Protein AF-0000000078661920 (afdb_homodimer)

Foldseek 3Di:
DVVVVVVLVVVLVVLLVLQLVVCLQPHLVPDDLCVSCVSSVHDSVVVCVNPVDSVRSVVVNLLCLCVVLLVQLVVLLPDPDQLLVSVLSNLVVQQVVLLVVCVVPVVSSVSSVVNNVVSPVSVVVNVVSSLVSNLVSVVRLVVVPFAEPDDSNVLSVVLCVLCVLRPPPVNVSVCVVPDDSVVSSVSSVCSRVPHYPDDPPPPDVPPPDPD/DVVVVVVLVVVLVVLLVLQLVVCLQPHLVPDDLVVSCVSSVHDSVVVCVNPVDSVRSVVVNLLCLCVVLLVQLVVLLPDPDQLLVSVLSNLVVQQVVLLVVCVVPVVSSVSSVVNNVVSPVSVVVNVVSSLVSNLVSVVRLVVVPFAEPDDSNVLSVVLCVLCVLRPPVVNVSVCVVPDDSVVSSVSSVCSRVPHYPDDDPPPDVPPPPPD

Structure (mmCIF, N/CA/C/O backbone):
data_AF-0000000078661920-model_v1
#
loop_
_entity.id
_entity.type
_entity.pdbx_description
1 polymer 'Transcriptional regulator, TetR family'
#
loop_
_atom_site.group_PDB
_atom_site.id
_atom_site.type_symbol
_atom_site.label_atom_id
_atom_site.label_alt_id
_atom_site.label_comp_id
_atom_site.label_asym_id
_atom_site.label_entity_id
_atom_site.label_seq_id
_atom_site.pdbx_PDB_ins_code
_atom_site.Cartn_x
_atom_site.Cartn_y
_atom_site.Cartn_z
_atom_site.occupancy
_atom_site.B_iso_or_equiv
_atom_site.auth_seq_id
_atom_site.auth_comp_id
_atom_site.auth_asym_id
_atom_site.auth_atom_id
_atom_site.pdbx_PDB_model_num
ATOM 1 N N . MET A 1 1 ? -9.711 45.312 19.031 1 32.97 1 MET A N 1
ATOM 2 C CA . MET A 1 1 ? -10.641 44.688 18.109 1 32.97 1 MET A CA 1
ATOM 3 C C . MET A 1 1 ? -10 43.469 17.438 1 32.97 1 MET A C 1
ATOM 5 O O . MET A 1 1 ? -10.695 42.562 17.016 1 32.97 1 MET A O 1
ATOM 9 N N . ALA A 1 2 ? -8.688 43.531 17.156 1 51.38 2 ALA A N 1
ATOM 10 C CA . ALA A 1 2 ? -7.848 42.5 16.562 1 51.38 2 ALA A CA 1
ATOM 11 C C . ALA A 1 2 ? -7.754 41.281 17.453 1 51.38 2 ALA A C 1
ATOM 13 O O . ALA A 1 2 ? -7.754 40.156 16.969 1 51.38 2 ALA A O 1
ATOM 14 N N . SER A 1 3 ? -7.75 41.531 18.562 1 56.12 3 SER A N 1
ATOM 15 C CA . SER A 1 3 ? -7.637 40.562 19.641 1 56.12 3 SER A CA 1
ATOM 16 C C . SER A 1 3 ? -8.914 39.75 19.781 1 56.12 3 SER A C 1
ATOM 18 O O . SER A 1 3 ? -8.867 38.531 20.062 1 56.12 3 SER A O 1
ATOM 20 N N . SER A 1 4 ? -10.008 40.406 19.562 1 59.62 4 SER A N 1
ATOM 21 C CA . SER A 1 4 ? -11.32 39.781 19.656 1 59.62 4 SER A CA 1
ATOM 22 C C . SER A 1 4 ? -11.539 38.781 18.516 1 59.62 4 SER A C 1
ATOM 24 O O . SER A 1 4 ? -12.109 37.688 18.734 1 59.62 4 SER A O 1
ATOM 26 N N . GLY A 1 5 ? -10.93 39.062 17.406 1 67.38 5 GLY A N 1
ATOM 27 C CA . GLY A 1 5 ? -11.023 38.188 16.234 1 67.38 5 GLY A CA 1
ATOM 28 C C . GLY A 1 5 ? -10.25 36.875 16.406 1 67.38 5 GLY A C 1
ATOM 29 O O . GLY A 1 5 ? -10.758 35.812 16.062 1 67.38 5 GLY A O 1
ATOM 30 N N . THR A 1 6 ? -9.195 37.156 17.016 1 75.81 6 THR A N 1
ATOM 31 C CA . THR A 1 6 ? -8.32 36.031 17.234 1 75.81 6 THR A CA 1
ATOM 32 C C . THR A 1 6 ? -8.938 35.062 18.266 1 75.81 6 THR A C 1
ATOM 34 O O . THR A 1 6 ? -8.898 33.844 18.078 1 75.81 6 THR A O 1
ATOM 37 N N . GLU A 1 7 ? -9.586 35.719 19.219 1 83.06 7 GLU A N 1
ATOM 38 C CA . GLU A 1 7 ? -10.227 34.906 20.25 1 83.06 7 GLU A CA 1
ATOM 39 C C . GLU A 1 7 ? -11.453 34.188 19.688 1 83.06 7 GLU A C 1
ATOM 41 O O . GLU A 1 7 ? -11.711 33.031 20.031 1 83.06 7 GLU A O 1
ATOM 46 N N . HIS A 1 8 ? -12.148 34.969 18.875 1 86.88 8 HIS A N 1
ATOM 47 C CA . HIS A 1 8 ? -13.32 34.375 18.234 1 86.88 8 HIS A CA 1
ATOM 48 C C . HIS A 1 8 ? -12.922 33.219 17.359 1 86.88 8 HIS A C 1
ATOM 50 O O . HIS A 1 8 ? -13.547 32.156 17.422 1 86.88 8 HIS A O 1
ATOM 56 N N . ASP A 1 9 ? -11.867 33.438 16.656 1 87 9 ASP A N 1
ATOM 57 C CA . ASP A 1 9 ? -11.391 32.375 15.75 1 87 9 ASP A CA 1
ATOM 58 C C . ASP A 1 9 ? -10.883 31.172 16.531 1 87 9 ASP A C 1
ATOM 60 O O . ASP A 1 9 ? -11.094 30.031 16.141 1 87 9 ASP A O 1
ATOM 64 N N . ALA A 1 10 ? -10.312 31.469 17.594 1 88.94 10 ALA A N 1
ATOM 65 C CA . ALA A 1 10 ? -9.789 30.391 18.438 1 88.94 10 ALA A CA 1
ATOM 66 C C . ALA A 1 10 ? -10.922 29.562 19.031 1 88.94 10 ALA A C 1
ATOM 68 O O . ALA A 1 10 ? -10.836 28.328 19.094 1 88.94 10 ALA A O 1
ATOM 69 N N . MET A 1 11 ? -11.906 30.266 19.469 1 90.5 11 MET A N 1
ATOM 70 C CA . MET A 1 11 ? -13.055 29.562 20.047 1 90.5 11 MET A CA 1
ATOM 71 C C . MET A 1 11 ? -13.781 28.75 18.969 1 90.5 11 MET A C 1
ATOM 73 O O . MET A 1 11 ? -14.164 27.609 19.219 1 90.5 11 MET A O 1
ATOM 77 N N . ARG A 1 12 ? -13.898 29.312 17.875 1 90.94 12 ARG A N 1
ATOM 78 C CA . ARG A 1 12 ? -14.539 28.594 16.766 1 90.94 12 ARG A CA 1
ATOM 79 C C . ARG A 1 12 ? -13.781 27.328 16.438 1 90.94 12 ARG A C 1
ATOM 81 O O . ARG A 1 12 ? -14.391 26.266 16.234 1 90.94 12 ARG A O 1
ATOM 88 N N . ALA A 1 13 ? -12.523 27.438 16.406 1 88.62 13 ALA A N 1
ATOM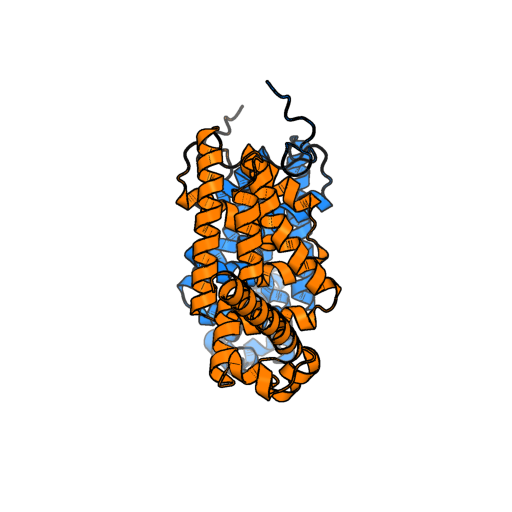 89 C CA . ALA A 1 13 ? -11.68 26.281 16.125 1 88.62 13 ALA A CA 1
ATOM 90 C C . ALA A 1 13 ? -11.828 25.203 17.203 1 88.62 13 ALA A C 1
ATOM 92 O O . ALA A 1 13 ? -11.875 24.016 16.891 1 88.62 13 ALA A O 1
ATOM 93 N N . ARG A 1 14 ? -11.883 25.656 18.359 1 90.69 14 ARG A N 1
ATOM 94 C CA . ARG A 1 14 ? -12.062 24.734 19.469 1 90.69 14 ARG A CA 1
ATOM 95 C C . ARG A 1 14 ? -13.391 23.984 19.344 1 90.69 14 ARG A C 1
ATOM 97 O O . ARG A 1 14 ? -13.453 22.766 19.562 1 90.69 14 ARG A O 1
ATOM 104 N N . LEU A 1 15 ? -14.414 24.688 19.047 1 93.69 15 LEU A N 1
ATOM 105 C CA . LEU A 1 15 ? -15.734 24.094 18.906 1 93.69 15 LEU A CA 1
ATOM 106 C C . LEU A 1 15 ? -15.734 23.062 17.766 1 93.69 15 LEU A C 1
ATOM 108 O O . LEU A 1 15 ? -16.344 22 17.875 1 93.69 15 LEU A O 1
ATOM 112 N N . VAL A 1 16 ? -15.047 23.422 16.734 1 93.38 16 VAL A N 1
ATOM 113 C CA . VAL A 1 16 ? -14.961 22.5 15.602 1 93.38 16 VAL A CA 1
ATOM 114 C C . VAL A 1 16 ? -14.211 21.234 16.016 1 93.38 16 VAL A C 1
ATOM 116 O O . VAL A 1 16 ? -14.602 20.125 15.648 1 93.38 16 VAL A O 1
ATOM 119 N N . ASP A 1 17 ? -13.227 21.359 16.797 1 90.12 17 ASP A N 1
ATOM 120 C CA . ASP A 1 17 ? -12.453 20.234 17.312 1 90.12 17 ASP A CA 1
ATOM 121 C C . ASP A 1 17 ? -13.336 19.297 18.141 1 90.12 17 ASP A C 1
ATOM 123 O O . ASP A 1 17 ? -13.289 18.078 17.969 1 90.12 17 ASP A O 1
ATOM 127 N N . VAL A 1 18 ? -14.086 19.906 19 1 90.44 18 VAL A N 1
ATOM 128 C CA . VAL A 1 18 ? -14.984 19.125 19.844 1 90.44 18 VAL A CA 1
ATOM 129 C C . VAL A 1 18 ? -16.031 18.438 18.984 1 90.44 18 VAL A C 1
ATOM 131 O O . VAL A 1 18 ? -16.344 17.266 19.203 1 90.44 18 VAL A O 1
ATOM 134 N N . ALA A 1 19 ? -16.547 19.172 18.047 1 93.31 19 ALA A N 1
ATOM 135 C CA . ALA A 1 19 ? -17.578 18.609 17.156 1 93.31 19 ALA A CA 1
ATOM 136 C C . ALA A 1 19 ? -17.016 17.453 16.344 1 93.31 19 ALA A C 1
ATOM 138 O O . ALA A 1 19 ? -17.703 16.453 16.109 1 93.31 19 ALA A O 1
ATOM 139 N N . GLN A 1 20 ? -15.805 17.594 15.859 1 90 20 GLN A N 1
ATOM 140 C CA . GLN A 1 20 ? -15.156 16.547 15.086 1 90 20 GLN A CA 1
ATOM 141 C C . GLN A 1 20 ? -15.031 15.258 15.898 1 90 20 GLN A C 1
ATOM 143 O O . GLN A 1 20 ? -15.242 14.164 15.375 1 90 20 GLN A O 1
ATOM 148 N N . ALA A 1 21 ? -14.711 15.406 17.109 1 86.69 21 ALA A N 1
ATOM 149 C CA . ALA A 1 21 ? -14.594 14.242 17.984 1 86.69 21 ALA A CA 1
ATOM 150 C C . ALA A 1 21 ? -15.922 13.508 18.109 1 86.69 21 ALA A C 1
ATOM 152 O O . ALA A 1 21 ? -15.953 12.273 18.125 1 86.69 21 ALA A O 1
ATOM 153 N N . ILE A 1 22 ? -16.953 14.242 18.141 1 87.69 22 ILE A N 1
ATOM 154 C CA . ILE A 1 22 ? -18.297 13.656 18.219 1 87.69 22 ILE A CA 1
ATOM 155 C C . ILE A 1 22 ? -18.609 12.906 16.922 1 87.69 22 ILE A C 1
ATOM 157 O O . ILE A 1 22 ? -19.078 11.766 16.953 1 87.69 22 ILE A O 1
ATOM 161 N N . VAL A 1 23 ? -18.266 13.516 15.828 1 90.5 23 VAL A N 1
ATOM 162 C CA . VAL A 1 23 ? -18.547 12.945 14.516 1 90.5 23 VAL A CA 1
ATOM 163 C C . VAL A 1 23 ? -17.688 11.703 14.297 1 90.5 23 VAL A C 1
ATOM 165 O O . VAL A 1 23 ? -18.141 10.727 13.688 1 90.5 23 VAL A O 1
ATOM 168 N N . GLU A 1 24 ? -16.484 11.711 14.797 1 85.44 24 GLU A N 1
ATOM 169 C CA . GLU A 1 24 ? -15.578 10.562 14.68 1 85.44 24 GLU A CA 1
ATOM 170 C C . GLU A 1 24 ? -16.156 9.336 15.375 1 85.44 24 GLU A C 1
ATOM 172 O O . GLU A 1 24 ? -15.914 8.203 14.945 1 85.44 24 GLU A O 1
ATOM 177 N N . GLU A 1 25 ? -16.891 9.57 16.438 1 77.31 25 GLU A N 1
ATOM 178 C CA . GLU A 1 25 ? -17.406 8.484 17.266 1 77.31 25 GLU A CA 1
ATOM 179 C C . GLU A 1 25 ? -18.703 7.914 16.703 1 77.31 25 GLU A C 1
ATOM 181 O O . GLU A 1 25 ? -18.906 6.699 16.719 1 77.31 25 GLU A O 1
ATOM 186 N N . ARG A 1 26 ? -19.547 8.828 16.125 1 78.06 26 ARG A N 1
ATOM 187 C CA . ARG A 1 26 ? -20.906 8.375 15.852 1 78.06 26 ARG A CA 1
ATOM 188 C C . ARG A 1 26 ? -21.344 8.789 14.445 1 78.06 26 ARG A C 1
ATOM 190 O O . ARG A 1 26 ? -22.484 8.539 14.047 1 78.06 26 ARG A O 1
ATOM 197 N N . GLY A 1 27 ? -20.5 9.32 13.766 1 79.62 27 GLY A N 1
ATOM 198 C CA . GLY A 1 27 ? -20.906 9.859 12.484 1 79.62 27 GLY A CA 1
ATOM 199 C C . GLY A 1 27 ? -21.578 11.211 12.594 1 79.62 27 GLY A C 1
ATOM 200 O O . GLY A 1 27 ? -21.922 11.656 13.688 1 79.62 27 GLY A O 1
ATOM 201 N N . GLY A 1 28 ? -21.828 11.859 11.453 1 79.69 28 GLY A N 1
ATOM 202 C CA . GLY A 1 28 ? -22.391 13.195 11.398 1 79.69 28 GLY A CA 1
ATOM 203 C C . GLY A 1 28 ? -23.859 13.234 11.805 1 79.69 28 GLY A C 1
ATOM 204 O O . GLY A 1 28 ? -24.328 14.258 12.305 1 79.69 28 GLY A O 1
ATOM 205 N N . ALA A 1 29 ? -24.453 12.102 11.586 1 79.81 29 ALA A N 1
ATOM 206 C CA . ALA A 1 29 ? -25.875 12.062 11.867 1 79.81 29 ALA A CA 1
ATOM 207 C C . ALA A 1 29 ? -26.141 12.195 13.367 1 79.81 29 ALA A C 1
ATOM 209 O O . ALA A 1 29 ? -27.172 12.734 13.773 1 79.81 29 ALA A O 1
ATOM 210 N N . GLY A 1 30 ? -25.188 11.953 14.133 1 79.94 30 GLY A N 1
ATOM 211 C CA . GLY A 1 30 ? -25.359 11.969 15.578 1 79.94 30 GLY A CA 1
ATOM 212 C C . GLY A 1 30 ? -25 13.297 16.219 1 79.94 30 GLY A C 1
ATOM 213 O O . GLY A 1 30 ? -25.188 13.492 17.422 1 79.94 30 GLY A O 1
ATOM 214 N N . LEU A 1 31 ? -24.562 14.227 15.414 1 88.25 31 LEU A N 1
ATOM 215 C CA . LEU A 1 31 ? -24.125 15.5 15.977 1 88.25 31 LEU A CA 1
ATOM 216 C C . LEU A 1 31 ? -25.297 16.469 16.078 1 88.25 31 LEU A C 1
ATOM 218 O O . LEU A 1 31 ? -25.984 16.734 15.094 1 88.25 31 LEU A O 1
ATOM 222 N N . THR A 1 32 ? -25.562 16.953 17.391 1 89.44 32 THR A N 1
ATOM 223 C CA . THR A 1 32 ? -26.547 18.016 17.594 1 89.44 32 THR A CA 1
ATOM 224 C C . THR A 1 32 ? -25.891 19.234 18.234 1 89.44 32 THR A C 1
ATOM 226 O O . THR A 1 32 ? -24.875 19.094 18.938 1 89.44 32 THR A O 1
ATOM 229 N N . LEU A 1 33 ? -26.531 20.344 17.984 1 92.38 33 LEU A N 1
ATOM 230 C CA . LEU A 1 33 ? -26 21.578 18.578 1 92.38 33 LEU A CA 1
ATOM 231 C C . LEU A 1 33 ? -26.094 21.531 20.094 1 92.38 33 LEU A C 1
ATOM 233 O O . LEU A 1 33 ? -25.219 22.031 20.797 1 92.38 33 LEU A O 1
ATOM 237 N N . SER A 1 34 ? -27.109 20.844 20.594 1 92.38 34 SER A N 1
ATOM 238 C CA . SER A 1 34 ? -27.297 20.703 22.031 1 92.38 34 SER A CA 1
ATOM 239 C C . SER A 1 34 ? -26.172 19.875 22.656 1 92.38 34 SER A C 1
ATOM 241 O O . SER A 1 34 ? -25.609 20.234 23.688 1 92.38 34 SER A O 1
ATOM 243 N N . GLU A 1 35 ? -25.859 18.844 22.047 1 91.69 35 GLU A N 1
ATOM 244 C CA . GLU A 1 35 ? -24.781 17.984 22.531 1 91.69 35 GLU A CA 1
ATOM 245 C C . GLU A 1 35 ? -23.438 18.688 22.469 1 91.69 35 GLU A C 1
ATOM 247 O O . GLU A 1 35 ? -22.625 18.578 23.391 1 91.69 35 GLU A O 1
ATOM 252 N N . LEU A 1 36 ? -23.188 19.391 21.375 1 94.69 36 LEU A N 1
ATOM 253 C CA . LEU A 1 36 ? -21.938 20.125 21.234 1 94.69 36 LEU A CA 1
ATOM 254 C C . LEU A 1 36 ? -21.781 21.172 22.328 1 94.69 36 LEU A C 1
ATOM 256 O O . LEU A 1 36 ? -20.734 21.281 22.953 1 94.69 36 LEU A O 1
ATOM 260 N N . ALA A 1 37 ? -22.859 21.891 22.562 1 95.31 37 ALA A N 1
ATOM 261 C CA . ALA A 1 37 ? -22.828 22.906 23.609 1 95.31 37 ALA A CA 1
ATOM 262 C C . ALA A 1 37 ? -22.516 22.297 24.969 1 95.31 37 ALA A C 1
ATOM 264 O O . ALA A 1 37 ? -21.672 22.797 25.719 1 95.31 37 ALA A O 1
ATOM 265 N N . ALA A 1 38 ? -23.141 21.172 25.266 1 94.38 38 ALA A N 1
ATOM 266 C CA . ALA A 1 38 ? -22.938 20.469 26.531 1 94.38 38 ALA A CA 1
ATOM 267 C C . ALA A 1 38 ? -21.5 20 26.688 1 94.38 38 ALA A C 1
ATOM 269 O O . ALA A 1 38 ? -20.875 20.203 27.734 1 94.38 38 ALA A O 1
ATOM 270 N N . ARG A 1 39 ? -20.922 19.5 25.656 1 92.38 39 ARG A N 1
ATOM 271 C CA . ARG A 1 39 ? -19.562 18.969 25.688 1 92.38 39 ARG A CA 1
ATOM 272 C C . ARG A 1 39 ? -18.531 20.078 25.781 1 92.38 39 ARG A C 1
ATOM 274 O O . ARG A 1 39 ? -17.484 19.906 26.406 1 92.38 39 ARG A O 1
ATOM 281 N N . ALA A 1 40 ? -18.891 21.172 25.141 1 94.62 40 ALA A N 1
ATOM 282 C CA . ALA A 1 40 ? -17.984 22.328 25.141 1 94.62 40 ALA A CA 1
ATOM 283 C C . ALA A 1 40 ? -18.141 23.156 26.406 1 94.62 40 ALA A C 1
ATOM 285 O O . ALA A 1 40 ? -17.359 24.078 26.656 1 94.62 40 ALA A O 1
ATOM 286 N N . GLY A 1 41 ? -19.141 22.922 27.203 1 94.88 41 GLY A N 1
ATOM 287 C CA . GLY A 1 41 ? -19.375 23.641 28.438 1 94.88 41 GLY A CA 1
ATOM 288 C C . GLY A 1 41 ? -19.875 25.047 28.234 1 94.88 41 GLY A C 1
ATOM 289 O O . GLY A 1 41 ? -19.516 25.969 28.969 1 94.88 41 GLY A O 1
ATOM 290 N N . ILE A 1 42 ? -20.562 25.219 27.188 1 94.94 42 ILE A N 1
ATOM 291 C CA . ILE A 1 42 ? -21.141 26.531 26.922 1 94.94 42 ILE A CA 1
ATOM 292 C C . ILE A 1 42 ? -22.641 26.391 26.672 1 94.94 42 ILE A C 1
ATOM 294 O O . ILE A 1 42 ? -23.156 25.281 26.516 1 94.94 42 ILE A O 1
ATOM 298 N N . SER A 1 43 ? -23.359 27.562 26.703 1 94.12 43 SER A N 1
ATOM 299 C CA . SER A 1 43 ? -24.781 27.547 26.422 1 94.12 43 SER A CA 1
ATOM 300 C C . SER A 1 43 ? -25.047 27.469 24.922 1 94.12 43 SER A C 1
ATOM 302 O O . SER A 1 43 ? -24.203 27.828 24.109 1 94.12 43 SER A O 1
ATOM 304 N N . GLN A 1 44 ? -26.219 27.031 24.562 1 92.5 44 GLN A N 1
ATOM 305 C CA . GLN A 1 44 ? -26.609 27 23.156 1 92.5 44 GLN A CA 1
ATOM 306 C C . GLN A 1 44 ? -26.641 28.406 22.578 1 92.5 44 GLN A C 1
ATOM 308 O O . GLN A 1 44 ? -26.344 28.609 21.391 1 92.5 44 GLN A O 1
ATOM 313 N N . ALA A 1 45 ? -27.062 29.312 23.406 1 92.62 45 ALA A N 1
ATOM 314 C CA . ALA A 1 45 ? -27.094 30.703 22.953 1 92.62 45 ALA A CA 1
ATOM 315 C C . ALA A 1 45 ? -25.688 31.188 22.578 1 92.62 45 ALA A C 1
ATOM 317 O O . ALA A 1 45 ? -25.516 31.859 21.578 1 92.62 45 ALA A O 1
ATOM 318 N N . ASN A 1 46 ? -24.797 30.844 23.328 1 94.12 46 ASN A N 1
ATOM 319 C CA . ASN A 1 46 ? -23.406 31.203 23.047 1 94.12 46 ASN A CA 1
ATOM 320 C C . ASN A 1 46 ? -22.906 30.5 21.797 1 94.12 46 ASN A C 1
ATOM 322 O O . ASN A 1 46 ? -22.203 31.109 20.984 1 94.12 46 ASN A O 1
ATOM 326 N N . LEU A 1 47 ? -23.219 29.219 21.625 1 95.69 47 LEU A N 1
ATOM 327 C CA . LEU A 1 47 ? -22.812 28.438 20.453 1 95.69 47 LEU A CA 1
ATOM 328 C C . LEU A 1 47 ? -23.328 29.062 19.172 1 95.69 47 LEU A C 1
ATOM 330 O O . LEU A 1 47 ? -22.641 29.078 18.156 1 95.69 47 LEU A O 1
ATOM 334 N N . SER A 1 48 ? -24.469 29.703 19.281 1 93.38 48 SER A N 1
ATOM 335 C CA . SER A 1 48 ? -25.125 30.266 18.109 1 93.38 48 SER A CA 1
ATOM 336 C C . SER A 1 48 ? -24.375 31.469 17.578 1 93.38 48 SER A C 1
ATOM 338 O O . SER A 1 48 ? -24.547 31.859 16.422 1 93.38 48 SER A O 1
ATOM 340 N N . ARG A 1 49 ? -23.516 32.031 18.391 1 93.38 49 ARG A N 1
ATOM 341 C CA . ARG A 1 49 ? -22.672 33.156 17.969 1 93.38 49 ARG A CA 1
ATOM 342 C C . ARG A 1 49 ? -21.594 32.688 17 1 93.38 49 ARG A C 1
ATOM 344 O O . ARG A 1 49 ? -21.047 33.5 16.234 1 93.38 49 ARG A O 1
ATOM 351 N N . TYR A 1 50 ? -21.312 31.406 17.031 1 94.19 50 TYR A N 1
ATOM 352 C CA . TYR A 1 50 ? -20.266 30.859 16.188 1 94.19 50 TYR A CA 1
ATOM 353 C C . TYR A 1 50 ? -20.844 30.062 15.031 1 94.19 50 TYR A C 1
ATOM 355 O O . TYR A 1 50 ? -20.281 30.078 13.93 1 94.19 50 TYR A O 1
ATOM 363 N N . PHE A 1 51 ? -21.922 29.328 15.312 1 94.81 51 PHE A N 1
ATOM 364 C CA . PHE A 1 51 ? -22.609 28.531 14.305 1 94.81 51 PHE A CA 1
ATOM 365 C C . PHE A 1 51 ? -24.125 28.703 14.398 1 94.81 51 PHE A C 1
ATOM 367 O O . PHE A 1 51 ? -24.734 28.266 15.375 1 94.81 51 PHE A O 1
ATOM 374 N N . GLU A 1 52 ? -24.562 29.188 13.281 1 90.44 52 GLU A N 1
ATOM 375 C CA . GLU A 1 52 ? -25.984 29.484 13.273 1 90.44 52 GLU A CA 1
ATOM 376 C C . GLU A 1 52 ? -26.828 28.219 13.062 1 90.44 52 GLU A C 1
ATOM 378 O O . GLU A 1 52 ? -27.906 28.078 13.633 1 90.44 52 GLU A O 1
ATOM 383 N N . THR A 1 53 ? -26.297 27.375 12.125 1 91.94 53 THR A N 1
ATOM 384 C CA . THR A 1 53 ? -27.031 26.156 11.82 1 91.94 53 THR A CA 1
ATOM 385 C C . THR A 1 53 ? -26.141 24.938 11.93 1 91.94 53 THR A C 1
ATOM 387 O O . THR A 1 53 ? -24.906 25.062 11.977 1 91.94 53 THR A O 1
ATOM 390 N N . ARG A 1 54 ? -26.766 23.812 12.016 1 91.56 54 ARG A N 1
ATOM 391 C CA . ARG A 1 54 ? -26.031 22.547 11.992 1 91.56 54 ARG A CA 1
ATOM 392 C C . ARG A 1 54 ? -25.234 22.406 10.688 1 91.56 54 ARG A C 1
ATOM 394 O O . ARG A 1 54 ? -24.125 21.891 10.688 1 91.56 54 ARG A O 1
ATOM 401 N N . GLU A 1 55 ? -25.859 22.938 9.648 1 91.88 55 GLU A N 1
ATOM 402 C CA . GLU A 1 55 ? -25.219 22.875 8.336 1 91.88 55 GLU A CA 1
ATOM 403 C C . GLU A 1 55 ? -23.922 23.688 8.328 1 91.88 55 GLU A C 1
ATOM 405 O O . GLU A 1 55 ? -22.906 23.25 7.766 1 91.88 55 GLU A O 1
ATOM 410 N N . ASP A 1 56 ? -23.953 24.781 8.969 1 93.38 56 ASP A N 1
ATOM 411 C CA . ASP A 1 56 ? -22.766 25.594 9.086 1 93.38 56 ASP A CA 1
ATOM 412 C C . ASP A 1 56 ? -21.656 24.859 9.844 1 93.38 56 ASP A C 1
ATOM 414 O O . ASP A 1 56 ? -20.484 24.922 9.461 1 93.38 56 ASP A O 1
ATOM 418 N N . LEU A 1 57 ? -22.094 24.234 10.859 1 93.38 57 LEU A N 1
ATOM 419 C CA . LEU A 1 57 ? -21.141 23.484 11.68 1 93.38 57 LEU A CA 1
ATOM 420 C C . LEU A 1 57 ? -20.562 22.312 10.898 1 93.38 57 LEU A C 1
ATOM 422 O O . LEU A 1 57 ? -19.344 22.094 10.914 1 93.38 57 LEU A O 1
ATOM 426 N N . MET A 1 58 ? -21.391 21.641 10.156 1 92.06 58 MET A N 1
ATOM 427 C CA . MET A 1 58 ? -20.953 20.484 9.367 1 92.06 58 MET A CA 1
ATOM 428 C C . MET A 1 58 ? -19.953 20.906 8.289 1 92.06 58 MET A C 1
ATOM 430 O O . MET A 1 58 ? -18.984 20.203 8.031 1 92.06 58 MET A O 1
ATOM 434 N N . GLU A 1 59 ? -20.219 22.016 7.723 1 92 59 GLU A N 1
ATOM 435 C CA . GLU A 1 59 ? -19.312 22.547 6.719 1 92 59 GLU A CA 1
ATOM 436 C C . GLU A 1 59 ? -17.953 22.891 7.328 1 92 59 GLU A C 1
ATOM 438 O O . GLU A 1 59 ? -16.906 22.625 6.727 1 92 59 GLU A O 1
ATOM 443 N N . ALA A 1 60 ? -18.031 23.438 8.5 1 93.06 60 ALA A N 1
ATOM 444 C CA . ALA A 1 60 ? -16.797 23.797 9.195 1 93.06 60 ALA A CA 1
ATOM 445 C C . ALA A 1 60 ? -16 22.547 9.562 1 93.06 60 ALA A C 1
ATOM 447 O O . ALA A 1 60 ? -14.773 22.531 9.453 1 93.06 60 ALA A O 1
ATOM 448 N N . ILE A 1 61 ? -16.672 21.5 9.922 1 92.38 61 ILE A N 1
ATOM 449 C CA . ILE A 1 61 ? -16.031 20.234 10.25 1 92.38 61 ILE A CA 1
ATOM 450 C C . ILE A 1 61 ? -15.359 19.672 9 1 92.38 61 ILE A C 1
ATOM 452 O O . ILE A 1 61 ? -14.211 19.234 9.039 1 92.38 61 ILE A O 1
ATOM 456 N N . ALA A 1 62 ? -16.047 19.703 7.918 1 91.81 62 ALA A N 1
ATOM 457 C CA . ALA A 1 62 ? -15.5 19.203 6.652 1 91.81 62 ALA A CA 1
ATOM 458 C C . ALA A 1 62 ? -14.227 19.953 6.273 1 91.81 62 ALA A C 1
ATOM 460 O O . ALA A 1 62 ? -13.219 19.328 5.93 1 91.81 62 ALA A O 1
ATOM 461 N N . ASP A 1 63 ? -14.289 21.234 6.449 1 90.56 63 ASP A N 1
ATOM 462 C CA . ASP A 1 63 ? -13.156 22.078 6.086 1 90.56 63 ASP A CA 1
ATOM 463 C C . ASP A 1 63 ? -11.961 21.812 6.996 1 90.56 63 ASP A C 1
ATOM 465 O O . ASP A 1 63 ? -10.812 21.953 6.57 1 90.56 63 ASP A O 1
ATOM 469 N N . TYR A 1 64 ? -12.234 21.375 8.133 1 90.69 64 TYR A N 1
ATOM 470 C CA . TYR A 1 64 ? -11.195 21.25 9.148 1 90.69 64 TYR A CA 1
ATOM 471 C C . TYR A 1 64 ? -10.711 19.812 9.25 1 90.69 64 TYR A C 1
ATOM 473 O O . TYR A 1 64 ? -9.656 19.547 9.844 1 90.69 64 TYR A O 1
ATOM 481 N N . TRP A 1 65 ? -11.375 18.906 8.719 1 90.69 65 TRP A N 1
ATOM 482 C CA . TRP A 1 65 ? -11.211 17.484 8.984 1 90.69 65 TRP A CA 1
ATOM 483 C C . TRP A 1 65 ? -9.742 17.078 8.859 1 90.69 65 TRP A C 1
ATOM 485 O O . TRP A 1 65 ? -9.227 16.328 9.695 1 90.69 65 TRP A O 1
ATOM 495 N N . PHE A 1 66 ? -9.055 17.625 7.844 1 93.69 66 PHE A N 1
ATOM 496 C CA . PHE A 1 66 ? -7.703 17.172 7.551 1 93.69 66 PHE A CA 1
ATOM 497 C C . PHE A 1 66 ? -6.672 18.172 8.062 1 93.69 66 PHE A C 1
ATOM 499 O O . PHE A 1 66 ? -5.469 17.969 7.902 1 93.69 66 PHE A O 1
ATOM 506 N N . HIS A 1 67 ? -7.07 19.234 8.703 1 91.5 67 HIS A N 1
ATOM 507 C CA . HIS A 1 67 ? -6.199 20.328 9.109 1 91.5 67 HIS A CA 1
ATOM 508 C C . HIS A 1 67 ? -5.094 19.828 10.047 1 91.5 67 HIS A C 1
ATOM 510 O O . HIS A 1 67 ? -3.932 20.219 9.891 1 91.5 67 HIS A O 1
ATOM 516 N N . PRO A 1 68 ? -5.414 18.922 11 1 91.31 68 PRO A N 1
ATOM 517 C CA . PRO A 1 68 ? -4.348 18.438 11.883 1 91.31 68 PRO A CA 1
ATOM 518 C C . PRO A 1 68 ? -3.227 17.734 11.125 1 91.31 68 PRO A C 1
ATOM 520 O O . PRO A 1 68 ? -2.051 17.891 11.469 1 91.31 68 PRO A O 1
ATOM 523 N N . MET A 1 69 ? -3.572 16.953 10.102 1 95.69 69 MET A N 1
ATOM 524 C CA . MET A 1 69 ? -2.566 16.266 9.297 1 95.69 69 MET A CA 1
ATOM 525 C C . MET A 1 69 ? -1.752 17.266 8.477 1 95.69 69 MET A C 1
ATOM 527 O O . MET A 1 69 ? -0.541 17.094 8.32 1 95.69 69 MET A O 1
ATOM 531 N N . VAL A 1 70 ? -2.416 18.281 7.98 1 96.69 70 VAL A N 1
ATOM 532 C CA . VAL A 1 70 ? -1.752 19.328 7.207 1 96.69 70 VAL A CA 1
ATOM 533 C C . VAL A 1 70 ? -0.754 20.078 8.094 1 96.69 70 VAL A C 1
ATOM 535 O O . VAL A 1 70 ? 0.377 20.344 7.68 1 96.69 70 VAL A O 1
ATOM 538 N N . GLU A 1 71 ? -1.187 20.359 9.289 1 95.38 71 GLU A N 1
ATOM 539 C CA . GLU A 1 71 ? -0.309 21.062 10.227 1 95.38 71 GLU A CA 1
ATOM 540 C C . GLU A 1 71 ? 0.955 20.25 10.5 1 95.38 71 GLU A C 1
ATOM 542 O O . GLU A 1 71 ? 2.045 20.812 10.625 1 95.38 71 GLU A O 1
ATOM 547 N N . ILE A 1 72 ? 0.802 18.969 10.602 1 97.5 72 ILE A N 1
ATOM 548 C CA . ILE A 1 72 ? 1.946 18.094 10.805 1 97.5 72 ILE A CA 1
ATOM 549 C C . ILE A 1 72 ? 2.93 18.25 9.648 1 97.5 72 ILE A C 1
ATOM 551 O O . ILE A 1 72 ? 4.133 18.406 9.859 1 97.5 72 ILE A O 1
ATOM 555 N N . MET A 1 73 ? 2.447 18.219 8.445 1 98.38 73 MET A N 1
ATOM 556 C CA . MET A 1 73 ? 3.307 18.328 7.273 1 98.38 73 MET A CA 1
ATOM 557 C C . MET A 1 73 ? 3.984 19.688 7.219 1 98.38 73 MET A C 1
ATOM 559 O O . MET A 1 73 ? 5.172 19.797 6.906 1 98.38 73 MET A O 1
ATOM 563 N N . GLU A 1 74 ? 3.248 20.719 7.559 1 98.12 74 GLU A N 1
ATOM 564 C CA . GLU A 1 74 ? 3.785 22.078 7.535 1 98.12 74 GLU A CA 1
ATOM 565 C C . GLU A 1 74 ? 4.898 22.25 8.562 1 98.12 74 GLU A C 1
ATOM 567 O O . GLU A 1 74 ? 5.918 22.875 8.289 1 98.12 74 GLU A O 1
ATOM 572 N N . ASP A 1 75 ? 4.668 21.656 9.695 1 98.19 75 ASP A N 1
ATOM 573 C CA . ASP A 1 75 ? 5.688 21.719 10.742 1 98.19 75 ASP A CA 1
ATOM 574 C C . ASP A 1 75 ? 6.977 21.031 10.289 1 98.19 75 ASP A C 1
ATOM 576 O O . ASP A 1 75 ? 8.07 21.531 10.562 1 98.19 75 ASP A O 1
ATOM 580 N N . VAL A 1 76 ? 6.891 19.906 9.617 1 98.25 76 VAL A N 1
ATOM 581 C CA . VAL A 1 76 ? 8.055 19.188 9.109 1 98.25 76 VAL A CA 1
ATOM 582 C C . VAL A 1 76 ? 8.789 20.047 8.078 1 98.25 76 VAL A C 1
ATOM 584 O O . VAL A 1 76 ? 10.008 20.188 8.141 1 98.25 76 VAL A O 1
ATOM 587 N N . LEU A 1 77 ? 8.055 20.641 7.172 1 98 77 LEU A N 1
ATOM 588 C CA . LEU A 1 77 ? 8.648 21.453 6.109 1 98 77 LEU A CA 1
ATOM 589 C C . LEU A 1 77 ? 9.352 22.672 6.684 1 98 77 LEU A C 1
ATOM 591 O O . LEU A 1 77 ? 10.367 23.109 6.145 1 98 77 LEU A O 1
ATOM 595 N N . ALA A 1 78 ? 8.812 23.188 7.758 1 97.81 78 ALA A N 1
ATOM 596 C CA . ALA A 1 78 ? 9.344 24.406 8.359 1 97.81 78 ALA A CA 1
ATOM 597 C C . ALA A 1 78 ? 10.602 24.125 9.172 1 97.81 78 ALA A C 1
ATOM 599 O O . ALA A 1 78 ? 11.328 25.031 9.555 1 97.81 78 ALA A O 1
ATOM 600 N N . SER A 1 79 ? 10.852 22.844 9.422 1 97.19 79 SER A N 1
ATOM 601 C CA . SER A 1 79 ? 11.992 22.484 10.242 1 97.19 79 SER A CA 1
ATOM 602 C C . SER A 1 79 ? 13.305 22.641 9.477 1 97.19 79 SER A C 1
ATOM 604 O O . SER A 1 79 ? 13.297 22.828 8.258 1 97.19 79 SER A O 1
ATOM 606 N N . ASP A 1 80 ? 14.453 22.547 10.234 1 95.75 80 ASP A N 1
ATOM 607 C CA . ASP A 1 80 ? 15.781 22.625 9.633 1 95.75 80 ASP A CA 1
ATOM 608 C C . ASP A 1 80 ? 16.391 21.234 9.445 1 95.75 80 ASP A C 1
ATOM 610 O O . ASP A 1 80 ? 17.609 21.094 9.352 1 95.75 80 ASP A O 1
ATOM 614 N N . LEU A 1 81 ? 15.531 20.266 9.453 1 96.31 81 LEU A N 1
ATOM 615 C CA . LEU A 1 81 ? 16 18.891 9.289 1 96.31 81 LEU A CA 1
ATOM 616 C C . LEU A 1 81 ? 16.484 18.641 7.863 1 96.31 81 LEU A C 1
ATOM 618 O O . LEU A 1 81 ? 16.016 19.281 6.922 1 96.31 81 LEU A O 1
ATOM 622 N N . PRO A 1 82 ? 17.516 17.734 7.711 1 96.75 82 PRO A N 1
ATOM 623 C CA . PRO A 1 82 ? 17.891 17.359 6.348 1 96.75 82 PRO A CA 1
ATOM 624 C C . PRO A 1 82 ? 16.781 16.625 5.605 1 96.75 82 PRO A C 1
ATOM 626 O O . PRO A 1 82 ? 15.883 16.047 6.238 1 96.75 82 PRO A O 1
ATOM 629 N N . PRO A 1 83 ? 16.781 16.625 4.297 1 97.69 83 PRO A N 1
ATOM 630 C CA . PRO A 1 83 ? 15.695 16.078 3.486 1 97.69 83 PRO A CA 1
ATOM 631 C C . PRO A 1 83 ? 15.352 14.633 3.844 1 97.69 83 PRO A C 1
ATOM 633 O O . PRO A 1 83 ? 14.18 14.273 3.906 1 97.69 83 PRO A O 1
ATOM 636 N N . ARG A 1 84 ? 16.328 13.828 4.102 1 97.81 84 ARG A N 1
ATOM 637 C CA . ARG A 1 84 ? 16.078 12.438 4.465 1 97.81 84 ARG A CA 1
ATOM 638 C C . ARG A 1 84 ? 15.258 12.344 5.75 1 97.81 84 ARG A C 1
ATOM 640 O O . ARG A 1 84 ? 14.266 11.609 5.812 1 97.81 84 ARG A O 1
ATOM 647 N N . ARG A 1 85 ? 15.664 13.07 6.742 1 97.94 85 ARG A N 1
ATOM 648 C CA . ARG A 1 85 ? 14.945 13.109 8.016 1 97.94 85 ARG A CA 1
ATOM 649 C C . ARG A 1 85 ? 13.57 13.758 7.844 1 97.94 85 ARG A C 1
ATOM 651 O O . ARG A 1 85 ? 12.602 13.32 8.461 1 97.94 85 ARG A O 1
ATOM 658 N N . LYS A 1 86 ? 13.492 14.812 7.055 1 98.25 86 LYS A N 1
ATOM 659 C CA . LYS A 1 86 ? 12.203 15.438 6.777 1 98.25 86 LYS A CA 1
ATOM 660 C C . LYS A 1 86 ? 11.211 14.43 6.191 1 98.25 86 LYS A C 1
ATOM 662 O O . LYS A 1 86 ? 10.055 14.375 6.605 1 98.25 86 LYS A O 1
ATOM 667 N N . MET A 1 87 ? 11.695 13.641 5.234 1 98.75 87 MET A N 1
ATOM 668 C CA . MET A 1 87 ? 10.805 12.664 4.609 1 98.75 87 MET A CA 1
ATOM 669 C C . MET A 1 87 ? 10.328 11.633 5.625 1 98.75 87 MET A C 1
ATOM 671 O O . MET A 1 87 ? 9.141 11.281 5.645 1 98.75 87 MET A O 1
ATOM 675 N N . TYR A 1 88 ? 11.273 11.172 6.434 1 98.69 88 TYR A N 1
ATOM 676 C CA . TYR A 1 88 ? 10.883 10.242 7.488 1 98.69 88 TYR A CA 1
ATOM 677 C C . TYR A 1 88 ? 9.797 10.844 8.375 1 98.69 88 TYR A C 1
ATOM 679 O O . TYR A 1 88 ? 8.75 10.234 8.594 1 98.69 88 TYR A O 1
ATOM 687 N N . GLU A 1 89 ? 9.992 12.047 8.867 1 98.69 89 GLU A N 1
ATOM 688 C CA . GLU A 1 89 ? 9.055 12.703 9.773 1 98.69 89 GLU A CA 1
ATOM 689 C C . GLU A 1 89 ? 7.715 12.953 9.086 1 98.69 89 GLU A C 1
ATOM 691 O O . GLU A 1 89 ? 6.66 12.891 9.719 1 98.69 89 GLU A O 1
ATOM 696 N N . PHE A 1 90 ? 7.84 13.289 7.785 1 98.75 90 PHE A N 1
ATOM 697 C CA . PHE A 1 90 ? 6.668 13.555 6.961 1 98.75 90 PHE A CA 1
ATOM 698 C C . PHE A 1 90 ? 5.684 12.391 7.023 1 98.75 90 PHE A C 1
ATOM 700 O O . PHE A 1 90 ? 4.48 12.594 7.203 1 98.75 90 PHE A O 1
ATOM 707 N N . PHE A 1 91 ? 6.148 11.164 6.953 1 98.81 91 PHE A N 1
ATOM 708 C CA . PHE A 1 91 ? 5.312 9.969 7.012 1 98.81 91 PHE A CA 1
ATOM 709 C C . PHE A 1 91 ? 5.109 9.523 8.453 1 98.81 91 PHE A C 1
ATOM 711 O O . PHE A 1 91 ? 3.992 9.18 8.852 1 98.81 91 PHE A O 1
ATOM 718 N N . ALA A 1 92 ? 6.113 9.578 9.273 1 98.75 92 ALA A N 1
ATOM 719 C CA . ALA A 1 92 ? 6.117 8.992 10.609 1 98.75 92 ALA A CA 1
ATOM 720 C C . ALA A 1 92 ? 5.113 9.695 11.516 1 98.75 92 ALA A C 1
ATOM 722 O O . ALA A 1 92 ? 4.359 9.039 12.242 1 98.75 92 ALA A O 1
ATOM 723 N N . ARG A 1 93 ? 5.129 10.992 11.516 1 98.62 93 ARG A N 1
ATOM 724 C CA . ARG A 1 93 ? 4.281 11.727 12.445 1 98.62 93 ARG A CA 1
ATOM 725 C C . ARG A 1 93 ? 2.805 11.508 12.125 1 98.62 93 ARG A C 1
ATOM 727 O O . ARG A 1 93 ? 1.978 11.398 13.031 1 98.62 93 ARG A O 1
ATOM 734 N N . ARG A 1 94 ? 2.465 11.461 10.859 1 98.56 94 ARG A N 1
ATOM 735 C CA . ARG A 1 94 ? 1.082 11.172 10.492 1 98.56 94 ARG A CA 1
ATOM 736 C C . ARG A 1 94 ? 0.725 9.719 10.781 1 98.56 94 ARG A C 1
ATOM 738 O O . ARG A 1 94 ? -0.383 9.43 11.242 1 98.56 94 ARG A O 1
ATOM 745 N N . PHE A 1 95 ? 1.696 8.875 10.586 1 98.69 95 PHE A N 1
ATOM 746 C CA . PHE A 1 95 ? 1.503 7.461 10.883 1 98.69 95 PHE A CA 1
ATOM 747 C C . PHE A 1 95 ? 1.233 7.258 12.367 1 98.69 95 PHE A C 1
ATOM 749 O O . PHE A 1 95 ? 0.326 6.512 12.742 1 98.69 95 PHE A O 1
ATOM 756 N N . VAL A 1 96 ? 1.941 7.859 13.234 1 98.44 96 VAL A N 1
ATOM 757 C CA . VAL A 1 96 ? 1.826 7.695 14.68 1 98.44 96 VAL A CA 1
ATOM 758 C C . VAL A 1 96 ? 0.442 8.148 15.141 1 98.44 96 VAL A C 1
ATOM 760 O O . VAL A 1 96 ? -0.157 7.531 16.016 1 98.44 96 VAL A O 1
ATOM 763 N N . VAL A 1 97 ? -0.056 9.227 14.555 1 97.12 97 VAL A N 1
ATOM 764 C CA . VAL A 1 97 ? -1.4 9.688 14.875 1 97.12 97 VAL A CA 1
ATOM 765 C C . VAL A 1 97 ? -2.414 8.586 14.578 1 97.12 97 VAL A C 1
ATOM 767 O O . VAL A 1 97 ? -3.264 8.273 15.414 1 97.12 97 VAL A O 1
ATOM 770 N N . MET A 1 98 ? -2.322 7.988 13.422 1 97.62 98 MET A N 1
ATOM 771 C CA . MET A 1 98 ? -3.258 6.945 13.008 1 97.62 98 MET A CA 1
ATOM 772 C C . MET A 1 98 ? -3.062 5.68 13.836 1 97.62 98 MET A C 1
ATOM 774 O O . MET A 1 98 ? -4.031 4.988 14.164 1 97.62 98 MET A O 1
ATOM 778 N N . ARG A 1 99 ? -1.823 5.379 14.141 1 98.31 99 ARG A N 1
ATOM 779 C CA . ARG A 1 99 ? -1.523 4.227 14.977 1 98.31 99 ARG A CA 1
ATOM 780 C C . ARG A 1 99 ? -2.191 4.355 16.344 1 98.31 99 ARG A C 1
ATOM 782 O O . ARG A 1 99 ? -2.756 3.389 16.859 1 98.31 99 ARG A O 1
ATOM 789 N N . ARG A 1 100 ? -2.109 5.496 16.922 1 97.25 100 ARG A N 1
ATOM 790 C CA . ARG A 1 100 ? -2.738 5.73 18.203 1 97.25 100 ARG A CA 1
ATOM 791 C C . ARG A 1 100 ? -4.246 5.535 18.125 1 97.25 100 ARG A C 1
ATOM 793 O O . ARG A 1 100 ? -4.848 4.938 19.031 1 97.25 100 ARG A O 1
ATOM 800 N N . LYS A 1 101 ? -4.812 6.09 17.109 1 94.62 101 LYS A N 1
ATOM 801 C CA . LYS A 1 101 ? -6.25 5.895 16.906 1 94.62 101 LYS A CA 1
ATOM 802 C C . LYS A 1 101 ? -6.59 4.418 16.766 1 94.62 101 LYS A C 1
ATOM 804 O O . LYS A 1 101 ? -7.578 3.941 17.328 1 94.62 101 LYS A O 1
ATOM 809 N N . TRP A 1 102 ? -5.777 3.725 16.031 1 97.44 102 TRP A N 1
ATOM 810 C CA . TRP A 1 102 ? -5.988 2.299 15.797 1 97.44 102 TRP A CA 1
ATOM 811 C C . TRP A 1 102 ? -5.875 1.516 17.094 1 97.44 102 TRP A C 1
ATOM 813 O O . TRP A 1 102 ? -6.699 0.644 17.375 1 97.44 102 TRP A O 1
ATOM 823 N N . GLU A 1 103 ? -4.848 1.783 17.891 1 97.69 103 GLU A N 1
ATOM 824 C CA . GLU A 1 103 ? -4.621 1.097 19.156 1 97.69 103 GLU A CA 1
ATOM 825 C C . GLU A 1 103 ? -5.766 1.345 20.141 1 97.69 103 GLU A C 1
ATOM 827 O O . GLU A 1 103 ? -6.125 0.462 20.922 1 97.69 103 GLU A O 1
ATOM 832 N N . ALA A 1 104 ? -6.266 2.529 20.047 1 95.06 104 ALA A N 1
ATOM 833 C CA . ALA A 1 104 ? -7.391 2.855 20.922 1 95.06 104 ALA A CA 1
ATOM 834 C C . ALA A 1 104 ? -8.641 2.086 20.516 1 95.06 104 ALA A C 1
ATOM 836 O O . ALA A 1 104 ? -9.32 1.5 21.359 1 95.06 104 ALA A O 1
ATOM 837 N N . ASP A 1 105 ? -8.992 2.098 19.234 1 94.38 105 ASP A N 1
ATOM 838 C CA . ASP A 1 105 ? -10.18 1.396 18.75 1 94.38 105 ASP A CA 1
ATOM 839 C C . ASP A 1 105 ? -10.156 1.266 17.234 1 94.38 105 ASP A C 1
ATOM 841 O O . ASP A 1 105 ? -10.555 2.191 16.516 1 94.38 105 ASP A O 1
ATOM 845 N N . PRO A 1 106 ? -9.82 0.11 16.688 1 95.06 106 PRO A N 1
ATOM 846 C CA . PRO A 1 106 ? -9.734 -0.063 15.242 1 95.06 106 PRO A CA 1
ATOM 847 C C . PRO A 1 106 ? -11.055 0.209 14.539 1 95.06 106 PRO A C 1
ATOM 849 O O . PRO A 1 106 ? -11.07 0.665 13.391 1 95.06 106 PRO A O 1
ATOM 852 N N . VAL A 1 107 ? -12.141 -0.089 15.188 1 91.94 107 VAL A N 1
ATOM 853 C CA . VAL A 1 107 ? -13.453 0.13 14.602 1 91.94 107 VAL A CA 1
ATOM 854 C C . VAL A 1 107 ? -13.719 1.629 14.477 1 91.94 107 VAL A C 1
ATOM 856 O O . VAL A 1 107 ? -14.227 2.092 13.453 1 91.94 107 VAL A O 1
ATOM 859 N N . LYS A 1 108 ? -13.32 2.357 15.469 1 90.88 108 LYS A N 1
ATOM 860 C CA . LYS A 1 108 ? -13.492 3.809 15.422 1 90.88 108 LYS A CA 1
ATOM 861 C C . LYS A 1 108 ? -12.594 4.43 14.352 1 90.88 108 LYS A C 1
ATOM 863 O O . LYS A 1 108 ? -12.977 5.406 13.711 1 90.88 108 LYS A O 1
ATOM 868 N N . LEU A 1 109 ? -11.414 3.887 14.188 1 93.81 109 LEU A N 1
ATOM 869 C CA . LEU A 1 109 ? -10.539 4.371 13.117 1 93.81 109 LEU A CA 1
ATOM 870 C C . LEU A 1 109 ? -11.188 4.16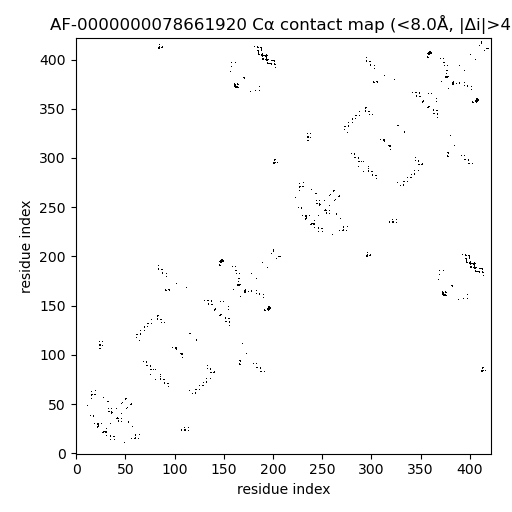 11.758 1 93.81 109 LEU A C 1
ATOM 872 O O . LEU A 1 109 ? -11.133 5.047 10.898 1 93.81 109 LEU A O 1
ATOM 876 N N . GLN A 1 110 ? -11.781 3.049 11.586 1 92.38 110 GLN A N 1
ATOM 877 C CA . GLN A 1 110 ? -12.453 2.77 10.32 1 92.38 110 GLN A CA 1
ATOM 878 C C . GLN A 1 110 ? -13.57 3.77 10.062 1 92.38 110 GLN A C 1
ATOM 880 O O . GLN A 1 110 ? -13.758 4.219 8.93 1 92.38 110 GLN A O 1
ATOM 885 N N . THR A 1 111 ? -14.297 4.102 11.078 1 89.69 111 THR A N 1
ATOM 886 C CA . THR A 1 111 ? -15.344 5.105 10.961 1 89.69 111 THR A CA 1
ATOM 887 C C . THR A 1 111 ? -14.758 6.469 10.609 1 89.69 111 THR A C 1
ATOM 889 O O . THR A 1 111 ? -15.281 7.172 9.742 1 89.69 111 THR A O 1
ATOM 892 N N . TYR A 1 112 ? -13.672 6.816 11.273 1 91.06 112 TYR A N 1
ATOM 893 C CA . TYR A 1 112 ? -12.953 8.055 10.992 1 91.06 112 TYR A CA 1
ATOM 894 C C . TYR A 1 112 ? -12.578 8.141 9.516 1 91.06 112 TYR A C 1
ATOM 896 O O . TYR A 1 112 ? -12.781 9.172 8.875 1 91.06 112 TYR A O 1
ATOM 904 N N . ILE A 1 113 ? -12.086 7.07 8.969 1 93.06 113 ILE A N 1
ATOM 905 C CA . ILE A 1 113 ? -11.641 7.012 7.582 1 93.06 113 ILE A CA 1
ATOM 906 C C . ILE A 1 113 ? -12.844 7.141 6.648 1 93.06 113 ILE A C 1
ATOM 908 O O . ILE A 1 113 ? -12.805 7.898 5.68 1 93.06 113 ILE A O 1
ATOM 912 N N . GLU A 1 114 ? -13.914 6.508 6.977 1 91.38 114 GLU A N 1
ATOM 913 C CA . GLU A 1 114 ? -15.117 6.516 6.152 1 91.38 114 GLU A CA 1
ATOM 914 C C . GLU A 1 114 ? -15.742 7.906 6.102 1 91.38 114 GLU A C 1
ATOM 916 O O . GLU A 1 114 ? -16.141 8.375 5.035 1 91.38 114 GLU A O 1
ATOM 921 N N . VAL A 1 115 ? -15.781 8.5 7.203 1 89.69 115 VAL A N 1
ATOM 922 C CA . VAL A 1 115 ? -16.344 9.844 7.27 1 89.69 115 VAL A CA 1
ATOM 923 C C . VAL A 1 115 ? -15.484 10.805 6.457 1 89.69 115 VAL A C 1
ATOM 925 O O . VAL A 1 115 ? -16 11.609 5.68 1 89.69 115 VAL A O 1
ATOM 928 N N . GLY A 1 116 ? -14.172 10.711 6.664 1 91.5 116 GLY A N 1
ATOM 929 C CA . GLY A 1 116 ? -13.273 11.555 5.895 1 91.5 116 GLY A CA 1
ATOM 930 C C . GLY A 1 116 ? -13.422 11.375 4.398 1 91.5 116 GLY A C 1
ATOM 931 O O . GLY A 1 116 ? -13.344 12.344 3.641 1 91.5 116 GLY A O 1
ATOM 932 N N . ASN A 1 117 ? -13.672 10.188 3.986 1 92.31 117 ASN A N 1
ATOM 933 C CA . ASN A 1 117 ? -13.805 9.875 2.566 1 92.31 117 ASN A CA 1
ATOM 934 C C . ASN A 1 117 ? -15.062 10.508 1.975 1 92.31 117 ASN A C 1
ATOM 936 O O . ASN A 1 117 ? -15.156 10.688 0.759 1 92.31 117 ASN A O 1
ATOM 940 N N . ASP A 1 118 ? -15.992 10.836 2.814 1 90.06 118 ASP A N 1
ATOM 941 C CA . ASP A 1 118 ? -17.219 11.461 2.354 1 90.06 118 ASP A CA 1
ATOM 942 C C . ASP A 1 118 ? -17 12.93 1.988 1 90.06 118 ASP A C 1
ATOM 944 O O . ASP A 1 118 ? -17.844 13.539 1.329 1 90.06 118 ASP A O 1
ATOM 948 N N . TYR A 1 119 ? -15.859 13.438 2.475 1 90.31 119 TYR A N 1
ATOM 949 C CA . TYR A 1 119 ? -15.516 14.812 2.127 1 90.31 119 TYR A CA 1
ATOM 950 C C . TYR A 1 119 ? -14.625 14.852 0.892 1 90.31 119 TYR A C 1
ATOM 952 O O . TYR A 1 119 ? -13.461 15.258 0.97 1 90.31 119 TYR A O 1
ATOM 960 N N . PHE A 1 120 ? -15.203 14.633 -0.272 1 90.81 120 PHE A N 1
ATOM 961 C CA . PHE A 1 120 ? -14.484 14.336 -1.508 1 90.81 120 PHE A CA 1
ATOM 962 C C . PHE A 1 120 ? -13.562 15.492 -1.887 1 90.81 120 PHE A C 1
ATOM 964 O O . PHE A 1 120 ? -12.383 15.281 -2.17 1 90.81 120 PHE A O 1
ATOM 971 N N . GLU A 1 121 ? -14.086 16.672 -1.857 1 93.44 121 GLU A N 1
ATOM 972 C CA . GLU A 1 121 ? -13.297 17.844 -2.238 1 93.44 121 GLU A CA 1
ATOM 973 C C . GLU A 1 121 ? -12.133 18.062 -1.273 1 93.44 121 GLU A C 1
ATOM 975 O O . GLU A 1 121 ? -11.016 18.359 -1.696 1 93.44 121 GLU A O 1
ATOM 980 N N . GLN A 1 122 ? -12.422 17.844 -0.011 1 93.94 122 GLN A N 1
ATOM 981 C CA . GLN A 1 122 ? -11.391 18.047 1.003 1 93.94 122 GLN A CA 1
ATOM 982 C C . GLN A 1 122 ? -10.336 16.953 0.946 1 93.94 122 GLN A C 1
ATOM 984 O O . GLN A 1 122 ? -9.148 17.203 1.167 1 93.94 122 GLN A O 1
ATOM 989 N N . VAL A 1 123 ? -10.727 15.75 0.641 1 94.69 123 VAL A N 1
ATOM 990 C CA . VAL A 1 123 ? -9.789 14.648 0.456 1 94.69 123 VAL A CA 1
ATOM 991 C C . VAL A 1 123 ? -8.852 14.961 -0.707 1 94.69 123 VAL A C 1
ATOM 993 O O . VAL A 1 123 ? -7.629 14.836 -0.579 1 94.69 123 VAL A O 1
ATOM 996 N N . ARG A 1 124 ? -9.453 15.383 -1.8 1 95.5 124 ARG A N 1
ATOM 997 C CA . ARG A 1 124 ? -8.656 15.719 -2.977 1 95.5 124 ARG A CA 1
ATOM 998 C C . ARG A 1 124 ? -7.66 16.828 -2.666 1 95.5 124 ARG A C 1
ATOM 1000 O O . ARG A 1 124 ? -6.488 16.734 -3.035 1 95.5 124 ARG A O 1
ATOM 1007 N N . SER A 1 125 ? -8.141 17.812 -2.031 1 95.75 125 SER A N 1
ATOM 1008 C CA . SER A 1 125 ? -7.273 18.938 -1.653 1 95.75 125 SER A CA 1
ATOM 1009 C C . SER A 1 125 ? -6.141 18.469 -0.742 1 95.75 125 SER A C 1
ATOM 1011 O O . SER A 1 125 ? -4.996 18.891 -0.901 1 95.75 125 SER A O 1
ATOM 1013 N N . TYR A 1 126 ? -6.461 17.641 0.164 1 96.69 126 TYR A N 1
ATOM 1014 C CA . TYR A 1 126 ? -5.469 17.109 1.085 1 96.69 126 TYR A CA 1
ATOM 1015 C C . TYR A 1 126 ? -4.398 16.328 0.334 1 96.69 126 TYR A C 1
ATOM 1017 O O . TYR A 1 126 ? -3.201 16.516 0.571 1 96.69 126 TYR A O 1
ATOM 1025 N N . ILE A 1 127 ? -4.773 15.484 -0.556 1 96.44 127 ILE A N 1
ATOM 1026 C CA . ILE A 1 127 ? -3.852 14.664 -1.331 1 96.44 127 ILE A CA 1
ATOM 1027 C C . ILE A 1 127 ? -2.947 15.562 -2.176 1 96.44 127 ILE A C 1
ATOM 1029 O O . ILE A 1 127 ? -1.733 15.352 -2.23 1 96.44 127 ILE A O 1
ATOM 1033 N N . ASP A 1 128 ? -3.492 16.531 -2.816 1 96.88 128 ASP A N 1
ATOM 1034 C CA . ASP A 1 128 ? -2.725 17.469 -3.625 1 96.88 128 ASP A CA 1
ATOM 1035 C C . ASP A 1 128 ? -1.679 18.188 -2.779 1 96.88 128 ASP A C 1
ATOM 1037 O O . ASP A 1 128 ? -0.532 18.344 -3.203 1 96.88 128 ASP A O 1
ATOM 1041 N N . LEU A 1 129 ? -2.121 18.609 -1.624 1 97.44 129 LEU A N 1
ATOM 1042 C CA . LEU A 1 129 ? -1.213 19.312 -0.727 1 97.44 129 LEU A CA 1
ATOM 1043 C C . LEU A 1 129 ? -0.095 18.391 -0.249 1 97.44 129 LEU A C 1
ATOM 1045 O O . LEU A 1 129 ? 1.068 18.797 -0.198 1 97.44 129 LEU A O 1
ATOM 1049 N N . ALA A 1 130 ? -0.439 17.188 0.094 1 98.19 130 ALA A N 1
ATOM 1050 C CA . ALA A 1 130 ? 0.554 16.219 0.519 1 98.19 130 ALA A CA 1
ATOM 1051 C C . ALA A 1 130 ? 1.587 15.969 -0.578 1 98.19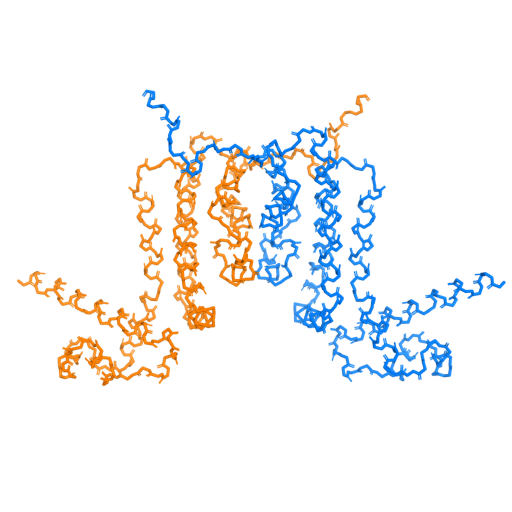 130 ALA A C 1
ATOM 1053 O O . ALA A 1 130 ? 2.789 15.93 -0.31 1 98.19 130 ALA A O 1
ATOM 1054 N N . ASP A 1 131 ? 1.121 15.828 -1.785 1 98.31 131 ASP A N 1
ATOM 1055 C CA . ASP A 1 131 ? 2.025 15.641 -2.914 1 98.31 131 ASP A CA 1
ATOM 1056 C C . ASP A 1 131 ? 2.926 16.859 -3.107 1 98.31 131 ASP A C 1
ATOM 1058 O O . ASP A 1 131 ? 4.113 16.719 -3.4 1 98.31 131 ASP A O 1
ATOM 1062 N N . HIS A 1 132 ? 2.318 18.016 -2.973 1 98.38 132 HIS A N 1
ATOM 1063 C CA . HIS A 1 132 ? 3.094 19.25 -3.098 1 98.38 132 HIS A CA 1
ATOM 1064 C C . HIS A 1 132 ? 4.199 19.312 -2.049 1 98.38 132 HIS A C 1
ATOM 1066 O O . HIS A 1 132 ? 5.355 19.578 -2.375 1 98.38 132 HIS A O 1
ATOM 1072 N N . TYR A 1 133 ? 3.877 19.047 -0.824 1 98.62 133 TYR A N 1
ATOM 1073 C CA . TYR A 1 133 ? 4.844 19.094 0.266 1 98.62 133 TYR A CA 1
ATOM 1074 C C . TYR A 1 133 ? 5.914 18.016 0.097 1 98.62 133 TYR A C 1
ATOM 1076 O O . TYR A 1 133 ? 7.102 18.281 0.311 1 98.62 133 TYR A O 1
ATOM 1084 N N . LEU A 1 134 ? 5.496 16.828 -0.28 1 98.75 134 LEU A N 1
ATOM 1085 C CA . LEU A 1 134 ? 6.477 15.797 -0.573 1 98.75 134 LEU A CA 1
ATOM 1086 C C . LEU A 1 134 ? 7.41 16.234 -1.696 1 98.75 134 LEU A C 1
ATOM 1088 O O . LEU A 1 134 ? 8.617 15.969 -1.644 1 98.75 134 LEU A O 1
ATOM 1092 N N . GLY A 1 135 ? 6.852 16.875 -2.684 1 98.75 135 GLY A N 1
ATOM 1093 C CA . GLY A 1 135 ? 7.652 17.406 -3.781 1 98.75 135 GLY A CA 1
ATOM 1094 C C . GLY A 1 135 ? 8.719 18.375 -3.328 1 98.75 135 GLY A C 1
ATOM 1095 O O . GLY A 1 135 ? 9.828 18.391 -3.867 1 98.75 135 GLY A O 1
ATOM 1096 N N . GLU A 1 136 ? 8.359 19.219 -2.363 1 98.56 136 GLU A N 1
ATOM 1097 C CA . GLU A 1 136 ? 9.328 20.156 -1.816 1 98.56 136 GLU A CA 1
ATOM 1098 C C . GLU A 1 136 ? 10.492 19.438 -1.149 1 98.56 136 GLU A C 1
ATOM 1100 O O . GLU A 1 136 ? 11.656 19.797 -1.34 1 98.56 136 GLU A O 1
ATOM 1105 N N . ILE A 1 137 ? 10.211 18.438 -0.433 1 98.56 137 ILE A N 1
ATOM 1106 C CA . ILE A 1 137 ? 11.242 17.641 0.23 1 98.56 137 ILE A CA 1
ATOM 1107 C C . ILE A 1 137 ? 12.117 16.953 -0.815 1 98.56 137 ILE A C 1
ATOM 1109 O O . ILE A 1 137 ? 13.344 16.969 -0.704 1 98.56 137 ILE A O 1
ATOM 1113 N N . ILE A 1 138 ? 11.508 16.391 -1.823 1 98.75 138 ILE A N 1
ATOM 1114 C CA . ILE A 1 138 ? 12.211 15.695 -2.895 1 98.75 138 ILE A CA 1
ATOM 1115 C C . ILE A 1 138 ? 13.086 16.688 -3.66 1 98.75 138 ILE A C 1
ATOM 1117 O O . ILE A 1 138 ? 14.227 16.359 -4.016 1 98.75 138 ILE A O 1
ATOM 1121 N N . GLY A 1 139 ? 12.539 17.891 -3.914 1 98.25 139 GLY A N 1
ATOM 1122 C CA . GLY A 1 139 ? 13.336 18.906 -4.559 1 98.25 139 GLY A CA 1
ATOM 1123 C C . GLY A 1 139 ? 14.609 19.25 -3.799 1 98.25 139 GLY A C 1
ATOM 1124 O O . GLY A 1 139 ? 15.68 19.359 -4.395 1 98.25 139 GLY A O 1
ATOM 1125 N N . GLU A 1 140 ? 14.477 19.406 -2.506 1 97.75 140 GLU A N 1
ATOM 1126 C CA . GLU A 1 140 ? 15.648 19.641 -1.666 1 97.75 140 GLU A CA 1
ATOM 1127 C C . GLU A 1 140 ? 16.625 18.469 -1.741 1 97.75 140 GLU A C 1
ATOM 1129 O O . GLU A 1 140 ? 17.828 18.672 -1.856 1 97.75 140 GLU A O 1
ATOM 1134 N N . ALA A 1 141 ? 16.109 17.297 -1.67 1 98.12 141 ALA A N 1
ATOM 1135 C CA . ALA A 1 141 ? 16.938 16.094 -1.744 1 98.12 141 ALA A CA 1
ATOM 1136 C C . ALA A 1 141 ? 17.688 16.031 -3.07 1 98.12 141 ALA A C 1
ATOM 1138 O O . ALA A 1 141 ? 18.859 15.648 -3.109 1 98.12 141 ALA A O 1
ATOM 1139 N N . MET A 1 142 ? 17.047 16.375 -4.117 1 97.81 142 MET A N 1
ATOM 1140 C CA . MET A 1 142 ? 17.656 16.344 -5.445 1 97.81 142 MET A CA 1
ATOM 1141 C C . MET A 1 142 ? 18.766 17.375 -5.551 1 97.81 142 MET A C 1
ATOM 1143 O O . MET A 1 142 ? 19.781 17.141 -6.207 1 97.81 142 MET A O 1
ATOM 1147 N N . SER A 1 143 ? 18.531 18.484 -4.941 1 96.62 143 SER A N 1
ATOM 1148 C CA . SER A 1 143 ? 19.578 19.516 -4.922 1 96.62 143 SER A CA 1
ATOM 1149 C C . SER A 1 143 ? 20.828 19.016 -4.203 1 96.62 143 SER A C 1
ATOM 1151 O O . SER A 1 143 ? 21.938 19.453 -4.512 1 96.62 143 SER A O 1
ATOM 1153 N N . ASP A 1 144 ? 20.641 18.016 -3.328 1 95.44 144 ASP A N 1
ATOM 1154 C CA . ASP A 1 144 ? 21.734 17.406 -2.58 1 95.44 144 ASP A CA 1
ATOM 1155 C C . ASP A 1 144 ? 22.297 16.188 -3.314 1 95.44 144 ASP A C 1
ATOM 1157 O O . ASP A 1 144 ? 23.188 15.508 -2.811 1 95.44 144 ASP A O 1
ATOM 1161 N N . GLY A 1 145 ? 21.656 15.836 -4.434 1 96.06 145 GLY A N 1
ATOM 1162 C CA . GLY A 1 145 ? 22.219 14.797 -5.285 1 96.06 145 GLY A CA 1
ATOM 1163 C C . GLY A 1 145 ? 21.438 13.492 -5.227 1 96.06 145 GLY A C 1
ATOM 1164 O O . GLY A 1 145 ? 21.828 12.5 -5.844 1 96.06 145 GLY A O 1
ATOM 1165 N N . ALA A 1 146 ? 20.375 13.516 -4.477 1 96.94 146 ALA A N 1
ATOM 1166 C CA . ALA A 1 146 ? 19.562 12.305 -4.383 1 96.94 146 ALA A CA 1
ATOM 1167 C C . ALA A 1 146 ? 18.719 12.117 -5.633 1 96.94 146 ALA A C 1
ATOM 1169 O O . ALA A 1 146 ? 18.469 13.07 -6.371 1 96.94 146 ALA A O 1
ATOM 1170 N N . PHE A 1 147 ? 18.375 10.859 -5.938 1 98.06 147 PHE A N 1
ATOM 1171 C CA . PHE A 1 147 ? 17.406 10.484 -6.953 1 98.06 147 PHE A CA 1
ATOM 1172 C C . PHE A 1 147 ? 17.906 10.844 -8.344 1 98.06 147 PHE A C 1
ATOM 1174 O O . PHE A 1 147 ? 17.188 11.445 -9.141 1 98.06 147 PHE A O 1
ATOM 1181 N N . SER A 1 148 ? 19.141 10.438 -8.625 1 97 148 SER A N 1
ATOM 1182 C CA . SER A 1 148 ? 19.797 10.797 -9.883 1 97 148 SER A CA 1
ATOM 1183 C C . SER A 1 148 ? 18.969 10.336 -11.078 1 97 148 SER A C 1
ATOM 1185 O O . SER A 1 148 ? 18.547 9.18 -11.133 1 97 148 SER A O 1
ATOM 1187 N N . GLY A 1 149 ? 18.672 11.25 -12.016 1 97 149 GLY A N 1
ATOM 1188 C CA . GLY A 1 149 ? 18.031 10.938 -13.289 1 97 149 GLY A CA 1
ATOM 1189 C C . GLY A 1 149 ? 16.516 10.93 -13.219 1 97 149 GLY A C 1
ATOM 1190 O O . GLY A 1 149 ? 15.844 10.797 -14.242 1 97 149 GLY A O 1
ATOM 1191 N N . LEU A 1 150 ? 15.961 11.094 -12.055 1 97.81 150 LEU A N 1
ATOM 1192 C CA . LEU A 1 150 ? 14.516 11.078 -11.914 1 97.81 150 LEU A CA 1
ATOM 1193 C C . LEU A 1 150 ? 13.953 12.492 -11.898 1 97.81 150 LEU A C 1
ATOM 1195 O O . LEU A 1 150 ? 14.594 13.414 -11.383 1 97.81 150 LEU A O 1
ATOM 1199 N N . GLU A 1 151 ? 12.773 12.57 -12.43 1 97.56 151 GLU A N 1
ATOM 1200 C CA . GLU A 1 151 ? 12.023 13.82 -12.312 1 97.56 151 GLU A CA 1
ATOM 1201 C C . GLU A 1 151 ? 11.227 13.859 -11.008 1 97.56 151 GLU A C 1
ATOM 1203 O O . GLU A 1 151 ? 10.93 12.82 -10.422 1 97.56 151 GLU A O 1
ATOM 1208 N N . VAL A 1 152 ? 10.906 15.07 -10.609 1 97.69 152 VAL A N 1
ATOM 1209 C CA . VAL A 1 152 ? 10.242 15.281 -9.32 1 97.69 152 VAL A CA 1
ATOM 1210 C C . VAL A 1 152 ? 8.93 14.5 -9.281 1 97.69 152 VAL A C 1
ATOM 1212 O O . VAL A 1 152 ? 8.68 13.75 -8.328 1 97.69 152 VAL A O 1
ATOM 1215 N N . ASP A 1 153 ? 8.102 14.594 -10.32 1 97.69 153 ASP A N 1
ATOM 1216 C CA . ASP A 1 153 ? 6.797 13.945 -10.336 1 97.69 153 ASP A CA 1
ATOM 1217 C C . ASP A 1 153 ? 6.934 12.43 -10.258 1 97.69 153 ASP A C 1
ATOM 1219 O O . ASP A 1 153 ? 6.176 11.766 -9.547 1 97.69 153 ASP A O 1
ATOM 1223 N N . GLU A 1 154 ? 7.863 11.906 -10.977 1 97.81 154 GLU A N 1
ATOM 1224 C CA . GLU A 1 154 ? 8.109 10.469 -10.938 1 97.81 154 GLU A CA 1
ATOM 1225 C C . GLU A 1 154 ? 8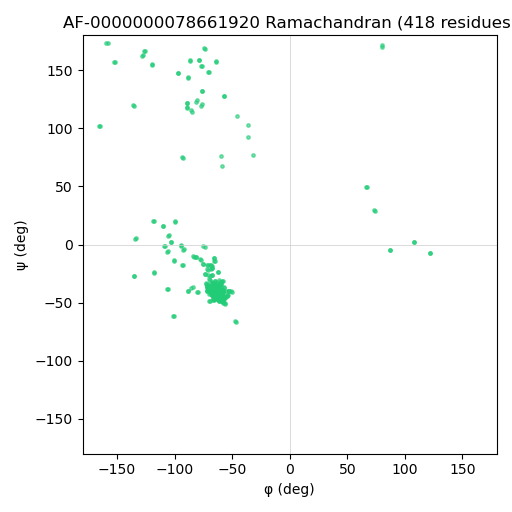.602 10.023 -9.562 1 97.81 154 GLU A C 1
ATOM 1227 O O . GLU A 1 154 ? 8.203 8.969 -9.062 1 97.81 154 GLU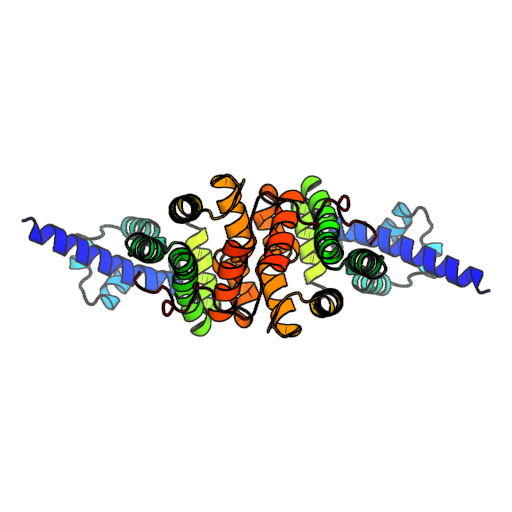 A O 1
ATOM 1232 N N . THR A 1 155 ? 9.469 10.836 -9.016 1 98.69 155 THR A N 1
ATOM 1233 C CA . THR A 1 155 ? 10.008 10.516 -7.691 1 98.69 155 THR A CA 1
ATOM 1234 C C . THR A 1 155 ? 8.898 10.539 -6.645 1 98.69 155 THR A C 1
ATOM 1236 O O . THR A 1 155 ? 8.844 9.664 -5.777 1 98.69 155 THR A O 1
ATOM 1239 N N . ILE A 1 156 ? 7.961 11.5 -6.711 1 98.69 156 ILE A N 1
ATOM 1240 C CA . ILE A 1 156 ? 6.809 11.555 -5.816 1 98.69 156 ILE A CA 1
ATOM 1241 C C . ILE A 1 156 ? 6.012 10.258 -5.93 1 98.69 156 ILE A C 1
ATOM 1243 O O . ILE A 1 156 ? 5.672 9.641 -4.918 1 98.69 156 ILE A O 1
ATOM 1247 N N . SER A 1 157 ? 5.785 9.828 -7.145 1 98.5 157 SER A N 1
ATOM 1248 C CA . SER A 1 157 ? 5.016 8.617 -7.41 1 98.5 157 SER A CA 1
ATOM 1249 C C . SER A 1 157 ? 5.699 7.391 -6.828 1 98.5 157 SER A C 1
ATOM 1251 O O . SER A 1 157 ? 5.062 6.578 -6.156 1 98.5 157 SER A O 1
ATOM 1253 N N . LEU A 1 158 ? 6.992 7.27 -7.035 1 98.75 158 LEU A N 1
ATOM 1254 C CA . LEU A 1 158 ? 7.77 6.129 -6.559 1 98.75 158 LEU A CA 1
ATOM 1255 C C . LEU A 1 158 ? 7.805 6.094 -5.035 1 98.75 158 LEU A C 1
ATOM 1257 O O . LEU A 1 158 ? 7.598 5.039 -4.43 1 98.75 158 LEU A O 1
ATOM 1261 N N . VAL A 1 159 ? 8.039 7.234 -4.402 1 98.88 159 VAL A N 1
ATOM 1262 C CA . VAL A 1 159 ? 8.125 7.309 -2.945 1 98.88 159 VAL A CA 1
ATOM 1263 C C . VAL A 1 159 ? 6.766 6.969 -2.332 1 98.88 159 VAL A C 1
ATOM 1265 O O . VAL A 1 159 ? 6.688 6.215 -1.359 1 98.88 159 VAL A O 1
ATOM 1268 N N . ASN A 1 160 ? 5.711 7.492 -2.902 1 98.62 160 ASN A N 1
ATOM 1269 C CA . ASN A 1 160 ? 4.371 7.176 -2.416 1 98.62 160 ASN A CA 1
ATOM 1270 C C . ASN A 1 160 ? 4.066 5.688 -2.545 1 98.62 160 ASN A C 1
ATOM 1272 O O . ASN A 1 160 ? 3.42 5.102 -1.673 1 98.62 160 ASN A O 1
ATOM 1276 N N . GLN A 1 161 ? 4.484 5.082 -3.637 1 98.69 161 GLN A N 1
ATOM 1277 C CA . GLN A 1 161 ? 4.281 3.646 -3.811 1 98.69 161 GLN A CA 1
ATOM 1278 C C . GLN A 1 161 ? 5.07 2.85 -2.775 1 98.69 161 GLN A C 1
ATOM 1280 O O . GLN A 1 161 ? 4.531 1.949 -2.131 1 98.69 161 GLN A O 1
ATOM 1285 N N . MET A 1 162 ? 6.285 3.219 -2.494 1 98.75 162 MET A N 1
ATOM 1286 C CA . MET A 1 162 ? 7.164 2.486 -1.585 1 98.75 162 MET A CA 1
ATOM 1287 C C . MET A 1 162 ? 6.73 2.684 -0.136 1 98.75 162 MET A C 1
ATOM 1289 O O . MET A 1 162 ? 7.004 1.84 0.719 1 98.75 162 MET A O 1
ATOM 1293 N N . CYS A 1 163 ? 6.059 3.791 0.132 1 98.81 163 CYS A N 1
ATOM 1294 C CA . CYS A 1 163 ? 5.629 4.121 1.486 1 98.81 163 CYS A CA 1
ATOM 1295 C C . CYS A 1 163 ? 4.113 4.012 1.62 1 98.81 163 CYS A C 1
ATOM 1297 O O . CYS A 1 163 ? 3.537 4.496 2.596 1 98.81 163 CYS A O 1
ATOM 1299 N N . ALA A 1 164 ? 3.475 3.355 0.685 1 98.62 164 ALA A N 1
ATOM 1300 C CA . ALA A 1 164 ? 2.018 3.307 0.606 1 98.62 164 ALA A CA 1
ATOM 1301 C C . ALA A 1 164 ? 1.412 2.854 1.932 1 98.62 164 ALA A C 1
ATOM 1303 O O . ALA A 1 164 ? 0.457 3.457 2.424 1 98.62 164 ALA A O 1
ATOM 1304 N N . PRO A 1 165 ? 1.999 1.85 2.672 1 98.69 165 PRO A N 1
ATOM 1305 C CA . PRO A 1 165 ? 1.399 1.426 3.939 1 98.69 165 PRO A CA 1
ATOM 1306 C C . PRO A 1 165 ? 1.448 2.516 5.008 1 98.69 165 PRO A C 1
ATOM 1308 O O . PRO A 1 165 ? 0.792 2.396 6.047 1 98.69 165 PRO A O 1
ATOM 1311 N N . TYR A 1 166 ? 2.203 3.561 4.762 1 98.75 166 TYR A N 1
ATOM 1312 C CA . TYR A 1 166 ? 2.357 4.602 5.77 1 98.75 166 TYR A CA 1
ATOM 1313 C C . TYR A 1 166 ? 1.632 5.879 5.355 1 98.75 166 TYR A C 1
ATOM 1315 O O . TYR A 1 166 ? 1.672 6.883 6.066 1 98.75 166 TYR A O 1
ATOM 1323 N N . CYS A 1 167 ? 1.005 5.887 4.152 1 96.88 167 CYS A N 1
ATOM 1324 C CA . CYS A 1 167 ? 0.349 7.125 3.748 1 96.88 167 CYS A CA 1
ATOM 1325 C C . CYS A 1 167 ? -1.033 6.844 3.17 1 96.88 167 CYS A C 1
ATOM 1327 O O . CYS A 1 167 ? -1.897 7.723 3.164 1 96.88 167 CYS A O 1
ATOM 1329 N N . ALA A 1 168 ? -1.283 5.703 2.617 1 96.5 168 ALA A N 1
ATOM 1330 C CA . ALA A 1 168 ? -2.613 5.297 2.17 1 96.5 168 ALA A CA 1
ATOM 1331 C C . ALA A 1 168 ? -3.373 4.59 3.287 1 96.5 168 ALA A C 1
ATOM 1333 O O . ALA A 1 168 ? -3.037 3.461 3.66 1 96.5 168 ALA A O 1
ATOM 1334 N N . LEU A 1 169 ? -4.484 5.129 3.725 1 96.69 169 LEU A N 1
ATOM 1335 C CA . LEU A 1 169 ? -5.078 4.746 5 1 96.69 169 LEU A CA 1
ATOM 1336 C C . LEU A 1 169 ? -5.645 3.33 4.93 1 96.69 169 LEU A C 1
ATOM 1338 O O . LEU A 1 169 ? -5.555 2.574 5.902 1 96.69 169 LEU A O 1
ATOM 1342 N N . ASN A 1 170 ? -6.305 3.023 3.822 1 94.69 170 ASN A N 1
ATOM 1343 C CA . ASN A 1 170 ? -6.812 1.662 3.689 1 94.69 170 ASN A CA 1
ATOM 1344 C C . ASN A 1 170 ? -5.684 0.635 3.721 1 94.69 170 ASN A C 1
ATOM 1346 O O . ASN A 1 170 ? -5.812 -0.415 4.352 1 94.69 170 ASN A O 1
ATOM 1350 N N . THR A 1 171 ? -4.605 0.928 3.078 1 97.06 171 THR A N 1
ATOM 1351 C CA . THR A 1 171 ? -3.43 0.067 3.119 1 97.06 171 THR A CA 1
ATOM 1352 C C . THR A 1 171 ? -2.836 0.031 4.523 1 97.06 171 THR A C 1
ATOM 1354 O O . THR A 1 171 ? -2.488 -1.039 5.031 1 97.06 171 THR A O 1
ATOM 1357 N N . MET A 1 172 ? -2.795 1.159 5.164 1 98.31 172 MET A N 1
ATOM 1358 C CA . MET A 1 172 ? -2.223 1.282 6.5 1 98.31 172 MET A CA 1
ATOM 1359 C C . MET A 1 172 ? -2.941 0.365 7.484 1 98.31 172 MET A C 1
ATOM 1361 O O . MET A 1 172 ? -2.301 -0.393 8.219 1 98.31 172 MET A O 1
ATOM 1365 N N . THR A 1 173 ? -4.246 0.417 7.473 1 97.25 173 THR A N 1
ATOM 1366 C CA . THR A 1 173 ? -5.016 -0.367 8.43 1 97.25 173 THR A CA 1
ATOM 1367 C C . THR A 1 173 ? -4.852 -1.86 8.164 1 97.25 173 THR A C 1
ATOM 1369 O O . THR A 1 173 ? -4.793 -2.66 9.102 1 97.25 173 THR A O 1
ATOM 1372 N N . THR A 1 174 ? -4.707 -2.209 6.879 1 94.62 174 THR A N 1
ATOM 1373 C CA . THR A 1 174 ? -4.527 -3.602 6.488 1 94.62 174 THR A CA 1
ATOM 1374 C C . THR A 1 174 ? -3.188 -4.133 6.984 1 94.62 174 THR A C 1
ATOM 1376 O O . THR A 1 174 ? -3.088 -5.293 7.395 1 94.62 174 THR A O 1
ATOM 1379 N N . PHE A 1 175 ? -2.164 -3.295 7.066 1 97.19 175 PHE A N 1
ATOM 1380 C CA . PHE A 1 175 ? -0.805 -3.703 7.398 1 97.19 175 PHE A CA 1
ATOM 1381 C C . PHE A 1 175 ? -0.451 -3.295 8.82 1 97.19 175 PHE A C 1
ATOM 1383 O O . PHE A 1 175 ? 0.68 -3.494 9.273 1 97.19 175 PHE A O 1
ATOM 1390 N N . MET A 1 176 ? -1.349 -2.797 9.617 1 98.19 176 MET A N 1
ATOM 1391 C CA . MET A 1 176 ? -1.055 -2.033 10.82 1 98.19 176 MET A CA 1
ATOM 1392 C C . MET A 1 176 ? -0.195 -2.846 11.789 1 98.19 176 MET A C 1
ATOM 1394 O O . MET A 1 176 ? 0.783 -2.334 12.336 1 98.19 176 MET A O 1
ATOM 1398 N N . GLU A 1 177 ? -0.44 -4.09 11.945 1 96.94 177 GLU A N 1
ATOM 1399 C CA . GLU A 1 177 ? 0.25 -4.922 12.93 1 96.94 177 GLU A CA 1
ATOM 1400 C C . GLU A 1 177 ? 1.712 -5.129 12.547 1 96.94 177 GLU A C 1
ATOM 1402 O O . GLU A 1 177 ? 2.537 -5.477 13.391 1 96.94 177 GLU A O 1
ATOM 1407 N N . ARG A 1 178 ? 2.016 -4.867 11.297 1 97.38 178 ARG A N 1
ATOM 1408 C CA . ARG A 1 178 ? 3.365 -5.133 10.805 1 97.38 178 ARG A CA 1
ATOM 1409 C C . ARG A 1 178 ? 4.145 -3.836 10.617 1 97.38 178 ARG A C 1
ATOM 1411 O O . ARG A 1 178 ? 5.332 -3.861 10.289 1 97.38 178 ARG A O 1
ATOM 1418 N N . LEU A 1 179 ? 3.492 -2.762 10.789 1 98.62 179 LEU A N 1
ATOM 1419 C CA . LEU A 1 179 ? 4.129 -1.468 10.555 1 98.62 179 LEU A CA 1
ATOM 1420 C C . LEU A 1 179 ? 4.824 -0.975 11.82 1 98.62 179 LEU A C 1
ATOM 1422 O O . LEU A 1 179 ? 4.355 -1.228 12.93 1 98.62 179 LEU A O 1
ATOM 1426 N N . SER A 1 180 ? 5.938 -0.33 11.672 1 98.12 180 SER A N 1
ATOM 1427 C CA . SER A 1 180 ? 6.645 0.323 12.766 1 98.12 180 SER A CA 1
ATOM 1428 C C . SER A 1 180 ? 7.469 1.506 12.266 1 98.12 180 SER A C 1
ATOM 1430 O O . SER A 1 180 ? 7.805 1.579 11.086 1 98.12 180 SER A O 1
ATOM 1432 N N . GLU A 1 181 ? 7.738 2.402 13.18 1 97.94 181 GLU A N 1
ATOM 1433 C CA . GLU A 1 181 ? 8.586 3.547 12.875 1 97.94 181 GLU A CA 1
ATOM 1434 C C . GLU A 1 181 ? 9.984 3.1 12.445 1 97.94 181 GLU A C 1
ATOM 1436 O O . GLU A 1 181 ? 10.594 3.709 11.57 1 97.94 181 GLU A O 1
ATOM 1441 N N . ASP A 1 182 ? 10.469 2.043 13.016 1 97.25 182 ASP A N 1
ATOM 1442 C CA . ASP A 1 182 ? 11.781 1.514 12.664 1 97.25 182 ASP A CA 1
ATOM 1443 C C . ASP A 1 182 ? 11.812 1.021 11.219 1 97.25 182 ASP A C 1
ATOM 1445 O O . ASP A 1 182 ? 12.766 1.288 10.484 1 97.25 182 ASP A O 1
ATOM 1449 N N . LYS A 1 183 ? 10.82 0.306 10.836 1 98.12 183 LYS A N 1
ATOM 1450 C CA . LYS A 1 183 ? 10.75 -0.191 9.461 1 98.12 183 LYS A CA 1
ATOM 1451 C C . LYS A 1 183 ? 10.609 0.958 8.469 1 98.12 183 LYS A C 1
ATOM 1453 O O . LYS A 1 183 ? 11.234 0.944 7.402 1 98.12 183 LYS A O 1
ATOM 1458 N N . LEU A 1 184 ? 9.766 1.946 8.883 1 98.69 184 LEU A N 1
ATOM 1459 C CA . LEU A 1 184 ? 9.641 3.121 8.023 1 98.69 184 LEU A CA 1
ATOM 1460 C C . LEU A 1 184 ? 11 3.785 7.816 1 98.69 184 LEU A C 1
ATOM 1462 O O . LEU A 1 184 ? 11.32 4.219 6.707 1 98.69 184 LEU A O 1
ATOM 1466 N N . ALA A 1 185 ? 11.781 3.887 8.867 1 98.19 185 ALA A N 1
ATOM 1467 C CA . ALA A 1 185 ? 13.102 4.492 8.766 1 98.19 185 ALA A CA 1
ATOM 1468 C C . ALA A 1 185 ? 13.977 3.73 7.77 1 98.19 185 ALA A C 1
ATOM 1470 O O . ALA A 1 185 ? 14.68 4.336 6.961 1 98.19 185 ALA A O 1
ATOM 1471 N N . ARG A 1 186 ? 13.945 2.42 7.797 1 97.94 186 ARG A N 1
ATOM 1472 C CA . ARG A 1 186 ? 14.711 1.597 6.867 1 97.94 186 ARG A CA 1
ATOM 1473 C C . ARG A 1 186 ? 14.234 1.806 5.434 1 97.94 186 ARG A C 1
ATOM 1475 O O . ARG A 1 186 ? 15.047 1.835 4.504 1 97.94 186 ARG A O 1
ATOM 1482 N N . ILE A 1 187 ? 12.969 1.954 5.266 1 98.69 187 ILE A N 1
ATOM 1483 C CA . ILE A 1 187 ? 12.391 2.17 3.945 1 98.69 187 ILE A CA 1
ATOM 1484 C C . ILE A 1 187 ? 12.844 3.52 3.395 1 98.69 187 ILE A C 1
ATOM 1486 O O . ILE A 1 187 ? 13.281 3.611 2.244 1 98.69 187 ILE A O 1
ATOM 1490 N N . VAL A 1 188 ? 12.75 4.562 4.223 1 98.69 188 VAL A N 1
ATOM 1491 C CA . VAL A 1 188 ? 13.172 5.895 3.789 1 98.69 188 VAL A CA 1
ATOM 1492 C C . VAL A 1 188 ? 14.664 5.879 3.453 1 98.69 188 VAL A C 1
ATOM 1494 O O . VAL A 1 188 ? 15.086 6.469 2.457 1 98.69 188 VAL A O 1
ATOM 1497 N N . ASP A 1 189 ? 15.477 5.195 4.289 1 97.81 189 ASP A N 1
ATOM 1498 C CA . ASP A 1 189 ? 16.891 5.055 3.975 1 97.81 189 ASP A CA 1
ATOM 1499 C C . ASP A 1 189 ? 17.094 4.359 2.629 1 97.81 189 ASP A C 1
ATOM 1501 O O . ASP A 1 189 ? 17.953 4.758 1.84 1 97.81 189 ASP A O 1
ATOM 1505 N N . ALA A 1 190 ? 16.328 3.336 2.387 1 98 190 ALA A N 1
ATOM 1506 C CA . ALA A 1 190 ? 16.406 2.615 1.118 1 98 190 ALA A CA 1
ATOM 1507 C C . ALA A 1 190 ? 16.016 3.514 -0.051 1 98 190 ALA A C 1
ATOM 1509 O O . ALA A 1 190 ? 16.625 3.447 -1.123 1 98 190 ALA A O 1
ATOM 1510 N N . VAL A 1 191 ? 15 4.355 0.124 1 98.44 191 VAL A N 1
ATOM 1511 C CA . VAL A 1 191 ? 14.57 5.309 -0.89 1 98.44 191 VAL A CA 1
ATOM 1512 C C . VAL A 1 191 ? 15.727 6.23 -1.262 1 98.44 191 VAL A C 1
ATOM 1514 O O . VAL A 1 191 ? 16.062 6.363 -2.439 1 98.44 191 VAL A O 1
ATOM 1517 N N . PHE A 1 192 ? 16.359 6.785 -0.312 1 97.75 192 PHE A N 1
ATOM 1518 C CA . PHE A 1 192 ? 17.391 7.785 -0.552 1 97.75 192 PHE A CA 1
ATOM 1519 C C . PHE A 1 192 ? 18.641 7.145 -1.14 1 97.75 192 PHE A C 1
ATOM 1521 O O . PHE A 1 192 ? 19.312 7.734 -1.992 1 97.75 192 PHE A O 1
ATOM 1528 N N . ASP A 1 193 ? 18.938 5.945 -0.736 1 95.81 193 ASP A N 1
ATOM 1529 C CA . ASP A 1 193 ? 20.188 5.336 -1.138 1 95.81 193 ASP A CA 1
ATOM 1530 C C . ASP A 1 193 ? 20.031 4.496 -2.402 1 95.81 193 ASP A C 1
ATOM 1532 O O . ASP A 1 193 ? 21 4.176 -3.076 1 95.81 193 ASP A O 1
ATOM 1536 N N . GLY A 1 194 ? 18.781 4.16 -2.688 1 95.94 194 GLY A N 1
ATOM 1537 C CA . GLY A 1 194 ? 18.609 3.168 -3.736 1 95.94 194 GLY A CA 1
ATOM 1538 C C . GLY A 1 194 ? 17.844 3.691 -4.938 1 95.94 194 GLY A C 1
ATOM 1539 O O . GLY A 1 194 ? 17.953 3.146 -6.035 1 95.94 194 GLY A O 1
ATOM 1540 N N . LEU A 1 195 ? 17.047 4.688 -4.793 1 96.88 195 LEU A N 1
ATOM 1541 C CA . LEU A 1 195 ? 16.156 5.117 -5.867 1 96.88 195 LEU A CA 1
ATOM 1542 C C . LEU A 1 195 ? 16.891 5.992 -6.871 1 96.88 195 LEU A C 1
ATOM 1544 O O . LEU A 1 195 ? 17.531 6.977 -6.492 1 96.88 195 LEU A O 1
ATOM 1548 N N . SER A 1 196 ? 16.906 5.629 -8.086 1 95.44 196 SER A N 1
ATOM 1549 C CA . SER A 1 196 ? 17.469 6.367 -9.211 1 95.44 196 SER A CA 1
ATOM 1550 C C . SER A 1 196 ? 16.859 5.918 -10.539 1 95.44 196 SER A C 1
ATOM 1552 O O . SER A 1 196 ? 16.078 4.969 -10.57 1 95.44 196 SER A O 1
ATOM 1554 N N . ALA A 1 197 ? 17.188 6.594 -11.594 1 93.69 197 ALA A N 1
ATOM 1555 C CA . ALA A 1 197 ? 16.672 6.258 -12.914 1 93.69 197 ALA A CA 1
ATOM 1556 C C . ALA A 1 197 ? 17.453 5.109 -13.539 1 93.69 197 ALA A C 1
ATOM 1558 O O . ALA A 1 197 ? 17.031 4.531 -14.539 1 93.69 197 ALA A O 1
ATOM 1559 N N . GLN A 1 198 ? 18.516 4.77 -12.961 1 89.81 198 GLN A N 1
ATOM 1560 C CA . GLN A 1 198 ? 19.391 3.764 -13.539 1 89.81 198 GLN A CA 1
ATOM 1561 C C . GLN A 1 198 ? 18.828 2.359 -13.352 1 89.81 198 GLN A C 1
ATOM 1563 O O . GLN A 1 198 ? 18.359 2.018 -12.266 1 89.81 198 GLN A O 1
ATOM 1568 N N . ASP A 1 199 ? 18.828 1.631 -14.383 1 88.62 199 ASP A N 1
ATOM 1569 C CA . ASP A 1 199 ? 18.5 0.211 -14.297 1 88.62 199 ASP A CA 1
ATOM 1570 C C . ASP A 1 199 ? 19.688 -0.587 -13.742 1 88.62 199 ASP A C 1
ATOM 1572 O O . ASP A 1 199 ? 20.75 -0.629 -14.359 1 88.62 199 ASP A O 1
ATOM 1576 N N . ARG A 1 200 ? 19.547 -1.211 -12.703 1 88.38 200 ARG A N 1
ATOM 1577 C CA . ARG A 1 200 ? 20.656 -1.906 -12.062 1 88.38 200 ARG A CA 1
ATOM 1578 C C . ARG A 1 200 ? 20.391 -3.406 -11.992 1 88.38 200 ARG A C 1
ATOM 1580 O O . ARG A 1 200 ? 20.922 -4.094 -11.117 1 88.38 200 ARG A O 1
ATOM 1587 N N . GLY A 1 201 ? 19.453 -3.852 -12.867 1 85.44 201 GLY A N 1
ATOM 1588 C CA . GLY A 1 201 ? 19.375 -5.293 -13.031 1 85.44 201 GLY A CA 1
ATOM 1589 C C . GLY A 1 201 ? 18 -5.852 -12.703 1 85.44 201 GLY A C 1
ATOM 1590 O O . GLY A 1 201 ? 17.75 -7.043 -12.898 1 85.44 201 GLY A O 1
ATOM 1591 N N . ALA A 1 202 ? 17.203 -5.023 -12.203 1 90.31 202 ALA A N 1
ATOM 1592 C CA . ALA A 1 202 ? 15.844 -5.52 -11.953 1 90.31 202 ALA A CA 1
ATOM 1593 C C . ALA A 1 202 ? 15.117 -5.805 -13.258 1 90.31 202 ALA A C 1
ATOM 1595 O O . ALA A 1 202 ? 14.469 -6.844 -13.406 1 90.31 202 ALA A O 1
ATOM 1596 N N . ARG A 1 203 ? 15.18 -4.977 -14.25 1 82.31 203 ARG A N 1
ATOM 1597 C CA . ARG A 1 203 ? 14.461 -5.203 -15.5 1 82.31 203 ARG A CA 1
ATOM 1598 C C . ARG A 1 203 ? 15.383 -5.762 -16.578 1 82.31 203 ARG A C 1
ATOM 1600 O O . ARG A 1 203 ? 15.031 -6.73 -17.25 1 82.31 203 ARG A O 1
ATOM 1607 N N . SER A 1 204 ? 16.469 -5.039 -17.016 1 71.44 204 SER A N 1
ATOM 1608 C CA . SER A 1 204 ? 17.328 -5.457 -18.141 1 71.44 204 SER A CA 1
ATOM 1609 C C . SER A 1 204 ? 18.422 -6.406 -17.672 1 71.44 204 SER A C 1
ATOM 1611 O O . SER A 1 204 ? 19.016 -6.207 -16.609 1 71.44 204 SER A O 1
ATOM 1613 N N . LEU A 1 205 ? 18.391 -7.734 -18.172 1 60.5 205 LEU A N 1
ATOM 1614 C CA . LEU A 1 205 ? 19.5 -8.648 -17.922 1 60.5 205 LEU A CA 1
ATOM 1615 C C . LEU A 1 205 ? 20.766 -8.164 -18.625 1 60.5 205 LEU A C 1
ATOM 1617 O O . LEU A 1 205 ? 21.844 -8.742 -18.438 1 60.5 205 LEU A O 1
ATOM 1621 N N . THR A 1 206 ? 20.766 -7.352 -19.438 1 49.75 206 THR A N 1
ATOM 1622 C CA . THR A 1 206 ? 21.906 -7.133 -20.328 1 49.75 206 THR A CA 1
ATOM 1623 C C . THR A 1 206 ? 23.203 -7.07 -19.531 1 49.75 206 THR A C 1
ATOM 1625 O O . THR A 1 206 ? 24.234 -7.605 -19.969 1 49.75 206 THR A O 1
ATOM 1628 N N . GLY A 1 207 ? 23.656 -6.238 -18.656 1 40.66 207 GLY A N 1
ATOM 1629 C CA . GLY A 1 207 ? 25.031 -6.105 -18.203 1 40.66 207 GLY A CA 1
ATOM 1630 C C . GLY A 1 207 ? 25.469 -7.211 -17.25 1 40.66 207 GLY A C 1
ATOM 1631 O O . GLY A 1 207 ? 26.453 -7.074 -16.531 1 40.66 207 GLY A O 1
ATOM 1632 N N . LEU A 1 208 ? 24.859 -8.148 -16.812 1 38.16 208 LEU A N 1
ATOM 1633 C CA . LEU A 1 208 ? 25.484 -9.203 -16.016 1 38.16 208 LEU A CA 1
ATOM 1634 C C . LEU A 1 208 ? 26.594 -9.891 -16.812 1 38.16 208 LEU A C 1
ATOM 1636 O O . LEU A 1 208 ? 26.328 -10.578 -17.797 1 38.16 208 LEU A O 1
ATOM 1640 N N . ARG A 1 209 ? 27.828 -9.305 -17 1 31.27 209 ARG A N 1
ATOM 1641 C CA . ARG A 1 209 ? 29.016 -9.945 -17.547 1 31.27 209 ARG A CA 1
ATOM 1642 C C . ARG A 1 209 ? 29.234 -11.32 -16.922 1 31.27 209 ARG A C 1
ATOM 1644 O O . ARG A 1 209 ? 29.172 -11.477 -15.711 1 31.27 209 ARG A O 1
ATOM 1651 N N . ALA A 1 210 ? 29.047 -12.383 -17.734 1 27.48 210 ALA A N 1
ATOM 1652 C CA . ALA A 1 210 ? 29.703 -13.664 -17.484 1 27.48 210 ALA A CA 1
ATOM 1653 C C . ALA A 1 210 ? 31.109 -13.461 -16.922 1 27.48 210 ALA A C 1
ATOM 1655 O O . ALA A 1 210 ? 31.953 -12.836 -17.578 1 27.48 210 ALA A O 1
ATOM 1656 N N . ALA A 1 211 ? 31.406 -13.422 -15.719 1 21.08 211 ALA A N 1
ATOM 1657 C CA . ALA A 1 211 ? 32.781 -13.664 -15.234 1 21.08 211 ALA A CA 1
ATOM 1658 C C . ALA A 1 211 ? 33.25 -15.07 -15.594 1 21.08 211 ALA A C 1
ATOM 1660 O O . ALA A 1 211 ? 32.469 -16.031 -15.469 1 21.08 211 ALA A O 1
ATOM 1661 N N . MET B 1 1 ? -2.457 -47.344 -18.281 1 33.12 1 MET B N 1
ATOM 1662 C CA . MET B 1 1 ? -3.299 -46.906 -17.172 1 33.12 1 MET B CA 1
ATOM 1663 C C . MET B 1 1 ? -2.82 -45.562 -16.625 1 33.12 1 MET B C 1
ATOM 1665 O O . MET B 1 1 ? -3.6 -44.812 -16.031 1 33.12 1 MET B O 1
ATOM 1669 N N . ALA B 1 2 ? -1.525 -45.281 -16.625 1 51.06 2 ALA B N 1
ATOM 1670 C CA . ALA B 1 2 ? -0.841 -44.062 -16.172 1 51.06 2 ALA B CA 1
ATOM 1671 C C . ALA B 1 2 ? -1.22 -42.875 -17.047 1 51.06 2 ALA B C 1
ATOM 1673 O O . ALA B 1 2 ? -1.391 -41.75 -16.531 1 51.06 2 ALA B O 1
ATOM 1674 N N . SER B 1 3 ? -1.39 -43.156 -18.141 1 56.59 3 SER B N 1
ATOM 1675 C CA . SER B 1 3 ? -1.724 -42.219 -19.188 1 56.59 3 SER B CA 1
ATOM 1676 C C . SER B 1 3 ? -3.162 -41.719 -19.047 1 56.59 3 SER B C 1
ATOM 1678 O O . SER B 1 3 ? -3.449 -40.562 -19.297 1 56.59 3 SER B O 1
ATOM 1680 N N . SER B 1 4 ? -4.004 -42.594 -18.625 1 59.16 4 SER B N 1
ATOM 1681 C CA . SER B 1 4 ? -5.418 -42.281 -18.438 1 59.16 4 SER B CA 1
ATOM 1682 C C . SER B 1 4 ? -5.625 -41.344 -17.25 1 59.16 4 SER B C 1
ATOM 1684 O O . SER B 1 4 ? -6.445 -40.406 -17.328 1 59.16 4 SER B O 1
ATOM 1686 N N . GLY B 1 5 ? -4.77 -41.438 -16.297 1 67.38 5 GLY B N 1
ATOM 1687 C CA . GLY B 1 5 ? -4.828 -40.594 -15.109 1 67.38 5 GLY B CA 1
ATOM 1688 C C . GLY B 1 5 ? -4.426 -39.156 -15.383 1 67.38 5 GLY B C 1
ATOM 1689 O O . GLY B 1 5 ? -5.086 -38.25 -14.922 1 67.38 5 GLY B O 1
ATOM 1690 N N . THR B 1 6 ? -3.465 -39.219 -16.188 1 75.88 6 THR B N 1
ATOM 1691 C CA . THR B 1 6 ? -2.945 -37.906 -16.547 1 75.88 6 THR B CA 1
ATOM 1692 C C . THR B 1 6 ? -3.951 -37.125 -17.406 1 75.88 6 THR B C 1
ATOM 1694 O O . THR B 1 6 ? -4.164 -35.938 -17.203 1 75.88 6 THR B O 1
ATOM 1697 N N . GLU B 1 7 ? -4.598 -37.938 -18.234 1 83.12 7 GLU B N 1
ATOM 1698 C CA . GLU B 1 7 ? -5.602 -37.312 -19.094 1 83.12 7 GLU B CA 1
ATOM 1699 C C . GLU B 1 7 ? -6.824 -36.906 -18.281 1 83.12 7 GLU B C 1
ATOM 1701 O O . GLU B 1 7 ? -7.406 -35.844 -18.547 1 83.12 7 GLU B O 1
ATOM 1706 N N . HIS B 1 8 ? -7.145 -37.812 -17.375 1 86.75 8 HIS B N 1
ATOM 1707 C CA . HIS B 1 8 ? -8.273 -37.5 -16.5 1 86.75 8 HIS B CA 1
ATOM 1708 C C . HIS B 1 8 ? -7.996 -36.219 -15.68 1 86.75 8 HIS B C 1
ATOM 1710 O O . HIS B 1 8 ? -8.852 -35.344 -15.594 1 86.75 8 HIS B O 1
ATOM 1716 N N . ASP B 1 9 ? -6.809 -36.188 -15.195 1 86.94 9 ASP B N 1
ATOM 1717 C CA . ASP B 1 9 ? -6.414 -35.062 -14.383 1 86.94 9 ASP B CA 1
ATOM 1718 C C . ASP B 1 9 ? -6.359 -33.781 -15.219 1 86.94 9 ASP B C 1
ATOM 1720 O O . ASP B 1 9 ? -6.75 -32.688 -14.75 1 86.94 9 ASP B O 1
ATOM 1724 N N . ALA B 1 10 ? -5.953 -33.938 -16.375 1 88.94 10 ALA B N 1
ATOM 1725 C CA . ALA B 1 10 ? -5.867 -32.781 -17.281 1 88.94 10 ALA B CA 1
ATOM 1726 C C . ALA B 1 10 ? -7.254 -32.25 -17.609 1 88.94 10 ALA B C 1
ATOM 1728 O O . ALA B 1 10 ? -7.465 -31.031 -17.656 1 88.94 10 ALA B O 1
ATOM 1729 N N . MET B 1 11 ? -8.117 -33.156 -17.875 1 90.44 11 MET B N 1
ATOM 1730 C CA . MET B 1 11 ? -9.484 -32.75 -18.188 1 90.44 11 MET B CA 1
ATOM 1731 C C . MET B 1 11 ? -10.156 -32.125 -16.984 1 90.44 11 MET B C 1
ATOM 1733 O O . MET B 1 11 ? -10.836 -31.094 -17.109 1 90.44 11 MET B O 1
ATOM 1737 N N . ARG B 1 12 ? -9.93 -32.656 -15.891 1 91 12 ARG B N 1
ATOM 1738 C CA . ARG B 1 12 ? -10.492 -32.094 -14.664 1 91 12 ARG B CA 1
ATOM 1739 C C . ARG B 1 12 ? -9.992 -30.688 -14.445 1 91 12 ARG B C 1
ATOM 1741 O O . ARG B 1 12 ? -10.781 -29.797 -14.102 1 91 12 ARG B O 1
ATOM 1748 N N . ALA B 1 13 ? -8.766 -30.5 -14.672 1 88.62 13 ALA B N 1
ATOM 1749 C CA . ALA B 1 13 ? -8.172 -29.188 -14.523 1 88.62 13 ALA B CA 1
ATOM 1750 C C . ALA B 1 13 ? -8.766 -28.188 -15.516 1 88.62 13 ALA B C 1
ATOM 1752 O O . ALA B 1 13 ? -9.023 -27.031 -15.172 1 88.62 13 ALA B O 1
ATOM 1753 N N . ARG B 1 14 ? -8.945 -28.672 -16.641 1 90.62 14 ARG B N 1
ATOM 1754 C CA . ARG B 1 14 ? -9.539 -27.828 -17.672 1 90.62 14 ARG B CA 1
ATOM 1755 C C . ARG B 1 14 ? -10.953 -27.406 -17.281 1 90.62 14 ARG B C 1
ATOM 1757 O O . ARG B 1 14 ? -11.328 -26.234 -17.453 1 90.62 14 ARG B O 1
ATOM 1764 N N . LEU B 1 15 ? -11.719 -28.328 -16.812 1 93.69 15 LEU B N 1
ATOM 1765 C CA . LEU B 1 15 ? -13.086 -28.031 -16.406 1 93.69 15 LEU B CA 1
ATOM 1766 C C . LEU B 1 15 ? -13.102 -27.031 -15.258 1 93.69 15 LEU B C 1
ATOM 1768 O O . LEU B 1 15 ? -13.953 -26.125 -15.227 1 93.69 15 LEU B O 1
ATOM 1772 N N . VAL B 1 16 ? -12.164 -27.188 -14.391 1 93.44 16 VAL B N 1
ATOM 1773 C CA . VAL B 1 16 ? -12.07 -26.25 -13.273 1 93.44 16 VAL B CA 1
ATOM 1774 C C . VAL B 1 16 ? -11.727 -24.859 -13.789 1 93.44 16 VAL B C 1
ATOM 1776 O O . VAL B 1 16 ? -12.273 -23.859 -13.32 1 93.44 16 VAL B O 1
ATOM 1779 N N . ASP B 1 17 ? -10.914 -24.766 -14.758 1 90.12 17 ASP B N 1
ATOM 1780 C CA . ASP B 1 17 ? -10.539 -23.5 -15.375 1 90.12 17 ASP B CA 1
ATOM 1781 C C . ASP B 1 17 ? -11.75 -22.812 -15.992 1 90.12 17 ASP B C 1
ATOM 1783 O O . ASP B 1 17 ? -11.953 -21.609 -15.805 1 90.12 17 ASP B O 1
ATOM 1787 N N . VAL B 1 18 ? -12.508 -23.594 -16.703 1 90.5 18 VAL B N 1
ATOM 1788 C CA . VAL B 1 18 ? -13.703 -23.062 -17.344 1 90.5 18 VAL B CA 1
ATOM 1789 C C . VAL B 1 18 ? -14.703 -22.609 -16.281 1 90.5 18 VAL B C 1
ATOM 1791 O O . VAL B 1 18 ? -15.297 -21.531 -16.391 1 90.5 18 VAL B O 1
ATOM 1794 N N . ALA B 1 19 ? -14.844 -23.422 -15.273 1 93.38 19 ALA B N 1
ATOM 1795 C CA . ALA B 1 19 ? -15.766 -23.094 -14.195 1 93.38 19 ALA B CA 1
ATOM 1796 C C . ALA B 1 19 ? -15.336 -21.828 -13.461 1 93.38 19 ALA B C 1
ATOM 1798 O O . ALA B 1 19 ? -16.172 -21 -13.086 1 93.38 19 ALA B O 1
ATOM 1799 N N . GLN B 1 20 ? -14.055 -21.672 -13.234 1 90.06 20 GLN B N 1
ATOM 1800 C CA . GLN B 1 20 ? -13.531 -20.484 -12.57 1 90.06 20 GLN B CA 1
ATOM 1801 C C . GLN B 1 20 ? -13.859 -19.234 -13.359 1 90.06 20 GLN B C 1
ATOM 1803 O O . GLN B 1 20 ? -14.219 -18.203 -12.773 1 90.06 20 GLN B O 1
ATOM 1808 N N . ALA B 1 21 ? -13.766 -19.312 -14.609 1 86.75 21 ALA B N 1
ATOM 1809 C CA . ALA B 1 21 ? -14.086 -18.172 -15.461 1 86.75 21 ALA B CA 1
ATOM 1810 C C . ALA B 1 21 ? -15.547 -17.766 -15.305 1 86.75 21 ALA B C 1
ATOM 1812 O O . ALA B 1 21 ? -15.867 -16.578 -15.289 1 86.75 21 ALA B O 1
ATOM 1813 N N . ILE B 1 22 ? -16.375 -18.719 -15.156 1 87.88 22 ILE B N 1
ATOM 1814 C CA . ILE B 1 22 ? -17.797 -18.453 -14.961 1 87.88 22 ILE B CA 1
ATOM 1815 C C . ILE B 1 22 ? -18.016 -17.781 -13.617 1 87.88 22 ILE B C 1
ATOM 1817 O O . ILE B 1 22 ? -18.734 -16.781 -13.523 1 87.88 22 ILE B O 1
ATOM 1821 N N . VAL B 1 23 ? -17.344 -18.281 -12.617 1 90.69 23 VAL B N 1
ATOM 1822 C CA . VAL B 1 23 ? -17.484 -17.766 -11.266 1 90.69 23 VAL B CA 1
ATOM 1823 C C . VAL B 1 23 ? -16.922 -16.359 -11.18 1 90.69 23 VAL B C 1
ATOM 1825 O O . VAL B 1 23 ? -17.453 -15.5 -10.477 1 90.69 23 VAL B O 1
ATOM 1828 N N . GLU B 1 24 ? -15.844 -16.094 -11.914 1 85.69 24 GLU B N 1
ATOM 1829 C CA . GLU B 1 24 ? -15.227 -14.773 -11.938 1 85.69 24 GLU B CA 1
ATOM 1830 C C . GLU B 1 24 ? -16.188 -13.719 -12.477 1 85.69 24 GLU B C 1
ATOM 1832 O O . GLU B 1 24 ? -16.141 -12.555 -12.062 1 85.69 24 GLU B O 1
ATOM 1837 N N . GLU B 1 25 ? -17.062 -14.133 -13.359 1 77.75 25 GLU B N 1
ATOM 1838 C CA . GLU B 1 25 ? -17.953 -13.203 -14.047 1 77.75 25 GLU B CA 1
ATOM 1839 C C . GLU B 1 25 ? -19.203 -12.938 -13.227 1 77.75 25 GLU B C 1
ATOM 1841 O O . GLU B 1 25 ? -19.688 -11.805 -13.164 1 77.75 25 GLU B O 1
ATOM 1846 N N . ARG B 1 26 ? -19.703 -14.016 -12.539 1 78.38 26 ARG B N 1
ATOM 1847 C CA . ARG B 1 26 ? -21.047 -13.875 -11.992 1 78.38 26 ARG B CA 1
ATOM 1848 C C . ARG B 1 26 ? -21.094 -14.359 -10.539 1 78.38 26 ARG B C 1
ATOM 1850 O O . ARG B 1 26 ? -22.156 -14.375 -9.922 1 78.38 26 ARG B O 1
ATOM 1857 N N . GLY B 1 27 ? -20.031 -14.672 -10.055 1 79.88 27 GLY B N 1
ATOM 1858 C CA . GLY B 1 27 ? -20.047 -15.266 -8.727 1 79.88 27 GLY B CA 1
ATOM 1859 C C . GLY B 1 27 ? -20.406 -16.734 -8.742 1 79.88 27 GLY B C 1
ATOM 1860 O O . GLY B 1 27 ? -20.812 -17.281 -9.773 1 79.88 27 GLY B O 1
ATOM 1861 N N . GLY B 1 28 ? -20.25 -17.406 -7.598 1 80 28 GLY B N 1
ATOM 1862 C CA . GLY B 1 28 ? -20.484 -18.828 -7.469 1 80 28 GLY B CA 1
ATOM 1863 C C . GLY B 1 28 ? -21.938 -19.219 -7.586 1 80 28 GLY B C 1
ATOM 1864 O O . GLY B 1 28 ? -22.266 -20.328 -8.016 1 80 28 GLY B O 1
ATOM 1865 N N . ALA B 1 29 ? -22.734 -18.25 -7.215 1 80.06 29 ALA B N 1
ATOM 1866 C CA . ALA B 1 29 ? -24.156 -18.547 -7.215 1 80.06 29 ALA B CA 1
ATOM 1867 C C . ALA B 1 29 ? -24.672 -18.766 -8.633 1 80.06 29 ALA B C 1
ATOM 1869 O O . ALA B 1 29 ? -25.625 -19.531 -8.852 1 80.06 29 ALA B O 1
ATOM 1870 N N . GLY B 1 30 ? -23.969 -18.297 -9.562 1 80.25 30 GLY B N 1
ATOM 1871 C CA . GLY B 1 30 ? -24.422 -18.375 -10.938 1 80.25 30 GLY B CA 1
ATOM 1872 C C . GLY B 1 30 ? -23.875 -19.594 -11.68 1 80.25 30 GLY B C 1
ATOM 1873 O O . GLY B 1 30 ? -24.25 -19.828 -12.828 1 80.25 30 GLY B O 1
ATOM 1874 N N . LEU B 1 31 ? -23.094 -20.391 -11.016 1 88.5 31 LEU B N 1
ATOM 1875 C CA . LEU B 1 31 ? -22.5 -21.547 -11.695 1 88.5 31 LEU B CA 1
ATOM 1876 C C . LEU B 1 31 ? -23.406 -22.766 -11.594 1 88.5 31 LEU B C 1
ATOM 1878 O O . LEU B 1 31 ? -23.812 -23.156 -10.5 1 88.5 31 LEU B O 1
ATOM 1882 N N . THR B 1 32 ? -23.812 -23.312 -12.836 1 89.56 32 THR B N 1
ATOM 1883 C CA . THR B 1 32 ? -24.531 -24.578 -12.875 1 89.56 32 THR B CA 1
ATOM 1884 C C . THR B 1 32 ? -23.766 -25.625 -13.664 1 89.56 32 THR B C 1
ATOM 1886 O O . THR B 1 32 ? -22.969 -25.281 -14.547 1 89.56 32 THR B O 1
ATOM 1889 N N . LEU B 1 33 ? -24.062 -26.859 -13.312 1 92.56 33 LEU B N 1
ATOM 1890 C CA . LEU B 1 33 ? -23.391 -27.938 -14.031 1 92.56 33 LEU B CA 1
ATOM 1891 C C . LEU B 1 33 ? -23.797 -27.953 -15.5 1 92.56 33 LEU B C 1
ATOM 1893 O O . LEU B 1 33 ? -22.969 -28.25 -16.375 1 92.56 33 LEU B O 1
ATOM 1897 N N . SER B 1 34 ? -25.031 -27.531 -15.773 1 92.44 34 SER B N 1
ATOM 1898 C CA . SER B 1 34 ? -25.5 -27.453 -17.156 1 92.44 34 SER B CA 1
ATOM 1899 C C . SER B 1 34 ? -24.75 -26.406 -17.953 1 92.44 34 SER B C 1
ATOM 1901 O O . SER B 1 34 ? -24.344 -26.656 -19.078 1 92.44 34 SER B O 1
ATOM 1903 N N . GLU B 1 35 ? -24.562 -25.328 -17.391 1 91.69 35 GLU B N 1
ATOM 1904 C CA . GLU B 1 35 ? -23.844 -24.234 -18.062 1 91.69 35 GLU B CA 1
ATOM 1905 C C . GLU B 1 35 ? -22.375 -24.609 -18.281 1 91.69 35 GLU B C 1
ATOM 1907 O O . GLU B 1 35 ? -21.812 -24.328 -19.344 1 91.69 35 GLU B O 1
ATOM 1912 N N . LEU B 1 36 ? -21.766 -25.234 -17.266 1 94.81 36 LEU B N 1
ATOM 1913 C CA . LEU B 1 36 ? -20.375 -25.656 -17.375 1 94.81 36 LEU B CA 1
ATOM 1914 C C . LEU B 1 36 ? -20.203 -26.656 -18.516 1 94.81 36 LEU B C 1
ATOM 1916 O O . LEU B 1 36 ? -19.297 -26.531 -19.328 1 94.81 36 LEU B O 1
ATOM 1920 N N . ALA B 1 37 ? -21.109 -27.609 -18.562 1 95.38 37 ALA B N 1
ATOM 1921 C CA . ALA B 1 37 ? -21.047 -28.609 -19.625 1 95.38 37 ALA B CA 1
ATOM 1922 C C . ALA B 1 37 ? -21.156 -27.969 -21 1 95.38 37 ALA B C 1
ATOM 1924 O O . ALA B 1 37 ? -20.375 -28.281 -21.906 1 95.38 37 ALA B O 1
ATOM 1925 N N . ALA B 1 38 ? -22.062 -27.016 -21.141 1 94.44 38 ALA B N 1
ATOM 1926 C CA . ALA B 1 38 ? -22.281 -26.312 -22.391 1 94.44 38 ALA B CA 1
ATOM 1927 C C . ALA B 1 38 ? -21.047 -25.531 -22.812 1 94.44 38 ALA B C 1
ATOM 1929 O O . ALA B 1 38 ? -20.609 -25.609 -23.969 1 94.44 38 ALA B O 1
ATOM 1930 N N . ARG B 1 39 ? -20.406 -24.891 -21.891 1 92.44 39 ARG B N 1
ATOM 1931 C CA . ARG B 1 39 ? -19.25 -24.062 -22.172 1 92.44 39 ARG B CA 1
ATOM 1932 C C . ARG B 1 39 ? -18.031 -24.906 -22.5 1 92.44 39 ARG B C 1
ATOM 1934 O O . ARG B 1 39 ? -17.188 -24.516 -23.297 1 92.44 39 ARG B O 1
ATOM 1941 N N . ALA B 1 40 ? -18 -26.062 -21.828 1 94.69 40 ALA B N 1
ATOM 1942 C CA . ALA B 1 40 ? -16.859 -26.953 -22.031 1 94.69 40 ALA B CA 1
ATOM 1943 C C . ALA B 1 40 ? -17.062 -27.828 -23.266 1 94.69 40 ALA B C 1
ATOM 1945 O O . ALA B 1 40 ? -16.156 -28.562 -23.672 1 94.69 40 ALA B O 1
ATOM 1946 N N . GLY B 1 41 ? -18.234 -27.844 -23.844 1 94.88 41 GLY B N 1
ATOM 1947 C CA . GLY B 1 41 ? -18.531 -28.625 -25.031 1 94.88 41 GLY B CA 1
ATOM 1948 C C . GLY B 1 41 ? -18.656 -30.109 -24.766 1 94.88 41 GLY B C 1
ATOM 1949 O O . GLY B 1 41 ? -18.234 -30.938 -25.578 1 94.88 41 GLY B O 1
ATOM 1950 N N . ILE B 1 42 ? -19.047 -30.422 -23.609 1 95 42 ILE B N 1
ATOM 1951 C CA . ILE B 1 42 ? -19.25 -31.828 -23.281 1 95 42 ILE B CA 1
ATOM 1952 C C . ILE B 1 42 ? -20.656 -32.031 -22.734 1 95 42 ILE B C 1
ATOM 1954 O O . ILE B 1 42 ? -21.375 -31.078 -22.453 1 95 42 ILE B O 1
ATOM 1958 N N . SER B 1 43 ? -21.062 -33.344 -22.656 1 94.19 43 SER B N 1
ATOM 1959 C CA . SER B 1 43 ? -22.375 -33.656 -22.109 1 94.19 43 SER B CA 1
ATOM 1960 C C . SER B 1 43 ? -22.359 -33.594 -20.578 1 94.19 43 SER B C 1
ATOM 1962 O O . SER B 1 43 ? -21.312 -33.75 -19.969 1 94.19 43 SER B O 1
ATOM 1964 N N . GLN B 1 44 ? -23.5 -33.438 -20 1 92.62 44 GLN B N 1
ATOM 1965 C CA . GLN B 1 44 ? -23.609 -33.469 -18.547 1 92.62 44 GLN B CA 1
ATOM 1966 C C . GLN B 1 44 ? -23.203 -34.844 -18 1 92.62 44 GLN B C 1
ATOM 1968 O O . GLN B 1 44 ? -22.641 -34.938 -16.906 1 92.62 44 GLN B O 1
ATOM 1973 N N . ALA B 1 45 ? -23.562 -35.812 -18.766 1 92.69 45 ALA B N 1
ATOM 1974 C CA . ALA B 1 45 ? -23.188 -37.188 -18.359 1 92.69 45 ALA B CA 1
ATOM 1975 C C . ALA B 1 45 ? -21.672 -37.312 -18.266 1 92.69 45 ALA B C 1
ATOM 1977 O O . ALA B 1 45 ? -21.141 -37.906 -17.328 1 92.69 45 ALA B O 1
ATOM 1978 N N . ASN B 1 46 ? -21.031 -36.812 -19.172 1 94.19 46 ASN B N 1
ATOM 1979 C CA . ASN B 1 46 ? -19.578 -36.812 -19.156 1 94.19 46 ASN B CA 1
ATOM 1980 C C . ASN B 1 46 ? -19 -36 -18.016 1 94.19 46 ASN B C 1
ATOM 1982 O O . ASN B 1 46 ? -18.047 -36.406 -17.359 1 94.19 46 ASN B O 1
ATOM 1986 N N . LEU B 1 47 ? -19.562 -34.812 -17.75 1 95.69 47 LEU B N 1
ATOM 1987 C CA . LEU B 1 47 ? -19.141 -33.938 -16.656 1 95.69 47 LEU B CA 1
ATOM 1988 C C . LEU B 1 47 ? -19.234 -34.625 -15.32 1 95.69 47 LEU B C 1
ATOM 1990 O O . LEU B 1 47 ? -18.375 -34.469 -14.453 1 95.69 47 LEU B O 1
ATOM 1994 N N . SER B 1 48 ? -20.203 -35.531 -15.227 1 93.5 48 SER B N 1
ATOM 1995 C CA . SER B 1 48 ? -20.484 -36.188 -13.969 1 93.5 48 SER B CA 1
ATOM 1996 C C . SER B 1 48 ? -19.375 -37.188 -13.617 1 93.5 48 SER B C 1
ATOM 1998 O O . SER B 1 48 ? -19.234 -37.594 -12.461 1 93.5 48 SER B O 1
ATOM 2000 N N . ARG B 1 49 ? -18.578 -37.562 -14.602 1 93.56 49 ARG B N 1
ATOM 2001 C CA . ARG B 1 49 ? -17.438 -38.438 -14.375 1 93.56 49 ARG B CA 1
ATOM 2002 C C . ARG B 1 49 ? -16.328 -37.719 -13.609 1 93.56 49 ARG B C 1
ATOM 2004 O O . ARG B 1 49 ? -15.484 -38.344 -12.984 1 93.56 49 ARG B O 1
ATOM 2011 N N . TYR B 1 50 ? -16.359 -36.406 -13.672 1 94.25 50 TYR B N 1
ATOM 2012 C CA . TYR B 1 50 ? -15.32 -35.594 -13.039 1 94.25 50 TYR B CA 1
ATOM 2013 C C . TYR B 1 50 ? -15.836 -34.938 -11.766 1 94.25 50 TYR B C 1
ATOM 2015 O O . TYR B 1 50 ? -15.094 -34.812 -10.789 1 94.25 50 TYR B O 1
ATOM 2023 N N . PHE B 1 51 ? -17.094 -34.5 -11.828 1 94.94 51 PHE B N 1
ATOM 2024 C CA . PHE B 1 51 ? -17.734 -33.844 -10.688 1 94.94 51 PHE B CA 1
ATOM 2025 C C . PHE B 1 51 ? -19.156 -34.375 -10.5 1 94.94 51 PHE B C 1
ATOM 2027 O O . PHE B 1 51 ? -20.047 -34.094 -11.32 1 94.94 51 PHE B O 1
ATOM 2034 N N . GLU B 1 52 ? -19.25 -34.906 -9.336 1 90.62 52 GLU B N 1
ATOM 2035 C CA . GLU B 1 52 ? -20.547 -35.531 -9.062 1 90.62 52 GLU B CA 1
ATOM 2036 C C . GLU B 1 52 ? -21.594 -34.5 -8.656 1 90.62 52 GLU B C 1
ATOM 2038 O O . GLU B 1 52 ? -22.766 -34.625 -9.016 1 90.62 52 GLU B O 1
ATOM 2043 N N . THR B 1 53 ? -21.109 -33.531 -7.82 1 92.06 53 THR B N 1
ATOM 2044 C CA . THR B 1 53 ? -22.031 -32.531 -7.344 1 92.06 53 THR B CA 1
ATOM 2045 C C . THR B 1 53 ? -21.469 -31.125 -7.59 1 92.06 53 THR B C 1
ATOM 2047 O O . THR B 1 53 ? -20.281 -30.969 -7.871 1 92.06 53 THR B O 1
ATOM 2050 N N . ARG B 1 54 ? -22.344 -30.172 -7.531 1 91.69 54 ARG B N 1
ATOM 2051 C CA . ARG B 1 54 ? -21.922 -28.781 -7.613 1 91.69 54 ARG B CA 1
ATOM 2052 C C . ARG B 1 54 ? -20.953 -28.422 -6.484 1 91.69 54 ARG B C 1
ATOM 2054 O O . ARG B 1 54 ? -20 -27.672 -6.684 1 91.69 54 ARG B O 1
ATOM 2061 N N . GLU B 1 55 ? -21.219 -29.078 -5.355 1 92.06 55 GLU B N 1
ATOM 2062 C CA . GLU B 1 55 ? -20.359 -28.859 -4.195 1 92.06 55 GLU B CA 1
ATOM 2063 C C . GLU B 1 55 ? -18.938 -29.344 -4.457 1 92.06 55 GLU B C 1
ATOM 2065 O O . GLU B 1 55 ? -17.969 -28.672 -4.086 1 92.06 55 GLU B O 1
ATOM 2070 N N . ASP B 1 56 ? -18.859 -30.422 -5.102 1 93.5 56 ASP B N 1
ATOM 2071 C CA . ASP B 1 56 ? -17.547 -30.953 -5.469 1 93.5 56 ASP B CA 1
ATOM 2072 C C . ASP B 1 56 ? -16.812 -30 -6.402 1 93.5 56 ASP B C 1
ATOM 2074 O O . ASP B 1 56 ? -15.609 -29.766 -6.258 1 93.5 56 ASP B O 1
ATOM 2078 N N . LEU B 1 57 ? -17.562 -29.484 -7.305 1 93.56 57 LEU B N 1
ATOM 2079 C CA . LEU B 1 57 ? -17 -28.547 -8.273 1 93.56 57 LEU B CA 1
ATOM 2080 C C . LEU B 1 57 ? -16.547 -27.266 -7.582 1 93.56 57 LEU B C 1
ATOM 2082 O O . LEU B 1 57 ? -15.445 -26.781 -7.82 1 93.56 57 LEU B O 1
ATOM 2086 N N . MET B 1 58 ? -17.359 -26.781 -6.68 1 92.19 58 MET B N 1
ATOM 2087 C CA . MET B 1 58 ? -17.047 -25.547 -5.965 1 92.19 58 MET B CA 1
ATOM 2088 C C . MET B 1 58 ? -15.805 -25.719 -5.102 1 92.19 58 MET B C 1
ATOM 2090 O O . MET B 1 58 ? -14.984 -24.797 -5.008 1 92.19 58 MET B O 1
ATOM 2094 N N . GLU B 1 59 ? -15.703 -26.844 -4.523 1 92.12 59 GLU B N 1
ATOM 2095 C CA . GLU B 1 59 ? -14.516 -27.141 -3.723 1 92.12 59 GLU B CA 1
ATOM 2096 C C . GLU B 1 59 ? -13.258 -27.172 -4.59 1 92.12 59 GLU B C 1
ATOM 2098 O O . GLU B 1 59 ? -12.211 -26.656 -4.188 1 92.12 59 GLU B O 1
ATOM 2103 N N . ALA B 1 60 ? -13.422 -27.75 -5.742 1 93.19 60 ALA B N 1
ATOM 2104 C CA . ALA B 1 60 ? -12.297 -27.812 -6.672 1 93.19 60 ALA B CA 1
ATOM 2105 C C . ALA B 1 60 ? -11.891 -26.422 -7.141 1 93.19 60 ALA B C 1
ATOM 2107 O O . ALA B 1 60 ? -10.703 -26.125 -7.277 1 93.19 60 ALA B O 1
ATOM 2108 N N . ILE B 1 61 ? -12.844 -25.562 -7.348 1 92.44 61 ILE B N 1
ATOM 2109 C CA . ILE B 1 61 ? -12.578 -24.188 -7.754 1 92.44 61 ILE B CA 1
ATOM 2110 C C . ILE B 1 61 ? -11.836 -23.453 -6.637 1 92.44 61 ILE B C 1
ATOM 2112 O O . ILE B 1 61 ? -10.844 -22.766 -6.887 1 92.44 61 ILE B O 1
ATOM 2116 N N . ALA B 1 62 ? -12.281 -23.641 -5.453 1 91.81 62 ALA B N 1
ATOM 2117 C CA . ALA B 1 62 ? -11.641 -23.016 -4.305 1 91.81 62 ALA B CA 1
ATOM 2118 C C . ALA B 1 62 ? -10.18 -23.438 -4.191 1 91.81 62 ALA B C 1
ATOM 2120 O O . ALA B 1 62 ? -9.289 -22.594 -4.027 1 91.81 62 ALA B O 1
ATOM 2121 N N . ASP B 1 63 ? -9.977 -24.688 -4.383 1 90.5 63 ASP B N 1
ATOM 2122 C CA . ASP B 1 63 ? -8.633 -25.25 -4.262 1 90.5 63 ASP B CA 1
ATOM 2123 C C . ASP B 1 63 ? -7.723 -24.734 -5.371 1 90.5 63 ASP B C 1
ATOM 2125 O O . ASP B 1 63 ? -6.512 -24.594 -5.176 1 90.5 63 ASP B O 1
ATOM 2129 N N . TYR B 1 64 ? -8.312 -24.391 -6.414 1 90.69 64 TYR B N 1
ATOM 2130 C CA . TYR B 1 64 ? -7.539 -24.062 -7.605 1 90.69 64 TYR B CA 1
ATOM 2131 C C . TYR B 1 64 ? -7.422 -22.547 -7.766 1 90.69 64 TYR B C 1
ATOM 2133 O O . TYR B 1 64 ? -6.59 -22.062 -8.539 1 90.69 64 TYR B O 1
ATOM 2141 N N . TRP B 1 65 ? -8.156 -21.812 -7.094 1 90.88 65 TRP B N 1
ATOM 2142 C CA . TRP B 1 65 ? -8.375 -20.391 -7.352 1 90.88 65 TRP B CA 1
ATOM 2143 C C . TRP B 1 65 ? -7.051 -19.656 -7.492 1 90.88 65 TRP B C 1
ATOM 2145 O O . TRP B 1 65 ? -6.887 -18.828 -8.391 1 90.88 65 TRP B O 1
ATOM 2155 N N . PHE B 1 66 ? -6.07 -20 -6.652 1 93.75 66 PHE B N 1
ATOM 2156 C CA . PHE B 1 66 ? -4.828 -19.234 -6.617 1 93.75 66 PHE B CA 1
ATOM 2157 C C . PHE B 1 66 ? -3.713 -19.984 -7.344 1 93.75 66 PHE B C 1
ATOM 2159 O O . PHE B 1 66 ? -2.582 -19.5 -7.418 1 93.75 66 PHE B O 1
ATOM 2166 N N . HIS B 1 67 ? -3.975 -21.125 -7.914 1 91.44 67 HIS B N 1
ATOM 2167 C CA . HIS B 1 67 ? -2.969 -22 -8.508 1 91.44 67 HIS B CA 1
ATOM 2168 C C . HIS B 1 67 ? -2.207 -21.281 -9.617 1 91.44 67 HIS B C 1
ATOM 2170 O O . HIS B 1 67 ? -0.979 -21.375 -9.695 1 91.44 67 HIS B O 1
ATOM 2176 N N . PRO B 1 68 ? -2.9 -20.5 -10.484 1 91.38 68 PRO B N 1
ATOM 2177 C CA . PRO B 1 68 ? -2.158 -19.812 -11.539 1 91.38 68 PRO B CA 1
ATOM 2178 C C . PRO B 1 68 ? -1.104 -18.844 -10.992 1 91.38 68 PRO B C 1
ATOM 2180 O O . PRO B 1 68 ? -0.014 -18.734 -11.555 1 91.38 68 PRO B O 1
ATOM 2183 N N . MET B 1 69 ? -1.412 -18.141 -9.898 1 95.75 69 MET B N 1
ATOM 2184 C CA . MET B 1 69 ? -0.453 -17.219 -9.281 1 95.75 69 MET B CA 1
ATOM 2185 C C . MET B 1 69 ? 0.707 -18 -8.656 1 95.75 69 MET B C 1
ATOM 2187 O O . MET B 1 69 ? 1.856 -17.562 -8.727 1 95.75 69 MET B O 1
ATOM 2191 N N . VAL B 1 70 ? 0.399 -19.141 -8.07 1 96.75 70 VAL B N 1
ATOM 2192 C CA . VAL B 1 70 ? 1.42 -19.984 -7.461 1 96.75 70 VAL B CA 1
ATOM 2193 C C . VAL B 1 70 ? 2.375 -20.5 -8.531 1 96.75 70 VAL B C 1
ATOM 2195 O O . VAL B 1 70 ? 3.594 -20.484 -8.344 1 96.75 70 VAL B O 1
ATOM 2198 N N . GLU B 1 71 ? 1.801 -20.906 -9.633 1 95.38 71 GLU B N 1
ATOM 2199 C CA . GLU B 1 71 ? 2.619 -21.406 -10.734 1 95.38 71 GLU B CA 1
ATOM 2200 C C . GLU B 1 71 ? 3.59 -20.328 -11.227 1 95.38 71 GLU B C 1
ATOM 2202 O O . GLU B 1 71 ? 4.738 -20.625 -11.555 1 95.38 71 GLU B O 1
ATOM 2207 N N . ILE B 1 72 ? 3.131 -19.125 -11.258 1 97.62 72 ILE B N 1
ATOM 2208 C CA . ILE B 1 72 ? 3.982 -18.016 -11.656 1 97.62 72 ILE B CA 1
ATOM 2209 C C . ILE B 1 72 ? 5.172 -17.906 -10.711 1 97.62 72 ILE B C 1
ATOM 2211 O O . ILE B 1 72 ? 6.32 -17.797 -11.148 1 97.62 72 ILE B O 1
ATOM 2215 N N . MET B 1 73 ? 4.934 -17.969 -9.438 1 98.38 73 MET B N 1
ATOM 2216 C CA . MET B 1 73 ? 6 -17.844 -8.453 1 98.38 73 MET B CA 1
ATOM 2217 C C . MET B 1 73 ? 6.973 -19.016 -8.555 1 98.38 73 MET B C 1
ATOM 2219 O O . MET B 1 73 ? 8.188 -18.828 -8.477 1 98.38 73 MET B O 1
ATOM 2223 N N . GLU B 1 74 ? 6.445 -20.188 -8.773 1 98.19 74 GLU B N 1
ATOM 2224 C CA . GLU B 1 74 ? 7.277 -21.391 -8.875 1 98.19 74 GLU B CA 1
ATOM 2225 C C . GLU B 1 74 ? 8.188 -21.328 -10.102 1 98.19 74 GLU B C 1
ATOM 2227 O O . GLU B 1 74 ? 9.359 -21.703 -10.031 1 98.19 74 GLU B O 1
ATOM 2232 N N . ASP B 1 75 ? 7.617 -20.844 -11.164 1 98.25 75 ASP B N 1
ATOM 2233 C CA . ASP B 1 75 ? 8.406 -20.688 -12.383 1 98.25 75 ASP B CA 1
ATOM 2234 C C . ASP B 1 75 ? 9.57 -19.719 -12.164 1 98.25 75 ASP B C 1
ATOM 2236 O O . ASP B 1 75 ? 10.68 -19.953 -12.648 1 98.25 75 ASP B O 1
ATOM 2240 N N . VAL B 1 76 ? 9.359 -18.625 -11.469 1 98.31 76 VAL B N 1
ATOM 2241 C CA . VAL B 1 76 ? 10.398 -17.641 -11.172 1 98.31 76 VAL B CA 1
ATOM 2242 C C . VAL B 1 76 ? 11.492 -18.281 -10.312 1 98.31 76 VAL B C 1
ATOM 2244 O O . VAL B 1 76 ? 12.68 -18.156 -10.609 1 98.31 76 VAL B O 1
ATOM 2247 N N . LEU B 1 77 ? 11.102 -19.016 -9.305 1 98.06 77 LEU B N 1
ATOM 2248 C CA . LEU B 1 77 ? 12.047 -19.641 -8.383 1 98.06 77 LEU B CA 1
ATOM 2249 C C . LEU B 1 77 ? 12.898 -20.688 -9.109 1 98.06 77 LEU B C 1
ATOM 2251 O O . LEU B 1 77 ? 14.07 -20.875 -8.781 1 98.06 77 LEU B O 1
ATOM 2255 N N . ALA B 1 78 ? 12.297 -21.344 -10.062 1 97.88 78 ALA B N 1
ATOM 2256 C CA . ALA B 1 78 ? 12.969 -22.422 -10.789 1 97.88 78 ALA B CA 1
ATOM 2257 C C . ALA B 1 78 ? 13.945 -21.859 -11.812 1 97.88 78 ALA B C 1
ATOM 2259 O O . ALA B 1 78 ? 14.789 -22.594 -12.344 1 97.88 78 ALA B O 1
ATOM 2260 N N . SER B 1 79 ? 13.836 -20.578 -12.078 1 97.31 79 SER B N 1
ATOM 2261 C CA . SER B 1 79 ? 14.688 -19.969 -13.094 1 97.31 79 SER B CA 1
ATOM 2262 C C . SER B 1 79 ? 16.125 -19.812 -12.602 1 97.31 79 SER B C 1
ATOM 2264 O O . SER B 1 79 ? 16.391 -19.969 -11.406 1 97.31 79 SER B O 1
ATOM 2266 N N . ASP B 1 80 ? 17.047 -19.484 -13.555 1 95.88 80 ASP B N 1
ATOM 2267 C CA . ASP B 1 80 ? 18.453 -19.25 -13.219 1 95.88 80 ASP B CA 1
ATOM 2268 C C . ASP B 1 80 ? 18.75 -17.75 -13.125 1 95.88 80 ASP B C 1
ATOM 2270 O O . ASP B 1 80 ? 19.891 -17.328 -13.266 1 95.88 80 ASP B O 1
ATOM 2274 N N . LEU B 1 81 ? 17.719 -17 -12.945 1 96.38 81 LEU B N 1
ATOM 2275 C CA . LEU B 1 81 ? 17.875 -15.555 -12.844 1 96.38 81 LEU B CA 1
ATOM 2276 C C . LEU B 1 81 ? 18.562 -15.172 -11.531 1 96.38 81 LEU B C 1
ATOM 2278 O O . LEU B 1 81 ? 18.422 -15.883 -10.531 1 96.38 81 LEU B O 1
ATOM 2282 N N . PRO B 1 82 ? 19.359 -14.055 -11.555 1 96.81 82 PRO B N 1
ATOM 2283 C CA . PRO B 1 82 ? 19.891 -13.562 -10.281 1 96.81 82 PRO B CA 1
ATOM 2284 C C . PRO B 1 82 ? 18.797 -13.086 -9.328 1 96.81 82 PRO B C 1
ATOM 2286 O O . PRO B 1 82 ? 17.703 -12.734 -9.766 1 96.81 82 PRO B O 1
ATOM 2289 N N . PRO B 1 83 ? 19.062 -13.047 -8.055 1 97.75 83 PRO B N 1
ATOM 2290 C CA . PRO B 1 83 ? 18.047 -12.75 -7.039 1 97.75 83 PRO B CA 1
ATOM 2291 C C . PRO B 1 83 ? 17.328 -11.43 -7.297 1 97.75 83 PRO B C 1
ATOM 2293 O O . PRO B 1 83 ? 16.109 -11.344 -7.121 1 97.75 83 PRO B O 1
ATOM 2296 N N . ARG B 1 84 ? 18.016 -10.43 -7.711 1 97.81 84 ARG B N 1
ATOM 2297 C CA . ARG B 1 84 ? 17.391 -9.141 -7.984 1 97.81 84 ARG B CA 1
ATOM 2298 C C . ARG B 1 84 ? 16.344 -9.266 -9.094 1 97.81 84 ARG B C 1
ATOM 2300 O O . ARG B 1 84 ? 15.227 -8.781 -8.945 1 97.81 84 ARG B O 1
ATOM 2307 N N . ARG B 1 85 ? 16.703 -9.906 -10.156 1 98 85 ARG B N 1
ATOM 2308 C CA . ARG B 1 85 ? 15.789 -10.141 -11.266 1 98 85 ARG B CA 1
ATOM 2309 C C . ARG B 1 85 ? 14.656 -11.078 -10.859 1 98 85 ARG B C 1
ATOM 2311 O O . ARG B 1 85 ? 13.508 -10.883 -11.266 1 98 85 ARG B O 1
ATOM 2318 N N . LYS B 1 86 ? 14.961 -12.102 -10.094 1 98.25 86 LYS B N 1
ATOM 2319 C CA . LYS B 1 86 ? 13.93 -13 -9.586 1 98.25 86 LYS B CA 1
ATOM 2320 C C . LYS B 1 86 ? 12.867 -12.227 -8.805 1 98.25 86 LYS B C 1
ATOM 2322 O O . LYS B 1 86 ? 11.672 -12.445 -8.984 1 98.25 86 LYS B O 1
ATOM 2327 N N . MET B 1 87 ? 13.328 -11.328 -7.934 1 98.81 87 MET B N 1
ATOM 2328 C CA . MET B 1 87 ? 12.383 -10.562 -7.129 1 98.81 87 MET B CA 1
ATOM 2329 C C . MET B 1 87 ? 11.492 -9.695 -8.016 1 98.81 87 MET B C 1
ATOM 2331 O O . MET B 1 87 ? 10.281 -9.625 -7.805 1 98.81 87 MET B O 1
ATOM 2335 N N . TYR B 1 88 ? 12.133 -9.055 -8.977 1 98.69 88 TYR B N 1
ATOM 2336 C CA . TYR B 1 88 ? 11.352 -8.266 -9.922 1 98.69 88 TYR B CA 1
ATOM 2337 C C . TYR B 1 88 ? 10.289 -9.125 -10.602 1 98.69 88 TYR B C 1
ATOM 2339 O O . TYR B 1 88 ? 9.109 -8.773 -10.609 1 98.69 88 TYR B O 1
ATOM 2347 N N . GLU B 1 89 ? 10.656 -10.258 -11.148 1 98.69 89 GLU B N 1
ATOM 2348 C CA . GLU B 1 89 ? 9.742 -11.133 -11.875 1 98.69 89 GLU B CA 1
ATOM 2349 C C . GLU B 1 89 ? 8.648 -11.672 -10.953 1 98.69 89 GLU B C 1
ATOM 2351 O O . GLU B 1 89 ? 7.508 -11.859 -11.375 1 98.69 89 GLU B O 1
ATOM 2356 N N . PHE B 1 90 ? 9.078 -11.93 -9.711 1 98.75 90 PHE B N 1
ATOM 2357 C CA . PHE B 1 90 ? 8.18 -12.445 -8.688 1 98.75 90 PHE B CA 1
ATOM 2358 C C . PHE B 1 90 ? 6.965 -11.539 -8.539 1 98.75 90 PHE B C 1
ATOM 2360 O O . PHE B 1 90 ? 5.828 -12.016 -8.484 1 98.75 90 PHE B O 1
ATOM 2367 N N . PHE B 1 91 ? 7.145 -10.234 -8.531 1 98.81 91 PHE B N 1
ATOM 2368 C CA . PHE B 1 91 ? 6.062 -9.266 -8.406 1 98.81 91 PHE B CA 1
ATOM 2369 C C . PHE B 1 91 ? 5.492 -8.906 -9.773 1 98.81 91 PHE B C 1
ATOM 2371 O O . PHE B 1 91 ? 4.273 -8.836 -9.945 1 98.81 91 PHE B O 1
ATOM 2378 N N . ALA B 1 92 ? 6.312 -8.75 -10.766 1 98.75 92 ALA B N 1
ATOM 2379 C CA . ALA B 1 92 ? 5.93 -8.203 -12.07 1 98.75 92 ALA B CA 1
ATOM 2380 C C . ALA B 1 92 ? 4.957 -9.141 -12.781 1 98.75 92 ALA B C 1
ATOM 2382 O O . ALA B 1 92 ? 3.951 -8.695 -13.336 1 98.75 92 ALA B O 1
ATOM 2383 N N . ARG B 1 93 ? 5.266 -10.398 -12.805 1 98.62 93 ARG B N 1
ATOM 2384 C CA . ARG B 1 93 ? 4.449 -11.336 -13.57 1 98.62 93 ARG B CA 1
ATOM 2385 C C . ARG B 1 93 ? 3.049 -11.453 -12.977 1 98.62 93 ARG B C 1
ATOM 2387 O O . ARG B 1 93 ? 2.062 -11.555 -13.703 1 98.62 93 ARG B O 1
ATOM 2394 N N . ARG B 1 94 ? 2.959 -11.445 -11.664 1 98.56 94 ARG B N 1
ATOM 2395 C CA . ARG B 1 94 ? 1.646 -11.469 -11.031 1 98.56 94 ARG B CA 1
ATOM 2396 C C . ARG B 1 94 ? 0.917 -10.148 -11.219 1 98.56 94 ARG B C 1
ATOM 2398 O O . ARG B 1 94 ? -0.294 -10.125 -11.453 1 98.56 94 ARG B O 1
ATOM 2405 N N . PHE B 1 95 ? 1.691 -9.102 -11.188 1 98.75 95 PHE B N 1
ATOM 2406 C CA . PHE B 1 95 ? 1.127 -7.773 -11.422 1 98.75 95 PHE B CA 1
ATOM 2407 C C . PHE B 1 95 ? 0.542 -7.672 -12.82 1 98.75 95 PHE B C 1
ATOM 2409 O O . PHE B 1 95 ? -0.567 -7.164 -13 1 98.75 95 PHE B O 1
ATOM 2416 N N . VAL B 1 96 ? 1.187 -8.117 -13.82 1 98.44 96 VAL B N 1
ATOM 2417 C CA . VAL B 1 96 ? 0.764 -8.023 -15.211 1 98.44 96 VAL B CA 1
ATOM 2418 C C . VAL B 1 96 ? -0.541 -8.789 -15.414 1 98.44 96 VAL B C 1
ATOM 2420 O O . VAL B 1 96 ? -1.421 -8.344 -16.156 1 98.44 96 VAL B O 1
ATOM 2423 N N . VAL B 1 97 ? -0.668 -9.938 -14.758 1 97.12 97 VAL B N 1
ATOM 2424 C CA . VAL B 1 97 ? -1.908 -10.703 -14.828 1 97.12 97 VAL B CA 1
ATOM 2425 C C . VAL B 1 97 ? -3.07 -9.859 -14.32 1 97.12 97 VAL B C 1
ATOM 2427 O O . VAL B 1 97 ? -4.113 -9.758 -14.977 1 97.12 97 VAL B O 1
ATOM 2430 N N . MET B 1 98 ? -2.895 -9.219 -13.195 1 97.69 98 MET B N 1
ATOM 2431 C CA . MET B 1 98 ? -3.949 -8.406 -12.594 1 97.69 98 MET B CA 1
ATOM 2432 C C . MET B 1 98 ? -4.207 -7.148 -13.422 1 97.69 98 MET B C 1
ATOM 2434 O O . MET B 1 98 ? -5.352 -6.707 -13.539 1 97.69 98 MET B O 1
ATOM 2438 N N . ARG B 1 99 ? -3.146 -6.586 -13.938 1 98.31 99 ARG B N 1
ATOM 2439 C CA . ARG B 1 99 ? -3.281 -5.414 -14.797 1 98.31 99 ARG B CA 1
ATOM 2440 C C . ARG B 1 99 ? -4.152 -5.719 -16.016 1 98.31 99 ARG B C 1
ATOM 2442 O O . ARG B 1 99 ? -5.008 -4.918 -16.391 1 98.31 99 ARG B O 1
ATOM 2449 N N . ARG B 1 100 ? -3.92 -6.828 -16.609 1 97.25 100 ARG B N 1
ATOM 2450 C CA . ARG B 1 100 ? -4.711 -7.23 -17.766 1 97.25 100 ARG B CA 1
ATOM 2451 C C . ARG B 1 100 ? -6.184 -7.387 -17.391 1 97.25 100 ARG B C 1
ATOM 2453 O O . ARG B 1 100 ? -7.062 -6.961 -18.141 1 97.25 100 ARG B O 1
ATOM 2460 N N . LYS B 1 101 ? -6.398 -8.023 -16.281 1 94.69 101 LYS B N 1
ATOM 2461 C CA . LYS B 1 101 ? -7.777 -8.164 -15.828 1 94.69 101 LYS B CA 1
ATOM 2462 C C . LYS B 1 101 ? -8.414 -6.797 -15.578 1 94.69 101 LYS B C 1
ATOM 2464 O O . LYS B 1 101 ? -9.578 -6.578 -15.93 1 94.69 101 LYS B O 1
ATOM 2469 N N . TRP B 1 102 ? -7.656 -5.922 -14.992 1 97.44 102 TRP B N 1
ATOM 2470 C CA . TRP B 1 102 ? -8.141 -4.578 -14.695 1 97.44 102 TRP B CA 1
ATOM 2471 C C . TRP B 1 102 ? -8.461 -3.818 -15.977 1 97.44 102 TRP B C 1
ATOM 2473 O O . TRP B 1 102 ? -9.5 -3.166 -16.078 1 97.44 102 TRP B O 1
ATOM 2483 N N . GLU B 1 103 ? -7.574 -3.863 -16.953 1 97.69 103 GLU B N 1
ATOM 2484 C CA . GLU B 1 103 ? -7.754 -3.172 -18.234 1 97.69 103 GLU B CA 1
ATOM 2485 C C . GLU B 1 103 ? -8.977 -3.697 -18.984 1 97.69 103 GLU B C 1
ATOM 2487 O O . GLU B 1 103 ? -9.672 -2.939 -19.656 1 97.69 103 GLU B O 1
ATOM 2492 N N . ALA B 1 104 ? -9.172 -4.957 -18.812 1 95.19 104 ALA B N 1
ATOM 2493 C CA . ALA B 1 104 ? -10.336 -5.551 -19.469 1 95.19 104 ALA B CA 1
ATOM 2494 C C . ALA B 1 104 ? -11.633 -5.078 -18.812 1 95.19 104 ALA B C 1
ATOM 2496 O O . ALA B 1 104 ? -12.57 -4.676 -19.5 1 95.19 104 ALA B O 1
ATOM 2497 N N . ASP B 1 105 ? -11.727 -5.141 -17.5 1 94.38 105 ASP B N 1
ATOM 2498 C CA . ASP B 1 105 ? -12.922 -4.715 -16.766 1 94.38 105 ASP B CA 1
ATOM 2499 C C . ASP B 1 105 ? -12.633 -4.547 -15.281 1 94.38 105 ASP B C 1
ATOM 2501 O O . ASP B 1 105 ? -12.656 -5.523 -14.531 1 94.38 105 ASP B O 1
ATOM 2505 N N . PRO B 1 106 ? -12.469 -3.338 -14.805 1 95.19 106 PRO B N 1
ATOM 2506 C CA . PRO B 1 106 ? -12.148 -3.121 -13.398 1 95.19 106 PRO B CA 1
ATOM 2507 C C . PRO B 1 106 ? -13.219 -3.674 -12.453 1 95.19 106 PRO B C 1
ATOM 2509 O O . PRO B 1 106 ? -12.906 -4.098 -11.336 1 95.19 106 PRO B O 1
ATOM 2512 N N . VAL B 1 107 ? -14.445 -3.645 -12.875 1 92 107 VAL B N 1
ATOM 2513 C CA . VAL B 1 107 ? -15.539 -4.148 -12.055 1 92 107 VAL B CA 1
ATOM 2514 C C . VAL B 1 107 ? -15.43 -5.664 -11.914 1 92 107 VAL B C 1
ATOM 2516 O O . VAL B 1 107 ? -15.609 -6.207 -10.82 1 92 107 VAL B O 1
ATOM 2519 N N . LYS B 1 108 ? -15.062 -6.297 -12.992 1 90.88 108 LYS B N 1
ATOM 2520 C CA . LYS B 1 108 ? -14.883 -7.746 -12.945 1 90.88 108 LYS B CA 1
ATOM 2521 C C . LYS B 1 108 ? -13.688 -8.125 -12.078 1 90.88 108 LYS B C 1
ATOM 2523 O O . LYS B 1 108 ? -13.703 -9.148 -11.398 1 90.88 108 LYS B O 1
ATOM 2528 N N . LEU B 1 109 ? -12.648 -7.328 -12.117 1 93.88 109 LEU B N 1
ATOM 2529 C CA . LEU B 1 109 ? -11.508 -7.574 -11.25 1 93.88 109 LEU B CA 1
ATOM 2530 C C . LEU B 1 109 ? -11.906 -7.488 -9.781 1 93.88 109 LEU B C 1
ATOM 2532 O O . LEU B 1 109 ? -11.492 -8.32 -8.977 1 93.88 109 LEU B O 1
ATOM 2536 N N . GLN B 1 110 ? -12.688 -6.527 -9.492 1 92.5 110 GLN B N 1
ATOM 2537 C CA . GLN B 1 110 ? -13.148 -6.379 -8.117 1 92.5 110 GLN B CA 1
ATOM 2538 C C . GLN B 1 110 ? -13.945 -7.602 -7.664 1 92.5 110 GLN B C 1
ATOM 2540 O O . GLN B 1 110 ? -13.797 -8.062 -6.527 1 92.5 110 GLN B O 1
ATOM 2545 N N . THR B 1 111 ? -14.758 -8.117 -8.531 1 89.81 111 THR B N 1
ATOM 2546 C CA . THR B 1 111 ? -15.516 -9.336 -8.242 1 89.81 111 THR B CA 1
ATOM 2547 C C . THR B 1 111 ? -14.57 -10.516 -8.031 1 89.81 111 THR B C 1
ATOM 2549 O O . THR B 1 111 ? -14.75 -11.305 -7.102 1 89.81 111 THR B O 1
ATOM 2552 N N . TYR B 1 112 ? -13.578 -10.617 -8.906 1 91.19 112 TYR B N 1
ATOM 2553 C CA . TYR B 1 112 ? -12.555 -11.648 -8.789 1 91.19 112 TYR B CA 1
ATOM 2554 C C . TYR B 1 112 ? -11.898 -11.609 -7.414 1 91.19 112 TYR B C 1
ATOM 2556 O O . TYR B 1 112 ? -11.742 -12.648 -6.766 1 91.19 112 TYR B O 1
ATOM 2564 N N . ILE B 1 113 ? -11.57 -10.461 -6.945 1 93.12 113 ILE B N 1
ATOM 2565 C CA . ILE B 1 113 ? -10.891 -10.273 -5.664 1 93.12 113 ILE B CA 1
ATOM 2566 C C . ILE B 1 113 ? -11.836 -10.648 -4.523 1 93.12 113 ILE B C 1
ATOM 2568 O O . ILE B 1 113 ? -11.438 -11.352 -3.592 1 93.12 113 ILE B O 1
ATOM 2572 N N . GLU B 1 114 ? -13.062 -10.273 -4.625 1 91.5 114 GLU B N 1
ATOM 2573 C CA . GLU B 1 114 ? -14.055 -10.539 -3.586 1 91.5 114 GLU B CA 1
ATOM 2574 C C . GLU B 1 114 ? -14.328 -12.031 -3.449 1 91.5 114 GLU B C 1
ATOM 2576 O O . GLU B 1 114 ? -14.391 -12.555 -2.336 1 91.5 114 GLU B O 1
ATOM 2581 N N . VAL B 1 115 ? -14.438 -12.648 -4.539 1 89.88 115 VAL B N 1
ATOM 2582 C CA . VAL B 1 115 ? -14.68 -14.086 -4.527 1 89.88 115 VAL B CA 1
ATOM 2583 C C . VAL B 1 115 ? -13.477 -14.812 -3.916 1 89.88 115 VAL B C 1
ATOM 2585 O O . VAL B 1 115 ? -13.641 -15.695 -3.072 1 89.88 115 VAL B O 1
ATOM 2588 N N . GLY B 1 116 ? -12.297 -14.43 -4.359 1 91.56 116 GLY B N 1
ATOM 2589 C CA . GLY B 1 116 ? -11.094 -15.016 -3.791 1 91.56 116 GLY B CA 1
ATOM 2590 C C . GLY B 1 116 ? -11 -14.844 -2.285 1 91.56 116 GLY B C 1
ATOM 2591 O O . GLY B 1 116 ? -10.57 -15.758 -1.577 1 91.56 116 GLY B O 1
ATOM 2592 N N . ASN B 1 117 ? -11.43 -13.727 -1.813 1 92.31 117 ASN B N 1
ATOM 2593 C CA . ASN B 1 117 ? -11.367 -13.43 -0.387 1 92.31 117 ASN B CA 1
ATOM 2594 C C . ASN B 1 117 ? -12.305 -14.32 0.417 1 92.31 117 ASN B C 1
ATOM 2596 O O . ASN B 1 117 ? -12.125 -14.492 1.624 1 92.31 117 ASN B O 1
ATOM 2600 N N . ASP B 1 118 ? -13.273 -14.875 -0.24 1 90.19 118 ASP B N 1
ATOM 2601 C CA . ASP B 1 118 ? -14.227 -15.75 0.431 1 90.19 118 ASP B CA 1
ATOM 2602 C C . ASP B 1 118 ? -13.609 -17.125 0.718 1 90.19 118 ASP B C 1
ATOM 2604 O O . ASP B 1 118 ? -14.141 -17.891 1.512 1 90.19 118 ASP B O 1
ATOM 2608 N N . TYR B 1 119 ? -12.492 -17.375 0.01 1 90.5 119 TYR B N 1
ATOM 2609 C CA . TYR B 1 119 ? -11.781 -18.625 0.256 1 90.5 119 TYR B CA 1
ATOM 2610 C C . TYR B 1 119 ? -10.688 -18.438 1.298 1 90.5 119 TYR B C 1
ATOM 2612 O O . TYR B 1 119 ? -9.5 -18.562 0.992 1 90.5 119 TYR B O 1
ATOM 2620 N N . PHE B 1 120 ? -11.062 -18.312 2.547 1 90.69 120 PHE B N 1
ATOM 2621 C CA . PHE B 1 120 ? -10.211 -17.844 3.631 1 90.69 120 PHE B CA 1
ATOM 2622 C C . PHE B 1 120 ? -9 -18.75 3.799 1 90.69 120 PHE B C 1
ATOM 2624 O O . PHE B 1 120 ? -7.863 -18.266 3.859 1 90.69 120 PHE B O 1
ATOM 2631 N N . GLU B 1 121 ? -9.234 -20.016 3.852 1 93.31 121 GLU B N 1
ATOM 2632 C CA . GLU B 1 121 ? -8.141 -20.969 4.047 1 93.31 121 GLU B CA 1
ATOM 2633 C C . GLU B 1 121 ? -7.164 -20.938 2.875 1 93.31 121 GLU B C 1
ATOM 2635 O O . GLU B 1 121 ? -5.949 -20.953 3.074 1 93.31 121 GLU B O 1
ATOM 2640 N N . GLN B 1 122 ? -7.738 -20.828 1.693 1 93.94 122 GLN B N 1
ATOM 2641 C CA . GLN B 1 122 ? -6.898 -20.812 0.5 1 93.94 122 GLN B CA 1
ATOM 2642 C C . GLN B 1 122 ? -6.129 -19.5 0.385 1 93.94 122 GLN B C 1
ATOM 2644 O O . GLN B 1 122 ? -4.98 -19.484 -0.063 1 93.94 122 GLN B O 1
ATOM 2649 N N . VAL B 1 123 ? -6.727 -18.406 0.784 1 94.69 123 VAL B N 1
ATOM 2650 C CA . VAL B 1 123 ? -6.047 -17.125 0.814 1 94.69 123 VAL B CA 1
ATOM 2651 C C . VAL B 1 123 ? -4.859 -17.188 1.771 1 94.69 123 VAL B C 1
ATOM 2653 O O . VAL B 1 123 ? -3.746 -16.781 1.418 1 94.69 123 VAL B O 1
ATOM 2656 N N . ARG B 1 124 ? -5.125 -17.703 2.953 1 95.5 124 ARG B N 1
ATOM 2657 C CA . ARG B 1 124 ? -4.062 -17.828 3.951 1 95.5 124 ARG B CA 1
ATOM 2658 C C . ARG B 1 124 ? -2.916 -18.688 3.432 1 95.5 124 ARG B C 1
ATOM 2660 O O . ARG B 1 124 ? -1.747 -18.328 3.572 1 95.5 124 ARG B O 1
ATOM 2667 N N . SER B 1 125 ? -3.268 -19.781 2.869 1 95.75 125 SER B N 1
ATOM 2668 C CA . SER B 1 125 ? -2.26 -20.672 2.311 1 95.75 125 SER B CA 1
ATOM 2669 C C . SER B 1 125 ? -1.457 -19.984 1.212 1 95.75 125 SER B C 1
ATOM 2671 O O . SER B 1 125 ? -0.235 -20.125 1.143 1 95.75 125 SER B O 1
ATOM 2673 N N . TYR B 1 126 ? -2.121 -19.266 0.405 1 96.75 126 TYR B N 1
ATOM 2674 C CA . TYR B 1 126 ? -1.47 -18.547 -0.677 1 96.75 126 TYR B CA 1
ATOM 2675 C C . TYR B 1 126 ? -0.487 -17.516 -0.127 1 96.75 126 TYR B C 1
ATOM 2677 O O . TYR B 1 126 ? 0.65 -17.422 -0.594 1 96.75 126 TYR B O 1
ATOM 2685 N N . ILE B 1 127 ? -0.872 -16.766 0.828 1 96.44 127 ILE B N 1
ATOM 2686 C CA . ILE B 1 127 ? -0.031 -15.734 1.433 1 96.44 127 ILE B CA 1
ATOM 2687 C C . ILE B 1 127 ? 1.198 -16.375 2.066 1 96.44 127 ILE B C 1
ATOM 2689 O O . ILE B 1 127 ? 2.32 -15.898 1.893 1 96.44 127 ILE B O 1
ATOM 2693 N N . ASP B 1 128 ? 1.021 -17.438 2.777 1 96.81 128 ASP B N 1
ATOM 2694 C CA . ASP B 1 128 ? 2.123 -18.156 3.402 1 96.81 128 ASP B CA 1
ATOM 2695 C C . ASP B 1 128 ? 3.125 -18.641 2.357 1 96.81 128 ASP B C 1
ATOM 2697 O O . ASP B 1 128 ? 4.336 -18.531 2.551 1 96.81 128 ASP B O 1
ATOM 2701 N N . LEU B 1 129 ? 2.58 -19.172 1.303 1 97.44 129 LEU B N 1
ATOM 2702 C CA . LEU B 1 129 ? 3.436 -19.672 0.232 1 97.44 129 LEU B CA 1
ATOM 2703 C C . LEU B 1 129 ? 4.203 -18.531 -0.427 1 97.44 129 LEU B C 1
ATOM 2705 O O . LEU B 1 129 ? 5.398 -18.656 -0.705 1 97.44 129 LEU B O 1
ATOM 2709 N N . ALA B 1 130 ? 3.527 -17.453 -0.67 1 98.25 130 ALA B N 1
ATOM 2710 C CA . ALA B 1 130 ? 4.172 -16.281 -1.254 1 98.25 130 ALA B CA 1
ATOM 2711 C C . ALA B 1 130 ? 5.312 -15.781 -0.367 1 98.25 130 ALA B C 1
ATOM 2713 O O . ALA B 1 130 ? 6.402 -15.477 -0.858 1 98.25 130 ALA B O 1
ATOM 2714 N N . ASP B 1 131 ? 5.07 -15.711 0.914 1 98.31 131 ASP B N 1
ATOM 2715 C CA . ASP B 1 131 ? 6.105 -15.297 1.855 1 98.31 131 ASP B CA 1
ATOM 2716 C C . ASP B 1 131 ? 7.281 -16.281 1.847 1 98.31 131 ASP B C 1
ATOM 2718 O O . ASP B 1 131 ? 8.438 -15.859 1.912 1 98.31 131 ASP B O 1
ATOM 2722 N N . HIS B 1 132 ? 6.938 -17.547 1.797 1 98.38 132 HIS B N 1
ATOM 2723 C CA . HIS B 1 132 ? 7.98 -18.562 1.745 1 98.38 132 HIS B CA 1
ATOM 2724 C C . HIS B 1 132 ? 8.852 -18.406 0.504 1 98.38 132 HIS B C 1
ATOM 2726 O O . HIS B 1 132 ? 10.078 -18.391 0.6 1 98.38 132 HIS B O 1
ATOM 2732 N N . TYR B 1 133 ? 8.25 -18.234 -0.628 1 98.62 133 TYR B N 1
ATOM 2733 C CA . TYR B 1 133 ? 8.977 -18.094 -1.883 1 98.62 133 TYR B CA 1
ATOM 2734 C C . TYR B 1 133 ? 9.789 -16.797 -1.896 1 98.62 133 TYR B C 1
ATOM 2736 O O . TYR B 1 133 ? 10.938 -16.797 -2.336 1 98.62 133 TYR B O 1
ATOM 2744 N N . LEU B 1 134 ? 9.195 -15.734 -1.419 1 98.75 134 LEU B N 1
ATOM 2745 C CA . LEU B 1 134 ? 9.945 -14.492 -1.296 1 98.75 134 LEU B CA 1
ATOM 2746 C C . LEU B 1 134 ? 11.156 -14.672 -0.382 1 98.75 134 LEU B C 1
ATOM 2748 O O . LEU B 1 134 ? 12.234 -14.148 -0.657 1 98.75 134 LEU B O 1
ATOM 2752 N N . GLY B 1 135 ? 10.953 -15.406 0.686 1 98.75 135 GLY B N 1
ATOM 2753 C CA . GLY B 1 135 ? 12.047 -15.711 1.599 1 98.75 135 GLY B CA 1
ATOM 2754 C C . GLY B 1 135 ? 13.203 -16.438 0.931 1 98.75 135 GLY B C 1
ATOM 2755 O O . GLY B 1 135 ? 14.367 -16.188 1.249 1 98.75 135 GLY B O 1
ATOM 2756 N N . GLU B 1 136 ? 12.859 -17.344 0.03 1 98.56 136 GLU B N 1
ATOM 2757 C CA . GLU B 1 136 ? 13.898 -18.062 -0.71 1 98.56 136 GLU B CA 1
ATOM 2758 C C . GLU B 1 136 ? 14.719 -17.094 -1.572 1 98.56 136 GLU B C 1
ATOM 2760 O O . GLU B 1 136 ? 15.945 -17.188 -1.615 1 98.56 136 GLU B O 1
ATOM 2765 N N . ILE B 1 137 ? 14.078 -16.203 -2.199 1 98.62 137 ILE B N 1
ATOM 2766 C CA . ILE B 1 137 ? 14.75 -15.219 -3.029 1 98.62 137 ILE B CA 1
ATOM 2767 C C . ILE B 1 137 ? 15.633 -14.328 -2.156 1 98.62 137 ILE B C 1
ATOM 2769 O O . ILE B 1 137 ? 16.797 -14.062 -2.5 1 98.62 137 ILE B O 1
ATOM 2773 N N . ILE B 1 138 ? 15.117 -13.898 -1.034 1 98.75 138 ILE B N 1
ATOM 2774 C CA . ILE B 1 138 ? 15.836 -13.031 -0.102 1 98.75 138 ILE B CA 1
ATOM 2775 C C . ILE B 1 138 ? 17.047 -13.781 0.46 1 98.75 138 ILE B C 1
ATOM 2777 O O . ILE B 1 138 ? 18.125 -13.203 0.599 1 98.75 138 ILE B O 1
ATOM 2781 N N . GLY B 1 139 ? 16.844 -15.07 0.789 1 98.25 139 GLY B N 1
ATOM 2782 C CA . GLY B 1 139 ? 17.969 -15.875 1.244 1 98.25 139 GLY B CA 1
ATOM 2783 C C . GLY B 1 139 ? 19.109 -15.922 0.248 1 98.25 139 GLY B C 1
ATOM 2784 O O . GLY B 1 139 ? 20.266 -15.773 0.624 1 98.25 139 GLY B O 1
ATOM 2785 N N . GLU B 1 140 ? 18.766 -16.141 -0.995 1 97.81 140 GLU B N 1
ATOM 2786 C CA . GLU B 1 140 ? 19.781 -16.125 -2.051 1 97.81 140 GLU B CA 1
ATOM 2787 C C . GLU B 1 140 ? 20.453 -14.758 -2.137 1 97.81 140 GLU B C 1
ATOM 2789 O O . GLU B 1 140 ? 21.688 -14.68 -2.264 1 97.81 140 GLU B O 1
ATOM 2794 N N . ALA B 1 141 ? 19.688 -13.734 -2.074 1 98.19 141 ALA B N 1
ATOM 2795 C CA . ALA B 1 141 ? 20.219 -12.375 -2.133 1 98.19 141 ALA B CA 1
ATOM 2796 C C . ALA B 1 141 ? 21.172 -12.109 -0.974 1 98.19 141 ALA B C 1
ATOM 2798 O O . ALA B 1 141 ? 22.219 -11.469 -1.153 1 98.19 141 ALA B O 1
ATOM 2799 N N . MET B 1 142 ? 20.844 -12.57 0.167 1 97.81 142 MET B N 1
ATOM 2800 C CA . MET B 1 142 ? 21.672 -12.383 1.354 1 97.81 142 MET B CA 1
ATOM 2801 C C . MET B 1 142 ? 22.984 -13.133 1.22 1 97.81 142 MET B C 1
ATOM 2803 O O . MET B 1 142 ? 24.031 -12.648 1.674 1 97.81 142 MET B O 1
ATOM 2807 N N . SER B 1 143 ? 22.891 -14.266 0.654 1 96.75 143 SER B N 1
ATOM 2808 C CA . SER B 1 143 ? 24.125 -15.031 0.412 1 96.75 143 SER B CA 1
ATOM 2809 C C . SER B 1 143 ? 25.062 -14.281 -0.519 1 96.75 143 SER B C 1
ATOM 2811 O O . SER B 1 143 ? 26.281 -14.445 -0.438 1 96.75 143 SER B O 1
ATOM 2813 N N . ASP B 1 144 ? 24.5 -13.383 -1.327 1 95.56 144 ASP B N 1
ATOM 2814 C CA . ASP B 1 144 ? 25.266 -12.555 -2.258 1 95.56 144 ASP B CA 1
ATOM 2815 C C . ASP B 1 144 ? 25.656 -11.227 -1.619 1 95.56 144 ASP B C 1
ATOM 2817 O O . ASP B 1 144 ? 26.266 -10.375 -2.271 1 95.56 144 ASP B O 1
ATOM 2821 N N . GLY B 1 145 ? 25.188 -10.992 -0.384 1 96.12 145 GLY B N 1
ATOM 2822 C CA . GLY B 1 145 ? 25.641 -9.836 0.366 1 96.12 145 GLY B CA 1
ATOM 2823 C C . GLY B 1 145 ? 24.594 -8.75 0.485 1 96.12 145 GLY B C 1
ATOM 2824 O O . GLY B 1 145 ? 24.859 -7.676 1.035 1 96.12 145 GLY B O 1
ATOM 2825 N N . ALA B 1 146 ? 23.438 -9.023 -0.049 1 97 146 ALA B N 1
ATOM 2826 C CA . ALA B 1 146 ? 22.375 -8.023 0.04 1 97 146 ALA B CA 1
ATOM 2827 C C . ALA B 1 146 ? 21.75 -8.008 1.435 1 97 146 ALA B C 1
ATOM 2829 O O . ALA B 1 146 ? 21.875 -8.977 2.189 1 97 146 ALA B O 1
ATOM 28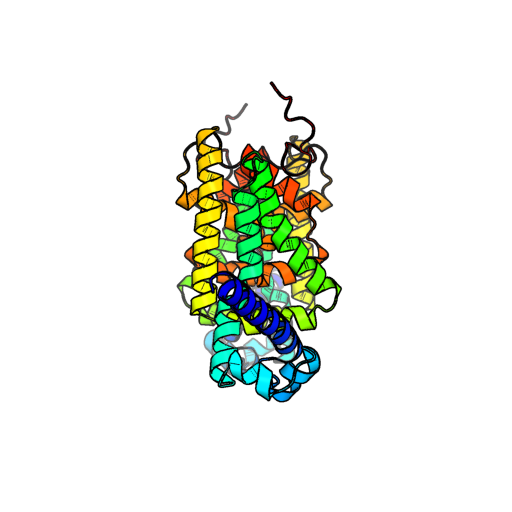30 N N . PHE B 1 147 ? 21.203 -6.855 1.821 1 98.06 147 PHE B N 1
ATOM 2831 C CA . PHE B 1 147 ? 20.391 -6.688 3.014 1 98.06 147 PHE B CA 1
ATOM 2832 C C . PHE B 1 147 ? 21.219 -6.887 4.277 1 98.06 147 PHE B C 1
ATOM 2834 O O . PHE B 1 147 ? 20.812 -7.621 5.18 1 98.06 147 PHE B O 1
ATOM 2841 N N . SER B 1 148 ? 22.344 -6.207 4.324 1 97.12 148 SER B N 1
ATOM 2842 C CA . SER B 1 148 ? 23.297 -6.379 5.426 1 97.12 148 SER B CA 1
ATOM 2843 C C . SER B 1 148 ? 22.625 -6.086 6.77 1 97.12 148 SER B C 1
ATOM 2845 O O . SER B 1 148 ? 21.969 -5.059 6.93 1 97.12 148 SER B O 1
ATOM 2847 N N . GLY B 1 149 ? 22.734 -7.02 7.723 1 97.06 149 GLY B N 1
ATOM 2848 C CA . GLY B 1 149 ? 22.297 -6.828 9.102 1 97.06 149 GLY B CA 1
ATOM 2849 C C . GLY B 1 149 ? 20.828 -7.168 9.32 1 97.06 149 GLY B C 1
ATOM 2850 O O . GLY B 1 149 ? 20.359 -7.168 10.453 1 97.06 149 GLY B O 1
ATOM 2851 N N . LEU B 1 150 ? 20.109 -7.488 8.273 1 97.88 150 LEU B N 1
ATOM 2852 C CA . LEU B 1 150 ? 18.688 -7.805 8.414 1 97.88 150 LEU B CA 1
ATOM 2853 C C . LEU B 1 150 ? 18.484 -9.312 8.477 1 97.88 150 LEU B C 1
ATOM 2855 O O . LEU B 1 150 ? 19.203 -10.078 7.828 1 97.88 150 LEU B O 1
ATOM 2859 N N . GLU B 1 151 ? 17.484 -9.656 9.219 1 97.56 151 GLU B N 1
ATOM 2860 C CA . GLU B 1 151 ? 17.031 -11.039 9.219 1 97.56 151 GLU B CA 1
ATOM 2861 C C . GLU B 1 151 ? 16.031 -11.289 8.094 1 97.56 151 GLU B C 1
ATOM 2863 O O . GLU B 1 151 ? 15.406 -10.359 7.594 1 97.56 151 GLU B O 1
ATOM 2868 N N . VAL B 1 152 ? 15.914 -12.555 7.738 1 97.75 152 VAL B N 1
ATOM 2869 C CA . VAL B 1 152 ? 15.086 -12.945 6.598 1 97.75 152 VAL B CA 1
ATOM 2870 C C . VAL B 1 152 ? 13.648 -12.477 6.824 1 97.75 152 VAL B C 1
ATOM 2872 O O . VAL B 1 152 ? 13.055 -11.836 5.957 1 97.75 152 VAL B O 1
ATOM 2875 N N . ASP B 1 153 ? 13.078 -12.742 7.992 1 97.69 153 ASP B N 1
ATOM 2876 C CA . ASP B 1 153 ? 11.688 -12.414 8.273 1 97.69 153 ASP B CA 1
ATOM 2877 C C . ASP B 1 153 ? 11.453 -10.906 8.203 1 97.69 153 ASP B C 1
ATOM 2879 O O . ASP B 1 153 ? 10.445 -10.445 7.668 1 97.69 153 ASP B O 1
ATOM 2883 N N . GLU B 1 154 ? 12.367 -10.164 8.734 1 97.81 154 GLU B N 1
ATOM 2884 C CA . GLU B 1 154 ? 12.258 -8.703 8.688 1 97.81 154 GLU B CA 1
ATOM 2885 C C . GLU B 1 154 ? 12.367 -8.195 7.25 1 97.81 154 GLU B C 1
ATOM 2887 O O . GLU B 1 154 ? 11.656 -7.266 6.863 1 97.81 154 GLU B O 1
ATOM 2892 N N . THR B 1 155 ? 13.281 -8.805 6.531 1 98.69 155 THR B N 1
ATOM 2893 C CA . THR B 1 155 ? 13.469 -8.398 5.141 1 98.69 155 THR B CA 1
ATOM 2894 C C . THR B 1 155 ? 12.211 -8.688 4.324 1 98.69 155 THR B C 1
ATOM 2896 O O . THR B 1 155 ? 11.797 -7.871 3.5 1 98.69 155 THR B O 1
ATOM 2899 N N . ILE B 1 156 ? 11.555 -9.844 4.547 1 98.69 156 ILE B N 1
ATOM 2900 C CA . ILE B 1 156 ? 10.289 -10.172 3.887 1 98.69 156 ILE B CA 1
ATOM 2901 C C . ILE B 1 156 ? 9.258 -9.086 4.18 1 98.69 156 ILE B C 1
ATOM 2903 O O . ILE B 1 156 ? 8.602 -8.586 3.264 1 98.69 156 ILE B O 1
ATOM 2907 N N . SER B 1 157 ? 9.18 -8.703 5.422 1 98.5 157 SER B N 1
ATOM 2908 C CA . SER B 1 157 ? 8.219 -7.695 5.855 1 98.5 157 SER B CA 1
ATOM 2909 C C . SER B 1 157 ? 8.477 -6.352 5.18 1 98.5 157 SER B C 1
ATOM 2911 O O . SER B 1 157 ? 7.555 -5.719 4.664 1 98.5 157 SER B O 1
ATOM 2913 N N . LEU B 1 158 ? 9.727 -5.934 5.133 1 98.75 158 LEU B N 1
ATOM 2914 C CA . LEU B 1 158 ? 10.117 -4.66 4.547 1 98.75 158 LEU B CA 1
ATOM 2915 C C . LEU B 1 158 ? 9.852 -4.648 3.045 1 98.75 158 LEU B C 1
ATOM 2917 O O . LEU B 1 158 ? 9.297 -3.682 2.514 1 98.75 158 LEU B O 1
ATOM 2921 N N . VAL B 1 159 ? 10.203 -5.723 2.355 1 98.88 159 VAL B N 1
ATOM 2922 C CA . VAL B 1 159 ? 10.023 -5.809 0.91 1 98.88 159 VAL B CA 1
ATOM 2923 C C . VAL B 1 159 ? 8.531 -5.801 0.576 1 98.88 159 VAL B C 1
ATOM 2925 O O . VAL B 1 159 ? 8.102 -5.105 -0.348 1 98.88 159 VAL B O 1
ATOM 2928 N N . ASN B 1 160 ? 7.746 -6.539 1.323 1 98.62 160 ASN B N 1
ATOM 2929 C CA . ASN B 1 160 ? 6.305 -6.547 1.111 1 98.62 160 ASN B CA 1
ATOM 2930 C C . ASN B 1 160 ? 5.699 -5.164 1.329 1 98.62 160 ASN B C 1
ATOM 2932 O O . ASN B 1 160 ? 4.781 -4.762 0.611 1 98.62 160 ASN B O 1
ATOM 2936 N N . GLN B 1 161 ? 6.172 -4.445 2.326 1 98.69 161 GLN B N 1
ATOM 2937 C CA . GLN B 1 161 ? 5.684 -3.09 2.566 1 98.69 161 GLN B CA 1
ATOM 2938 C C . GLN B 1 161 ? 6.059 -2.158 1.419 1 98.69 161 GLN B C 1
ATOM 2940 O O . GLN B 1 161 ? 5.215 -1.415 0.914 1 98.69 161 GLN B O 1
ATOM 2945 N N . MET B 1 162 ? 7.258 -2.248 0.902 1 98.75 162 MET B N 1
ATOM 2946 C CA . MET B 1 162 ? 7.75 -1.357 -0.143 1 98.75 162 MET B CA 1
ATOM 2947 C C . MET B 1 162 ? 7.105 -1.683 -1.486 1 98.75 162 MET B C 1
ATOM 2949 O O . MET B 1 162 ? 7.012 -0.818 -2.359 1 98.75 162 MET B O 1
ATOM 2953 N N . CYS B 1 163 ? 6.672 -2.918 -1.642 1 98.81 163 CYS B N 1
ATOM 2954 C CA . CYS B 1 163 ? 6.082 -3.369 -2.896 1 98.81 163 CYS B CA 1
ATOM 2955 C C . CYS B 1 163 ? 4.586 -3.611 -2.738 1 98.81 163 CYS B C 1
ATOM 2957 O O . CYS B 1 163 ? 3.959 -4.234 -3.598 1 98.81 163 CYS B O 1
ATOM 2959 N N . ALA B 1 164 ? 4.004 -3.105 -1.682 1 98.62 164 ALA B N 1
ATOM 2960 C CA . ALA B 1 164 ? 2.613 -3.387 -1.331 1 98.62 164 ALA B CA 1
ATOM 2961 C C . ALA B 1 164 ? 1.684 -3.111 -2.51 1 98.62 164 ALA B C 1
ATOM 2963 O O . ALA B 1 164 ? 0.815 -3.928 -2.826 1 98.62 164 ALA B O 1
ATOM 2964 N N . PRO B 1 165 ? 1.868 -2.01 -3.326 1 98.69 165 PRO B N 1
ATOM 2965 C CA . PRO B 1 165 ? 0.961 -1.762 -4.449 1 98.69 165 PRO B CA 1
ATOM 2966 C C . PRO B 1 165 ? 1.054 -2.834 -5.531 1 98.69 165 PRO B C 1
ATOM 2968 O O . PRO B 1 165 ? 0.204 -2.893 -6.422 1 98.69 165 PRO B O 1
ATOM 2971 N N . TYR B 1 166 ? 2.068 -3.676 -5.453 1 98.75 166 TYR B N 1
ATOM 2972 C CA . TYR B 1 166 ? 2.262 -4.68 -6.496 1 98.75 166 TYR B CA 1
ATOM 2973 C C . TYR B 1 166 ? 1.934 -6.074 -5.98 1 98.75 166 TYR B C 1
ATOM 2975 O O . TYR B 1 166 ? 2.061 -7.059 -6.707 1 98.75 166 TYR B O 1
ATOM 2983 N N . CYS B 1 167 ? 1.56 -6.203 -4.684 1 96.88 167 CYS B N 1
ATOM 2984 C CA . CYS B 1 167 ? 1.29 -7.547 -4.184 1 96.88 167 CYS B CA 1
ATOM 2985 C C . CYS B 1 167 ? 0.017 -7.578 -3.348 1 96.88 167 CYS B C 1
ATOM 2987 O O . CYS B 1 167 ? -0.61 -8.625 -3.199 1 96.88 167 CYS B O 1
ATOM 2989 N N . ALA B 1 168 ? -0.375 -6.508 -2.727 1 96.56 168 ALA B N 1
ATOM 2990 C CA . ALA B 1 168 ? -1.65 -6.406 -2.025 1 96.56 168 ALA B CA 1
ATOM 2991 C C . ALA B 1 168 ? -2.752 -5.914 -2.959 1 96.56 168 ALA B C 1
ATOM 2993 O O . ALA B 1 168 ? -2.76 -4.746 -3.359 1 96.56 168 ALA B O 1
ATOM 2994 N N . LEU B 1 169 ? -3.771 -6.711 -3.193 1 96.75 169 LEU B N 1
ATOM 2995 C CA . LEU B 1 169 ? -4.672 -6.5 -4.324 1 96.75 169 LEU B CA 1
ATOM 2996 C C . LEU B 1 169 ? -5.52 -5.254 -4.117 1 96.75 169 LEU B C 1
ATOM 2998 O O . LEU B 1 169 ? -5.793 -4.516 -5.07 1 96.75 169 LEU B O 1
ATOM 3002 N N . ASN B 1 170 ? -6.004 -5.082 -2.9 1 94.75 170 ASN B N 1
ATOM 3003 C CA . ASN B 1 170 ? -6.777 -3.873 -2.641 1 94.75 170 ASN B CA 1
ATOM 3004 C C . ASN B 1 170 ? -5.945 -2.615 -2.867 1 94.75 170 ASN B C 1
ATOM 3006 O O . ASN B 1 170 ? -6.434 -1.636 -3.434 1 94.75 170 ASN B O 1
ATOM 3010 N N . THR B 1 171 ? -4.711 -2.646 -2.459 1 97.06 171 THR B N 1
ATOM 3011 C CA . THR B 1 171 ? -3.793 -1.539 -2.707 1 97.06 171 THR B CA 1
ATOM 3012 C C . THR B 1 171 ? -3.502 -1.4 -4.199 1 97.06 171 THR B C 1
ATOM 3014 O O . THR B 1 171 ? -3.516 -0.293 -4.738 1 97.06 171 THR B O 1
ATOM 3017 N N . MET B 1 172 ? -3.336 -2.498 -4.852 1 98.31 172 MET B N 1
ATOM 3018 C CA . MET B 1 172 ? -3.018 -2.52 -6.273 1 98.31 172 MET B CA 1
ATOM 3019 C C . MET B 1 172 ? -4.102 -1.815 -7.082 1 98.31 172 MET B C 1
ATOM 3021 O O . MET B 1 172 ? -3.807 -0.947 -7.906 1 98.31 172 MET B O 1
ATOM 3025 N N . THR B 1 173 ? -5.336 -2.168 -6.812 1 97.31 173 THR B N 1
ATOM 3026 C CA . THR B 1 173 ? -6.434 -1.604 -7.59 1 97.31 173 THR B CA 1
ATOM 3027 C C . THR B 1 173 ? -6.566 -0.105 -7.332 1 97.31 173 THR B C 1
ATOM 3029 O O . THR B 1 173 ? -6.875 0.663 -8.242 1 97.31 173 THR B O 1
ATOM 3032 N N . THR B 1 174 ? -6.254 0.3 -6.098 1 94.62 174 THR B N 1
ATOM 3033 C CA . THR B 1 174 ? -6.328 1.707 -5.719 1 94.62 174 THR B CA 1
ATOM 3034 C C . THR B 1 174 ? -5.266 2.52 -6.453 1 94.62 174 THR B C 1
ATOM 3036 O O . THR B 1 174 ? -5.512 3.66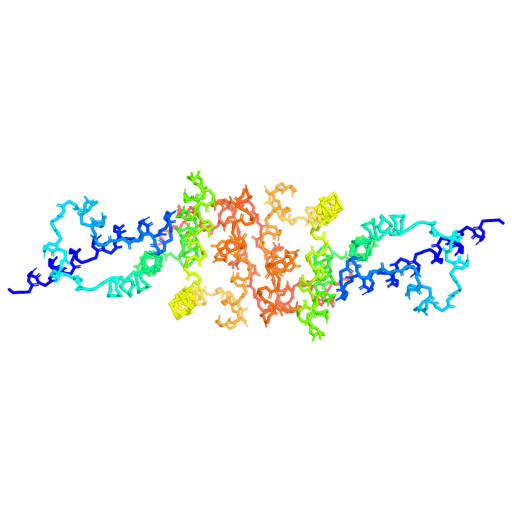 -6.852 1 94.62 174 THR B O 1
ATOM 3039 N N . PHE B 1 175 ? -4.105 1.938 -6.738 1 97.25 175 PHE B N 1
ATOM 3040 C CA . PHE B 1 175 ? -2.967 2.641 -7.316 1 97.25 175 PHE B CA 1
ATOM 3041 C C . PHE B 1 175 ? -2.805 2.291 -8.789 1 97.25 175 PHE B C 1
ATOM 3043 O O . PHE B 1 175 ? -1.856 2.738 -9.438 1 97.25 175 PHE B O 1
ATOM 3050 N N . MET B 1 176 ? -3.703 1.586 -9.414 1 98.19 176 MET B N 1
ATOM 3051 C CA . MET B 1 176 ? -3.477 0.885 -10.672 1 98.19 176 MET B CA 1
ATOM 3052 C C . MET B 1 176 ? -3.023 1.854 -11.758 1 98.19 176 MET B C 1
ATOM 3054 O O . MET B 1 176 ? -2.072 1.571 -12.492 1 98.19 176 MET B O 1
ATOM 3058 N N . GLU B 1 177 ? -3.582 2.996 -11.844 1 96.94 177 GLU B N 1
ATOM 3059 C CA . GLU B 1 177 ? -3.303 3.945 -12.914 1 96.94 177 GLU B CA 1
ATOM 3060 C C . GLU B 1 177 ? -1.88 4.492 -12.812 1 96.94 177 GLU B C 1
ATOM 3062 O O . GLU B 1 177 ? -1.331 4.996 -13.797 1 96.94 177 GLU B O 1
ATOM 3067 N N . ARG B 1 178 ? -1.292 4.336 -11.648 1 97.38 178 ARG B N 1
ATOM 3068 C CA . ARG B 1 178 ? 0.029 4.91 -11.414 1 97.38 178 ARG B CA 1
ATOM 3069 C C . ARG B 1 178 ? 1.104 3.83 -11.406 1 97.38 178 ARG B C 1
ATOM 3071 O O . ARG B 1 178 ? 2.295 4.133 -11.305 1 97.38 178 ARG B O 1
ATOM 3078 N N . LEU B 1 179 ? 0.699 2.625 -11.484 1 98.62 179 LEU B N 1
ATOM 3079 C CA . LEU B 1 179 ? 1.646 1.519 -11.406 1 98.62 179 LEU B CA 1
ATOM 3080 C C . LEU B 1 179 ? 2.182 1.168 -12.797 1 98.62 179 LEU B C 1
ATOM 3082 O O . LEU B 1 179 ? 1.462 1.274 -13.789 1 98.62 179 LEU B O 1
ATOM 3086 N N . SER B 1 180 ? 3.42 0.81 -12.867 1 98.12 180 SER B N 1
ATOM 3087 C CA . SER B 1 180 ? 4.035 0.311 -14.094 1 98.12 180 SER B CA 1
ATOM 3088 C C . SER B 1 180 ? 5.184 -0.644 -13.789 1 98.12 180 SER B C 1
ATOM 3090 O O . SER B 1 180 ? 5.75 -0.611 -12.695 1 98.12 180 SER B O 1
ATOM 3092 N N . GLU B 1 181 ? 5.473 -1.48 -14.758 1 97.94 181 GLU B N 1
ATOM 3093 C CA . GLU B 1 181 ? 6.605 -2.395 -14.648 1 97.94 181 GLU B CA 1
ATOM 3094 C C . GLU B 1 181 ? 7.914 -1.631 -14.484 1 97.94 181 GLU B C 1
ATOM 3096 O O . GLU B 1 181 ? 8.805 -2.066 -13.75 1 97.94 181 GLU B O 1
ATOM 3101 N N . ASP B 1 182 ? 8.039 -0.491 -15.109 1 97.25 182 ASP B N 1
ATOM 3102 C CA . ASP B 1 182 ? 9.242 0.332 -15 1 97.25 182 ASP B CA 1
ATOM 3103 C C . ASP B 1 182 ? 9.422 0.847 -13.57 1 97.25 182 ASP B C 1
ATOM 3105 O O . ASP B 1 182 ? 10.531 0.822 -13.031 1 97.25 182 ASP B O 1
ATOM 3109 N N . LYS B 1 183 ? 8.391 1.316 -12.984 1 98.12 183 LYS B N 1
ATOM 3110 C CA . LYS B 1 183 ? 8.469 1.814 -11.609 1 98.12 183 LYS B CA 1
ATOM 3111 C C . LYS B 1 183 ? 8.781 0.686 -10.633 1 98.12 183 LYS B C 1
ATOM 3113 O O . LYS B 1 183 ? 9.57 0.865 -9.703 1 98.12 183 LYS B O 1
ATOM 3118 N N . LEU B 1 184 ? 8.133 -0.474 -10.906 1 98.69 184 LEU B N 1
ATOM 3119 C CA . LEU B 1 184 ? 8.445 -1.626 -10.062 1 98.69 184 LEU B CA 1
ATOM 3120 C C . LEU B 1 184 ? 9.93 -1.96 -10.133 1 98.69 184 LEU B C 1
ATOM 3122 O O . LEU B 1 184 ? 10.547 -2.281 -9.117 1 98.69 184 LEU B O 1
ATOM 3126 N N . ALA B 1 185 ? 10.492 -1.909 -11.312 1 98.25 185 ALA B N 1
ATOM 3127 C CA . ALA B 1 185 ? 11.914 -2.193 -11.477 1 98.25 185 ALA B CA 1
ATOM 3128 C C . ALA B 1 185 ? 12.766 -1.231 -10.648 1 98.25 185 ALA B C 1
ATOM 3130 O O . ALA B 1 185 ? 13.727 -1.645 -10 1 98.25 185 ALA B O 1
ATOM 3131 N N . ARG B 1 186 ? 12.438 0.043 -10.641 1 97.94 186 ARG B N 1
ATOM 3132 C CA . ARG B 1 186 ? 13.148 1.041 -9.852 1 97.94 186 ARG B CA 1
ATOM 3133 C C . ARG B 1 186 ? 13.016 0.762 -8.359 1 97.94 186 ARG B C 1
ATOM 3135 O O . ARG B 1 186 ? 13.969 0.94 -7.602 1 97.94 186 ARG B O 1
ATOM 3142 N N . ILE B 1 187 ? 11.875 0.329 -7.957 1 98.69 187 ILE B N 1
ATOM 3143 C CA . ILE B 1 187 ? 11.617 0.017 -6.555 1 98.69 187 ILE B CA 1
ATOM 3144 C C . ILE B 1 187 ? 12.461 -1.182 -6.129 1 98.69 187 ILE B C 1
ATOM 3146 O O . ILE B 1 187 ? 13.125 -1.146 -5.09 1 98.69 187 ILE B O 1
ATOM 3150 N N . VAL B 1 188 ? 12.461 -2.232 -6.945 1 98.69 188 VAL B N 1
ATOM 3151 C CA . VAL B 1 188 ? 13.242 -3.42 -6.633 1 98.69 188 VAL B CA 1
ATOM 3152 C C . VAL B 1 188 ? 14.727 -3.061 -6.586 1 98.69 188 VAL B C 1
ATOM 3154 O O . VAL B 1 188 ? 15.453 -3.514 -5.699 1 98.69 188 VAL B O 1
ATOM 3157 N N . ASP B 1 189 ? 15.195 -2.232 -7.547 1 97.81 189 ASP B N 1
ATOM 3158 C CA . ASP B 1 189 ? 16.578 -1.764 -7.508 1 97.81 189 ASP B CA 1
ATOM 3159 C C . ASP B 1 189 ? 16.859 -1.013 -6.211 1 97.81 189 ASP B C 1
ATOM 3161 O O . ASP B 1 189 ? 17.922 -1.188 -5.609 1 97.81 189 ASP B O 1
ATOM 3165 N N . ALA B 1 190 ? 15.938 -0.188 -5.801 1 98 190 ALA B N 1
ATOM 3166 C CA . ALA B 1 190 ? 16.109 0.564 -4.559 1 98 190 ALA B CA 1
ATOM 3167 C C . ALA B 1 190 ? 16.156 -0.37 -3.355 1 98 190 ALA B C 1
ATOM 3169 O O . ALA B 1 190 ? 16.922 -0.143 -2.418 1 98 190 ALA B O 1
ATOM 3170 N N . VAL B 1 191 ? 15.352 -1.412 -3.348 1 98.44 191 VAL B N 1
ATOM 3171 C CA . VAL B 1 191 ? 15.344 -2.414 -2.287 1 98.44 191 VAL B CA 1
ATOM 3172 C C . VAL B 1 191 ? 16.734 -3.039 -2.16 1 98.44 191 VAL B C 1
ATOM 3174 O O . VAL B 1 191 ? 17.312 -3.062 -1.073 1 98.44 191 VAL B O 1
ATOM 3177 N N . PHE B 1 192 ? 17.281 -3.463 -3.223 1 97.75 192 PHE B N 1
ATOM 3178 C CA . PHE B 1 192 ? 18.531 -4.195 -3.205 1 97.75 192 PHE B CA 1
ATOM 3179 C C . PHE B 1 192 ? 19.703 -3.271 -2.854 1 97.75 192 PHE B C 1
ATOM 3181 O O . PHE B 1 192 ? 20.625 -3.674 -2.154 1 97.75 192 PHE B O 1
ATOM 3188 N N . ASP B 1 193 ? 19.625 -2.051 -3.281 1 95.81 193 ASP B N 1
ATOM 3189 C CA . ASP B 1 193 ? 20.766 -1.162 -3.115 1 95.81 193 ASP B CA 1
ATOM 3190 C C . ASP B 1 193 ? 20.641 -0.35 -1.828 1 95.81 193 ASP B C 1
ATOM 3192 O O . ASP B 1 193 ? 21.641 0.21 -1.351 1 95.81 193 ASP B O 1
ATOM 3196 N N . GLY B 1 194 ? 19.438 -0.305 -1.301 1 95.94 194 GLY B N 1
ATOM 3197 C CA . GLY B 1 194 ? 19.25 0.646 -0.217 1 95.94 194 GLY B CA 1
ATOM 3198 C C . GLY B 1 194 ? 18.875 -0.014 1.095 1 95.94 194 GLY B C 1
ATOM 3199 O O . GLY B 1 194 ? 19.062 0.564 2.166 1 95.94 194 GLY B O 1
ATOM 3200 N N . LEU B 1 195 ? 18.297 -1.169 1.088 1 97 195 LEU B N 1
ATOM 3201 C CA . LEU B 1 195 ? 17.75 -1.766 2.303 1 97 195 LEU B CA 1
ATOM 3202 C C . LEU B 1 195 ? 18.859 -2.424 3.127 1 97 195 LEU B C 1
ATOM 3204 O O . LEU B 1 195 ? 19.625 -3.24 2.609 1 97 195 LEU B O 1
ATOM 3208 N N . SER B 1 196 ? 19 -2.051 4.328 1 95.56 196 SER B N 1
ATOM 3209 C CA . SER B 1 196 ? 19.922 -2.617 5.305 1 95.56 196 SER B CA 1
ATOM 3210 C C . SER B 1 1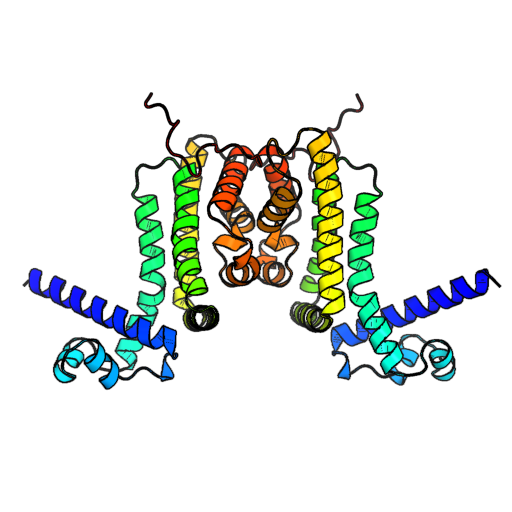96 ? 19.484 -2.291 6.727 1 95.56 196 SER B C 1
ATOM 3212 O O . SER B 1 196 ? 18.531 -1.543 6.938 1 95.56 196 SER B O 1
ATOM 3214 N N . ALA B 1 197 ? 20.156 -2.854 7.684 1 93.75 197 ALA B N 1
ATOM 3215 C CA . ALA B 1 197 ? 19.844 -2.617 9.086 1 93.75 197 ALA B CA 1
ATOM 3216 C C . ALA B 1 197 ? 20.453 -1.306 9.578 1 93.75 197 ALA B C 1
ATOM 3218 O O . ALA B 1 197 ? 20.094 -0.817 10.656 1 93.75 197 ALA B O 1
ATOM 3219 N N . GLN B 1 198 ? 21.281 -0.743 8.828 1 89.94 198 GLN B N 1
ATOM 3220 C CA . GLN B 1 198 ? 22 0.453 9.258 1 89.94 198 GLN B CA 1
ATOM 3221 C C . GLN B 1 198 ? 21.094 1.686 9.195 1 89.94 198 GLN B C 1
ATOM 3223 O O . GLN B 1 198 ? 20.375 1.884 8.219 1 89.94 198 GLN B O 1
ATOM 3228 N N . ASP B 1 199 ? 21.109 2.418 10.227 1 88.81 199 ASP B N 1
ATOM 3229 C CA . ASP B 1 199 ? 20.469 3.725 10.211 1 88.81 199 ASP B CA 1
ATOM 3230 C C . ASP B 1 199 ? 21.312 4.75 9.461 1 88.81 199 ASP B C 1
ATOM 3232 O O . ASP B 1 199 ? 22.438 5.047 9.867 1 88.81 199 ASP B O 1
ATOM 3236 N N . ARG B 1 200 ? 20.828 5.305 8.5 1 88.62 200 ARG B N 1
ATOM 3237 C CA . ARG B 1 200 ? 21.625 6.219 7.676 1 88.62 200 ARG B CA 1
ATOM 3238 C C . ARG B 1 200 ? 21.016 7.621 7.691 1 88.62 200 ARG B C 1
ATOM 3240 O O . ARG B 1 200 ? 21.219 8.391 6.75 1 88.62 200 ARG B O 1
ATOM 3247 N N . GLY B 1 201 ? 20.188 7.871 8.734 1 85.56 201 GLY B N 1
ATOM 3248 C CA . GLY B 1 201 ? 19.812 9.258 8.945 1 85.56 201 GLY B CA 1
ATOM 3249 C C . GLY B 1 201 ? 18.312 9.484 8.898 1 85.56 201 GLY B C 1
ATOM 3250 O O . GLY B 1 201 ? 17.828 10.586 9.172 1 85.56 201 GLY B O 1
ATOM 3251 N N . ALA B 1 202 ? 17.641 8.477 8.539 1 90.19 202 ALA B N 1
ATOM 3252 C CA . ALA B 1 202 ? 16.188 8.648 8.57 1 90.19 202 ALA B CA 1
ATOM 3253 C C . ALA B 1 202 ? 15.672 8.789 10 1 90.19 202 ALA B C 1
ATOM 3255 O O . ALA B 1 202 ? 14.844 9.656 10.289 1 90.19 202 ALA B O 1
ATOM 3256 N N . ARG B 1 203 ? 16.125 8.039 10.938 1 82.06 203 ARG B N 1
ATOM 3257 C CA . ARG B 1 203 ? 15.625 8.125 12.305 1 82.06 203 ARG B CA 1
ATOM 3258 C C . ARG B 1 203 ? 16.594 8.914 13.195 1 82.06 203 ARG B C 1
ATOM 3260 O O . ARG B 1 203 ? 16.172 9.781 13.953 1 82.06 203 ARG B O 1
ATOM 3267 N N . SER B 1 204 ? 17.875 8.469 13.391 1 70.94 204 SER B N 1
ATOM 3268 C CA . SER B 1 204 ? 18.812 9.086 14.328 1 70.94 204 SER B CA 1
ATOM 3269 C C . SER B 1 204 ? 19.531 10.273 13.688 1 70.94 204 SER B C 1
ATOM 3271 O O . SER B 1 204 ? 19.922 10.203 12.516 1 70.94 204 SER B O 1
ATOM 3273 N N . LEU B 1 205 ? 19.266 11.562 14.227 1 60.19 205 LEU B N 1
ATOM 3274 C CA . LEU B 1 205 ? 20.047 12.711 13.805 1 60.19 205 LEU B CA 1
ATOM 3275 C C . LEU B 1 205 ? 21.5 12.547 14.234 1 60.19 205 LEU B C 1
ATOM 3277 O O . LEU B 1 205 ? 22.359 13.375 13.891 1 60.19 205 LEU B O 1
ATOM 3281 N N . THR B 1 206 ? 21.875 11.766 15.008 1 49.84 206 THR B N 1
ATOM 3282 C CA . THR B 1 206 ? 23.172 11.828 15.648 1 49.84 206 THR B CA 1
ATOM 3283 C C . THR B 1 206 ? 24.281 12.102 14.625 1 49.84 206 THR B C 1
ATOM 3285 O O . THR B 1 206 ? 25.188 12.891 14.883 1 49.84 206 THR B O 1
ATOM 3288 N N . GLY B 1 207 ? 24.703 11.352 13.672 1 41.38 207 GLY B N 1
ATOM 3289 C CA . GLY B 1 207 ? 25.953 11.547 12.969 1 41.38 207 GLY B CA 1
ATOM 3290 C C . GLY B 1 207 ? 25.922 12.719 12.008 1 41.38 207 GLY B C 1
ATOM 3291 O O . GLY B 1 207 ? 26.766 12.812 11.109 1 41.38 207 GLY B O 1
ATOM 3292 N N . LEU B 1 208 ? 25.031 13.477 11.719 1 37 208 LEU B N 1
ATOM 3293 C CA . LEU B 1 208 ? 25.266 14.656 10.891 1 37 208 LEU B CA 1
ATOM 3294 C C . LEU B 1 208 ? 26.297 15.578 11.539 1 37 208 LEU B C 1
ATOM 3296 O O . LEU B 1 208 ? 26.016 16.188 12.57 1 37 208 LEU B O 1
ATOM 3300 N N . ARG B 1 209 ? 27.578 15.188 11.648 1 33.25 209 ARG B N 1
ATOM 3301 C CA . ARG B 1 209 ? 28.688 16.047 12.062 1 33.25 209 ARG B CA 1
ATOM 3302 C C . ARG B 1 209 ? 28.516 17.469 11.523 1 33.25 209 ARG B C 1
ATOM 3304 O O . ARG B 1 209 ? 28.219 17.656 10.344 1 33.25 209 ARG B O 1
ATOM 3311 N N . ALA B 1 210 ? 28.094 18.312 12.453 1 30.55 210 ALA B N 1
ATOM 3312 C CA . ALA B 1 210 ? 28.391 19.734 12.289 1 30.55 210 ALA B CA 1
ATOM 3313 C C . ALA B 1 210 ? 29.719 19.922 11.555 1 30.55 210 ALA B C 1
ATOM 3315 O O . ALA B 1 210 ? 30.766 19.516 12.039 1 30.55 210 ALA B O 1
ATOM 3316 N N . ALA B 1 211 ? 29.688 19.734 10.258 1 26.97 211 ALA B N 1
ATOM 3317 C CA . ALA B 1 211 ? 30.891 20.359 9.734 1 26.97 211 ALA B CA 1
ATOM 3318 C C . ALA B 1 211 ? 30.922 21.844 10.055 1 26.97 211 ALA B C 1
ATOM 3320 O O . ALA B 1 211 ? 29.891 22.516 10.086 1 26.97 211 ALA B O 1
#

Nearest PDB structures (foldseek):
  2ras-assembly1_A  TM=9.883E-01  e=2.327E-24  Novosphingobium aromaticivorans DSM 12444
  3vuq-assembly1_B  TM=7.384E-01  e=1.809E-05  Thermus thermophilus HB8
  3whc-assembly3_F  TM=6.596E-01  e=3.381E-04  Bacillus subtilis subsp. subtilis str. 168
  5gp9-assembly1_A  TM=6.482E-01  e=2.109E-04  Halalkalibacterium halodurans C-125
  5gpa-assembly1_B  TM=6.585E-01  e=3.545E-04  Halalkalibacterium halodurans C-125

Organism: Novosphingobium aromaticivorans (strain ATCC 700278 / DSM 12444 / CCUG 56034 / CIP 105152 / NBRC 16084 / F199) (NCBI:txid279238)

Radius of gyration: 26.28 Å; Cα contacts (8 Å, |Δi|>4): 441; chains: 2; bounding box: 60×92×54 Å

Secondary structure (DSSP, 8-state):
-HHHHHHHHHHHHHHHHHHHHHHHHH-GGG--HHHHHHHHTS-HHHHTTT-SSHHHHHHHHHHHTTHHHHHHHHHHHHS---HHHHHHHHHHHHHHHHHHHHHH-HHHHHHHHHHHHT-HHHHHHHHHHHHHHHHHHHHHHHHTT-STT--HHHHHHHHHHHTGGGT-HHHHHHHGGG--HHHHHHHHHHHHHH--SS--SSS--TT----/-HHHHHHHHHHHHHHHHHHHHHHHHH-GGG--HHHHHHHHTS-HHHHTTT-SSHHHHHHHHHHHTTHHHHHHHHHHHHS---HHHHHHHHHHHHHHHHHHHHHH-HHHHHHHHHHHHT-HHHHHHHHHHHHHHHHHHHHHHHHTT-STT--HHHHHHHHHHHTHHHH-HHHHHHHGGG--HHHHHHHHHHHHHH--SS--SSS--TT----

Sequence (422 aa):
MASSGTEHDAMRARLVDVAQAIVEERGGAGLTLSELAARAGISQANLSRYFETREDLMEAIADYWFHPMVEIMEDVLASDLPPRRKMYEFFARRFVVMRRKWEADPVKLQTYIEVGNDYFEQVRSYIDLADHYLGEIIGEAMSDGAFSGLEVDETISLVNQMCAPYCALNTMTTFMERLSEDKLARIVDAVFDGLSAQDRGARSLTGLRAAMASSGTEHDAMRARLVDVAQAIVEERGGAGLTLSELAARAGISQANLSRYFETREDLMEAIADYWFHPMVEIMEDVLASDLPPRRKMYEFFARRFVVMRRKWEADPVKLQTYIEVGNDYFEQVRSYIDLADHYLGEIIGEAMSDGAFSGLEVDETISLVNQMCAPYCALNTMTTFMERLSEDKLARIVDAVFDGLSAQDRGARSLTGLRAA

Solvent-accessible surface area (backbone atoms only — not comparable to full-atom values): 22801 Å² total; per-residue (Å²): 116,72,63,57,48,52,48,50,49,48,50,47,51,50,50,39,53,56,45,43,55,50,27,39,74,59,35,69,87,64,62,45,70,65,56,46,18,61,75,70,71,46,51,60,73,61,45,42,77,75,36,80,42,71,66,54,44,51,51,50,34,53,71,44,67,57,45,69,61,50,49,53,45,51,53,43,70,70,44,91,62,55,40,60,30,32,52,32,48,50,39,44,56,55,35,51,55,52,49,52,43,36,74,73,35,55,68,47,39,52,44,38,52,53,56,50,62,70,35,54,69,53,47,51,50,49,52,54,49,51,52,50,53,50,40,53,41,50,51,54,29,38,77,74,61,39,40,50,84,51,50,67,71,56,47,48,53,53,51,49,42,38,40,27,51,51,72,37,64,74,43,21,66,75,44,45,93,77,59,49,70,68,58,50,26,32,49,48,34,8,48,60,62,21,34,37,58,70,82,78,38,25,70,59,70,75,78,71,72,84,125,115,72,64,55,51,53,50,50,50,50,49,47,51,48,52,39,53,55,45,44,55,49,28,39,74,61,35,69,87,65,61,46,69,66,57,45,19,60,75,69,71,46,51,59,74,61,46,42,77,75,35,80,43,71,65,54,46,51,52,50,33,54,71,44,68,57,46,68,60,51,50,52,44,52,54,43,69,71,43,90,61,56,43,60,30,31,54,31,48,50,39,46,57,56,35,50,55,52,47,51,43,36,74,72,35,55,69,47,39,52,45,39,52,53,56,50,62,69,35,54,69,53,46,50,51,48,51,53,48,51,51,50,54,50,40,52,42,49,51,54,29,40,75,74,61,37,40,51,84,51,51,67,71,58,48,48,52,52,50,48,41,40,41,28,52,52,71,38,64,74,44,19,66,74,44,45,92,76,60,48,72,68,57,49,25,32,49,47,35,8,47,61,62,21,34,40,57,68,82,78,38,25,73,59,70,73,79,71,68,83,121

pLDDT: mean 91.51, std 12.77, range [21.08, 98.88]

InterPro domains:
  IPR001387 Cro/C1-type, helix-turn-helix domain [PS50943] (22-50)
  IPR001387 Cro/C1-type, helix-turn-helix domain [cd00093] (19-64)
  IPR001647 DNA-binding HTH domain, TetR-type [PF00440] (15-61)
  IPR001647 DNA-binding HTH domain, TetR-type [PR00455] (15-28)
  IPR001647 DNA-binding HTH domain, TetR-type [PR00455] (36-59)
  IPR001647 DNA-binding HTH domain, TetR-type [PS50977] (9-69)
  IPR009057 Homedomain-like superfamily [SSF46689] (6-85)
  IPR041478 Tetracyclin repressor-like, C-terminal domain 27 [PF17935] (83-188)
  IPR050109 HTH-type, TetR-like transcriptional regulator [PTHR30055] (5-199)